Protein AF-0000000083261377 (afdb_homodimer)

Sequence (462 aa):
MLILFLFFQLLAITISCQNIASYNSSQLISEGNGEYDFFYLVQQWQVSLCNLRPCQKPAIPTFSINGFRPSSHGISSCKIGTSFDSSKMLDLKNELDREWPSLEVEENEEMWKKEWESHGICSQPLLTQHSFFETALKLKQNFDLFTILANRGIFPFGEVYDLEIISNAIRDATGHTPQVECQSYKNIPLLSNIFLCFQYNRNAIHIVDCPLIRRCNFQAILFPYSQFGSSMLILFLFFQLLAITISCQNIASYNSSQLISEGNGEYDFFYLVQQWQVSLCNLRPCQKPAIPTFSINGFRPSSHGISSCKIGTSFDSSKMLDLKNELDREWPSLEVEENEEMWKKEWESHGICSQPLLTQHSFFETALKLKQNFDLFTILANRGIFPFGEVYDLEIISNAIRDATGHTPQVECQSYKNIPLLSNIFLCFQYNRNAIHIVDCPLIRRCNFQAILFPYSQFGSS

pLDDT: mean 82.23, std 24.66, range [24.2, 98.81]

Solvent-accessible surface area (backbone atoms only — not comparable to full-atom values): 26512 Å² total; per-residue (Å²): 139,83,83,77,79,78,81,82,79,77,75,76,75,74,75,70,75,69,75,80,68,78,76,72,72,70,66,71,69,69,66,75,70,68,76,76,62,28,30,35,43,30,34,24,32,33,27,41,48,49,58,71,39,80,49,69,42,86,62,52,85,44,68,29,44,72,46,60,32,62,55,62,68,75,62,64,80,47,70,77,51,77,75,78,55,72,81,66,38,58,92,45,44,69,59,40,57,70,44,42,50,43,40,63,43,84,59,39,63,61,52,52,38,48,45,34,69,74,31,39,30,64,39,44,94,79,27,51,76,47,52,46,56,49,48,50,53,51,49,47,67,73,58,43,58,62,60,50,32,44,76,66,64,49,60,48,64,22,39,49,41,48,50,65,58,56,42,49,42,48,19,71,74,70,73,32,42,49,34,62,28,44,46,67,53,78,70,33,41,25,43,34,38,37,36,43,26,31,34,77,51,98,92,38,79,42,80,40,62,37,74,95,60,85,48,44,96,58,63,40,30,33,31,56,48,63,61,56,71,76,108,137,86,79,76,77,76,78,76,75,76,75,74,75,74,72,68,76,66,74,80,66,76,75,72,70,69,67,70,68,71,69,76,71,68,79,76,65,29,30,36,42,29,33,25,31,34,26,40,49,50,58,70,38,81,48,70,42,86,63,52,86,43,70,28,44,71,46,59,33,60,56,63,66,76,64,73,73,45,74,75,53,76,76,78,55,72,80,66,38,59,91,46,41,69,59,40,58,70,43,43,49,44,39,63,42,83,59,38,64,61,53,51,38,49,46,34,69,73,31,39,30,65,39,46,93,81,28,52,75,46,52,46,55,50,47,50,52,52,49,47,67,73,58,43,59,64,60,50,32,44,75,66,63,49,60,47,63,22,40,49,39,47,50,64,59,56,42,47,40,47,20,70,74,70,74,32,43,51,33,62,27,43,44,68,53,78,70,33,40,24,43,32,39,37,35,41,26,29,33,78,52,97,93,38,80,43,80,40,62,36,74,96,58,86,50,45,96,58,63,39,30,33,30,56,48,62,61,57,72,76,110

Radius of gyration: 33.19 Å; Cα contacts (8 Å, |Δi|>4): 735; chains: 2; bounding box: 154×84×60 Å

Structure (mmCIF, N/CA/C/O backbone):
data_AF-0000000083261377-model_v1
#
loop_
_entity.id
_entity.type
_entity.pdbx_description
1 polymer 'Ribonuclease 1-like isoform X1'
#
loop_
_atom_site.group_PDB
_atom_site.id
_atom_site.type_symbol
_atom_site.label_atom_id
_atom_site.label_alt_id
_atom_site.label_comp_id
_atom_site.label_asym_id
_atom_site.label_entity_id
_atom_site.label_seq_id
_atom_site.pdbx_PDB_ins_code
_atom_site.Cartn_x
_atom_site.Cartn_y
_atom_site.Cartn_z
_atom_site.occupancy
_atom_site.B_iso_or_equiv
_atom_site.auth_seq_id
_atom_site.auth_comp_id
_atom_site.auth_asym_id
_atom_site.auth_atom_id
_atom_site.pdbx_PDB_model_num
ATOM 1 N N . MET A 1 1 ? 81.25 5.102 1.066 1 28.62 1 MET A N 1
ATOM 2 C CA . MET A 1 1 ? 79.812 5.406 1.062 1 28.62 1 MET A CA 1
ATOM 3 C C . MET A 1 1 ? 79.25 5.492 -0.364 1 28.62 1 MET A C 1
ATOM 5 O O . MET A 1 1 ? 79.688 6.34 -1.145 1 28.62 1 MET A O 1
ATOM 9 N N . LEU A 1 2 ? 78.75 4.336 -1.026 1 27.61 2 LEU A N 1
ATOM 10 C CA . LEU A 1 2 ? 78.438 3.865 -2.367 1 27.61 2 LEU A CA 1
ATOM 11 C C . LEU A 1 2 ? 77.188 4.555 -2.896 1 27.61 2 LEU A C 1
ATOM 13 O O . LEU A 1 2 ? 76.125 4.492 -2.27 1 27.61 2 LEU A O 1
ATOM 17 N N . ILE A 1 3 ? 77.25 5.543 -3.666 1 29.8 3 ILE A N 1
ATOM 18 C CA . ILE A 1 3 ? 76.312 6.48 -4.277 1 29.8 3 ILE A CA 1
ATOM 19 C C . ILE A 1 3 ? 75.438 5.742 -5.273 1 29.8 3 ILE A C 1
ATOM 21 O O . ILE A 1 3 ? 75.875 5.336 -6.344 1 29.8 3 ILE A O 1
ATOM 25 N N . LEU A 1 4 ? 74.562 4.773 -4.926 1 26.22 4 LEU A N 1
ATOM 26 C CA . LEU A 1 4 ? 73.875 3.885 -5.832 1 26.22 4 LEU A CA 1
ATOM 27 C C . LEU A 1 4 ? 72.812 4.656 -6.629 1 26.22 4 LEU A C 1
ATOM 29 O O . LEU A 1 4 ? 72 5.363 -6.051 1 26.22 4 LEU A O 1
ATOM 33 N N . PHE A 1 5 ? 73 4.969 -7.883 1 28.78 5 PHE A N 1
ATOM 34 C CA . PHE A 1 5 ? 72.312 5.652 -8.961 1 28.78 5 PHE A CA 1
ATOM 35 C C . PHE A 1 5 ? 71 4.926 -9.305 1 28.78 5 PHE A C 1
ATOM 37 O O . PHE A 1 5 ? 71.062 3.855 -9.922 1 28.78 5 PHE A O 1
ATOM 44 N N . LEU A 1 6 ? 69.938 4.859 -8.547 1 27.42 6 LEU A N 1
ATOM 45 C CA . LEU A 1 6 ? 68.812 4.023 -8.82 1 27.42 6 LEU A CA 1
ATOM 46 C C . LEU A 1 6 ? 67.938 4.605 -9.953 1 27.42 6 LEU A C 1
ATOM 48 O O . LEU A 1 6 ? 67.375 5.688 -9.805 1 27.42 6 LEU A O 1
ATOM 52 N N . PHE A 1 7 ? 68.375 4.449 -11.211 1 30.62 7 PHE A N 1
ATOM 53 C CA . PHE A 1 7 ? 67.562 4.941 -12.352 1 30.62 7 PHE A CA 1
ATOM 54 C C . PHE A 1 7 ? 66.188 4.27 -12.422 1 30.62 7 PHE A C 1
ATOM 56 O O . PHE A 1 7 ? 66.125 3.039 -12.422 1 30.62 7 PHE A O 1
ATOM 63 N N . PHE A 1 8 ? 65.062 4.859 -11.984 1 29.95 8 PHE A N 1
ATOM 64 C CA . PHE A 1 8 ? 63.656 4.539 -12.023 1 29.95 8 PHE A CA 1
ATOM 65 C C . PHE A 1 8 ? 63.156 4.465 -13.469 1 29.95 8 PHE A C 1
ATOM 67 O O . PHE A 1 8 ? 63.406 5.375 -14.258 1 29.95 8 PHE A O 1
ATOM 74 N N . GLN A 1 9 ? 62.844 3.205 -14.008 1 26.56 9 GLN A N 1
ATOM 75 C CA . GLN A 1 9 ? 62.312 2.643 -15.25 1 26.56 9 GLN A CA 1
ATOM 76 C C . GLN A 1 9 ? 60.938 3.166 -15.555 1 26.56 9 GLN A C 1
ATOM 78 O O . GLN A 1 9 ? 59.969 2.887 -14.82 1 26.56 9 GLN A O 1
ATOM 83 N N . LEU A 1 10 ? 60.719 4.355 -15.875 1 30.09 10 LEU A N 1
ATOM 84 C CA . LEU A 1 10 ? 59.375 4.832 -16.172 1 30.09 10 LEU A CA 1
ATOM 85 C C . LEU A 1 10 ? 58.812 4.121 -17.391 1 30.09 10 LEU A C 1
ATOM 87 O O . LEU A 1 10 ? 59.219 4.391 -18.531 1 30.09 10 LEU A O 1
ATOM 91 N N . LEU A 1 11 ? 58.688 2.779 -17.391 1 29.03 11 LEU A N 1
ATOM 92 C CA . LEU A 1 1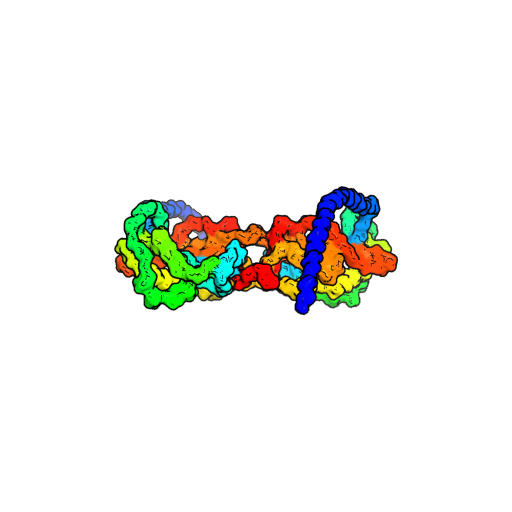1 ? 58.156 2.18 -18.625 1 29.03 11 LEU A CA 1
ATOM 93 C C . LEU A 1 11 ? 56.781 2.717 -18.953 1 29.03 11 LEU A C 1
ATOM 95 O O . LEU A 1 11 ? 55.875 2.729 -18.094 1 29.03 11 LEU A O 1
ATOM 99 N N . ALA A 1 12 ? 56.719 3.57 -19.984 1 29.53 12 ALA A N 1
ATOM 100 C CA . ALA A 1 12 ? 55.594 4.121 -20.75 1 29.53 12 ALA A CA 1
ATOM 101 C C . ALA A 1 12 ? 54.656 3.016 -21.25 1 29.53 12 ALA A C 1
ATOM 103 O O . ALA A 1 12 ? 55.031 2.258 -22.156 1 29.53 12 ALA A O 1
ATOM 104 N N . ILE A 1 13 ? 54.062 2.215 -20.391 1 31 13 ILE A N 1
ATOM 105 C CA . ILE A 1 13 ? 53.25 1.2 -21.031 1 31 13 ILE A CA 1
ATOM 106 C C . ILE A 1 13 ? 52.219 1.873 -21.938 1 31 13 ILE A C 1
ATOM 108 O O . ILE A 1 13 ? 51.438 2.707 -21.469 1 31 13 ILE A O 1
ATOM 112 N N . THR A 1 14 ? 52.656 2.127 -23.172 1 29.91 14 THR A N 1
ATOM 113 C CA . THR A 1 14 ? 51.75 2.533 -24.234 1 29.91 14 THR A CA 1
ATOM 114 C C . THR A 1 14 ? 50.469 1.724 -24.203 1 29.91 14 THR A C 1
ATOM 116 O O . THR A 1 14 ? 50.5 0.493 -24.141 1 29.91 14 THR A O 1
ATOM 119 N N . ILE A 1 15 ? 49.438 2.389 -23.703 1 32.34 15 ILE A N 1
ATOM 120 C CA . ILE A 1 15 ? 48.031 2.031 -23.625 1 32.34 15 ILE A CA 1
ATOM 121 C C . ILE A 1 15 ? 47.469 1.744 -25.031 1 32.34 15 ILE A C 1
ATOM 123 O O . ILE A 1 15 ? 47.344 2.658 -25.844 1 32.34 15 ILE A O 1
ATOM 127 N N . SER A 1 16 ? 48.312 0.87 -25.766 1 28.64 16 SER A N 1
ATOM 128 C CA . SER A 1 16 ? 47.656 0.694 -27.062 1 28.64 16 SER A CA 1
ATOM 129 C C . SER A 1 16 ? 46.156 0.42 -26.906 1 28.64 16 SER A C 1
ATOM 131 O O . SER A 1 16 ? 45.75 -0.268 -25.984 1 28.64 16 SER A O 1
ATOM 133 N N . CYS A 1 17 ? 45.375 1.306 -27.5 1 29.19 17 CYS A N 1
ATOM 134 C CA . CYS A 1 17 ? 43.938 1.356 -27.703 1 29.19 17 CYS A CA 1
ATOM 135 C C . CYS A 1 17 ? 43.438 0.072 -28.359 1 29.19 17 CYS A C 1
ATOM 137 O O . CYS A 1 17 ? 43.562 -0.107 -29.562 1 29.19 17 CYS A O 1
ATOM 139 N N . GLN A 1 18 ? 44.031 -1.129 -27.844 1 28.14 18 GLN A N 1
ATOM 140 C CA . GLN A 1 18 ? 43.5 -2.227 -28.641 1 28.14 18 GLN A CA 1
ATOM 141 C C . GLN A 1 18 ? 42 -2.045 -28.859 1 28.14 18 GLN A C 1
ATOM 143 O O . GLN A 1 18 ? 41.281 -1.602 -27.953 1 28.14 18 GLN A O 1
ATOM 148 N N . ASN A 1 19 ? 41.719 -1.914 -30.141 1 28.62 19 ASN A N 1
ATOM 149 C CA . ASN A 1 19 ? 40.406 -1.926 -30.781 1 28.62 19 ASN A CA 1
ATOM 150 C C . ASN A 1 19 ? 39.469 -2.99 -30.188 1 28.62 19 ASN A C 1
ATOM 152 O O . ASN A 1 19 ? 39.812 -4.18 -30.234 1 28.62 19 ASN A O 1
ATOM 156 N N . ILE A 1 20 ? 38.906 -2.732 -29 1 24.86 20 ILE A N 1
ATOM 157 C CA . ILE A 1 20 ? 37.844 -3.648 -28.531 1 24.86 20 ILE A CA 1
ATOM 158 C C . ILE A 1 20 ? 36.875 -3.914 -29.656 1 24.86 20 ILE A C 1
ATOM 160 O O . ILE A 1 20 ? 36.156 -3.01 -30.094 1 24.86 20 ILE A O 1
ATOM 164 N N . ALA A 1 21 ? 37.344 -4.547 -30.766 1 29.44 21 ALA A N 1
ATOM 165 C CA . ALA A 1 21 ? 36.469 -5.066 -31.812 1 29.44 21 ALA A CA 1
ATOM 166 C C . ALA A 1 21 ? 35.125 -5.473 -31.266 1 29.44 21 ALA A C 1
ATOM 168 O O . ALA A 1 21 ? 35 -5.805 -30.078 1 29.44 21 ALA A O 1
ATOM 169 N N . SER A 1 22 ? 34.062 -5.336 -32.125 1 26.84 22 SER A N 1
ATOM 170 C CA . SER A 1 22 ? 32.625 -5.523 -32.25 1 26.84 22 SER A CA 1
ATOM 171 C C . SER A 1 22 ? 32.219 -6.961 -31.922 1 26.84 22 SER A C 1
ATOM 173 O O . SER A 1 22 ? 32.531 -7.875 -32.688 1 26.84 22 SER A O 1
ATOM 175 N N . TYR A 1 23 ? 32.594 -7.539 -30.844 1 24.2 23 TYR A N 1
ATOM 176 C CA . TYR A 1 23 ? 32 -8.875 -30.672 1 24.2 23 TYR A CA 1
ATOM 177 C C . TYR A 1 23 ? 30.547 -8.891 -31.078 1 24.2 23 TYR A C 1
ATOM 179 O O . TYR A 1 23 ? 29.719 -8.188 -30.5 1 24.2 23 TYR A O 1
ATOM 187 N N . ASN A 1 24 ? 30.359 -8.984 -32.469 1 27.67 24 ASN A N 1
ATOM 188 C CA . ASN A 1 24 ? 29.094 -9.438 -33.031 1 27.67 24 ASN A CA 1
ATOM 189 C C . ASN A 1 24 ? 28.531 -10.617 -32.25 1 27.67 24 ASN A C 1
ATOM 191 O O . ASN A 1 24 ? 29.016 -11.742 -32.375 1 27.67 24 ASN A O 1
ATOM 195 N N . SER A 1 25 ? 28.422 -10.484 -31.016 1 27.78 25 SER A N 1
ATOM 196 C CA . SER A 1 25 ? 27.781 -11.602 -30.328 1 27.78 25 SER A CA 1
ATOM 197 C C . SER A 1 25 ? 26.531 -12.062 -31.078 1 27.78 25 SER A C 1
ATOM 199 O O . SER A 1 25 ? 25.516 -11.359 -31.094 1 27.78 25 SER A O 1
ATOM 201 N N . SER A 1 26 ? 26.75 -12.586 -32.312 1 30.97 26 SER A N 1
ATOM 202 C CA . SER A 1 26 ? 25.703 -13.414 -32.906 1 30.97 26 SER A CA 1
ATOM 203 C C . SER A 1 26 ? 25.031 -14.289 -31.859 1 30.97 26 SER A C 1
ATOM 205 O O . SER A 1 26 ? 25.594 -15.312 -31.453 1 30.97 26 SER A O 1
ATOM 207 N N . GLN A 1 27 ? 24.625 -13.672 -30.812 1 31.34 27 GLN A N 1
ATOM 208 C CA . GLN A 1 27 ? 23.812 -14.586 -30.016 1 31.34 27 GLN A CA 1
ATOM 209 C C . GLN A 1 27 ? 22.875 -15.398 -30.906 1 31.34 27 GLN A C 1
ATOM 211 O O . GLN A 1 27 ? 22.062 -14.828 -31.641 1 31.34 27 GLN A O 1
ATOM 216 N N . LEU A 1 28 ? 23.453 -16.453 -31.438 1 30.83 28 LEU A N 1
ATOM 217 C CA . LEU A 1 28 ? 22.594 -17.516 -31.969 1 30.83 28 LEU A CA 1
ATOM 218 C C . LEU A 1 28 ? 21.281 -17.578 -31.203 1 30.83 28 LEU A C 1
ATOM 220 O O . LEU A 1 28 ? 21.266 -17.891 -30 1 30.83 28 LEU A O 1
ATOM 224 N N . ILE A 1 29 ? 20.516 -16.562 -31.391 1 33.66 29 ILE A N 1
ATOM 225 C CA . ILE A 1 29 ? 19.125 -16.922 -31.156 1 33.66 29 ILE A CA 1
ATOM 226 C C . ILE A 1 29 ? 18.828 -18.281 -31.812 1 33.66 29 ILE A C 1
ATOM 228 O O . ILE A 1 29 ? 18.938 -18.422 -33.031 1 33.66 29 ILE A O 1
ATOM 232 N N . SER A 1 30 ? 19.406 -19.328 -31.297 1 30.98 30 SER A N 1
ATOM 233 C CA . SER A 1 30 ? 18.844 -20.609 -31.719 1 30.98 30 SER A CA 1
ATOM 234 C C . SER A 1 30 ? 17.406 -20.453 -32.188 1 30.98 30 SER A C 1
ATOM 236 O O . SER A 1 30 ? 16.609 -19.766 -31.531 1 30.98 30 SER A O 1
ATOM 238 N N . GLU A 1 31 ? 17.125 -20.547 -33.406 1 33.38 31 GLU A N 1
ATOM 239 C CA . GLU A 1 31 ? 15.93 -20.781 -34.219 1 33.38 31 GLU A CA 1
ATOM 240 C C . GLU A 1 31 ? 15 -21.781 -33.531 1 33.38 31 GLU A C 1
ATOM 242 O O . GLU A 1 31 ? 14.039 -22.266 -34.125 1 33.38 31 GLU A O 1
ATOM 247 N N . GLY A 1 32 ? 15.547 -22.609 -32.562 1 32.5 32 GLY A N 1
ATOM 248 C CA . GLY A 1 32 ? 14.406 -23.469 -32.281 1 32.5 32 GLY A CA 1
ATOM 249 C C . GLY A 1 32 ? 13.094 -22.719 -32.188 1 32.5 32 GLY A C 1
ATOM 250 O O . GLY A 1 32 ? 12.938 -21.844 -31.344 1 32.5 32 GLY A O 1
ATOM 251 N N . ASN A 1 33 ? 12.578 -22.328 -33.25 1 35.25 33 ASN A N 1
ATOM 252 C CA . ASN A 1 33 ? 11.156 -22.016 -33.344 1 35.25 33 ASN A CA 1
ATOM 253 C C . ASN A 1 33 ? 10.344 -22.828 -32.344 1 35.25 33 ASN A C 1
ATOM 255 O O . ASN A 1 33 ? 9.133 -22.969 -32.5 1 35.25 33 ASN A O 1
ATOM 259 N N . GLY A 1 34 ? 10.867 -24.125 -32 1 37.06 34 GLY A N 1
ATOM 260 C CA . GLY A 1 34 ? 10.023 -25.078 -31.297 1 37.06 34 GLY A CA 1
ATOM 261 C C . GLY A 1 34 ? 9.234 -24.453 -30.172 1 37.06 34 GLY A C 1
ATOM 262 O O . GLY A 1 34 ? 9.75 -23.594 -29.438 1 37.06 34 GLY A O 1
ATOM 263 N N . GLU A 1 35 ? 7.945 -24.141 -30.391 1 45.41 35 GLU A N 1
ATOM 264 C CA . GLU A 1 35 ? 6.887 -23.844 -29.438 1 45.41 35 GLU A CA 1
ATOM 265 C C . GLU A 1 35 ? 7.16 -24.5 -28.078 1 45.41 35 GLU A C 1
ATOM 267 O O . GLU A 1 35 ? 6.918 -25.688 -27.906 1 45.41 35 GLU A O 1
ATOM 272 N N . TYR A 1 36 ? 8.305 -24.516 -27.594 1 51.03 36 TYR A N 1
ATOM 273 C CA . TYR A 1 36 ? 8.57 -25.188 -26.328 1 51.03 36 TYR A CA 1
ATOM 274 C C . TYR A 1 36 ? 7.426 -24.969 -25.344 1 51.03 36 TYR A C 1
ATOM 276 O O . TYR A 1 36 ? 7.047 -23.828 -25.062 1 51.03 36 TYR A O 1
ATOM 284 N N . ASP A 1 37 ? 6.445 -26.062 -25.266 1 75.81 37 ASP A N 1
ATOM 285 C CA . ASP A 1 37 ? 5.324 -26.188 -24.344 1 75.81 37 ASP A CA 1
ATOM 286 C C . ASP A 1 37 ? 5.812 -26.234 -22.906 1 75.81 37 ASP A C 1
ATOM 288 O O . ASP A 1 37 ? 6.77 -26.938 -22.578 1 75.81 37 ASP A O 1
ATOM 292 N N . PHE A 1 38 ? 5.746 -25.234 -22.25 1 90.5 38 PHE A N 1
ATOM 293 C CA . PHE A 1 38 ? 6.004 -25.234 -20.812 1 90.5 38 PHE A CA 1
ATOM 294 C C . P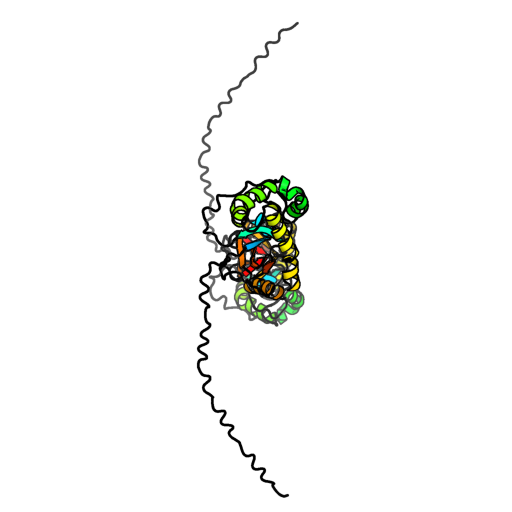HE A 1 38 ? 4.707 -25.062 -20.031 1 90.5 38 PHE A C 1
ATOM 296 O O . PHE A 1 38 ? 3.633 -24.938 -20.625 1 90.5 38 PHE A O 1
ATOM 303 N N . PHE A 1 39 ? 4.867 -25.391 -18.75 1 94 39 PHE A N 1
ATOM 304 C CA . PHE A 1 39 ? 3.744 -25.266 -17.828 1 94 39 PHE A CA 1
ATOM 305 C C . PHE A 1 39 ? 3.912 -24.031 -16.938 1 94 39 PHE A C 1
ATOM 307 O O . PHE A 1 39 ? 5.008 -23.766 -16.438 1 94 39 PHE A O 1
ATOM 314 N N . TYR A 1 40 ? 2.842 -23.328 -16.734 1 96.5 40 TYR A N 1
ATOM 315 C CA . TYR A 1 40 ? 2.777 -22.312 -15.695 1 96.5 40 TYR A CA 1
ATOM 316 C C . TYR A 1 40 ? 2.305 -22.922 -14.383 1 96.5 40 TYR A C 1
ATOM 318 O O . TYR A 1 40 ? 1.274 -23.594 -14.336 1 96.5 40 TYR A O 1
ATOM 326 N N . LEU A 1 41 ? 3.055 -22.75 -13.406 1 98.38 41 LEU A N 1
ATOM 327 C CA . LEU A 1 41 ? 2.488 -22.797 -12.062 1 98.38 41 LEU A CA 1
ATOM 328 C C . LEU A 1 41 ? 2.191 -21.391 -11.555 1 98.38 41 LEU A C 1
ATOM 330 O O . LEU A 1 41 ? 3.107 -20.594 -11.352 1 98.38 41 LEU A O 1
ATOM 334 N N . VAL A 1 42 ? 0.932 -21.125 -11.32 1 98.5 42 VAL A N 1
ATOM 335 C CA . VAL A 1 42 ? 0.505 -19.797 -10.898 1 98.5 42 VAL A CA 1
ATOM 336 C C . VAL A 1 42 ? 0.177 -19.812 -9.406 1 98.5 42 VAL A C 1
ATOM 338 O O . VAL A 1 42 ? -0.671 -20.578 -8.961 1 98.5 42 VAL A O 1
ATOM 341 N N . GLN A 1 43 ? 0.883 -18.984 -8.672 1 98.81 43 GLN A N 1
ATOM 342 C CA . GLN A 1 43 ? 0.612 -18.812 -7.246 1 98.81 43 GLN A CA 1
ATOM 343 C C . GLN A 1 43 ? 0.054 -17.422 -6.957 1 98.81 43 GLN A C 1
ATOM 345 O O . GLN A 1 43 ? 0.606 -16.422 -7.414 1 98.81 43 GLN A O 1
ATOM 350 N N . GLN A 1 44 ? -1.007 -17.422 -6.207 1 98.5 44 GLN A N 1
ATOM 351 C CA . GLN A 1 44 ? -1.71 -16.172 -5.953 1 98.5 44 GLN A CA 1
ATOM 352 C C . GLN A 1 44 ? -1.58 -15.75 -4.492 1 98.5 44 GLN A C 1
ATOM 354 O O . GLN A 1 44 ? -1.599 -16.594 -3.596 1 98.5 44 GLN A O 1
ATOM 359 N N . TRP A 1 45 ? -1.442 -14.461 -4.316 1 98.5 45 TRP A N 1
ATOM 360 C CA . TRP A 1 45 ? -1.534 -13.914 -2.969 1 98.5 45 TRP A CA 1
ATOM 361 C C . TRP A 1 45 ? -2.99 -13.742 -2.547 1 98.5 45 TRP A C 1
ATOM 363 O O . TRP A 1 45 ? -3.701 -12.891 -3.082 1 98.5 45 TRP A O 1
ATOM 373 N N . GLN A 1 46 ? -3.432 -14.5 -1.57 1 97.81 46 GLN A N 1
ATOM 374 C CA . GLN A 1 46 ? -4.848 -14.602 -1.247 1 97.81 46 GLN A CA 1
ATOM 375 C C . GLN A 1 46 ? -5.418 -13.25 -0.82 1 97.81 46 GLN A C 1
ATOM 377 O O . GLN A 1 46 ? -6.531 -12.891 -1.21 1 97.81 46 GLN A O 1
ATOM 382 N N . VAL A 1 47 ? -4.637 -12.531 -0.094 1 96.38 47 VAL A N 1
ATOM 383 C CA . VAL A 1 47 ? -5.098 -11.258 0.452 1 96.38 47 VAL A CA 1
ATOM 384 C C . VAL A 1 47 ? -5.402 -10.289 -0.686 1 96.38 47 VAL A C 1
ATOM 386 O O . VAL A 1 47 ? -6.418 -9.594 -0.661 1 96.38 47 VAL A O 1
ATOM 389 N N . SER A 1 48 ? -4.555 -10.25 -1.68 1 97.06 48 SER A N 1
ATOM 390 C CA . SER A 1 48 ? -4.812 -9.391 -2.832 1 97.06 48 SER A CA 1
ATOM 391 C C . SER A 1 48 ? -6.102 -9.789 -3.541 1 97.06 48 SER A C 1
ATOM 393 O O . SER A 1 48 ? -6.906 -8.93 -3.904 1 97.06 48 SER A O 1
ATOM 395 N N . LEU A 1 49 ? -6.301 -11.078 -3.693 1 97.44 49 LEU A N 1
ATOM 396 C CA . LEU A 1 49 ? -7.504 -11.555 -4.363 1 97.44 49 LEU A CA 1
ATOM 397 C C . LEU A 1 49 ? -8.758 -11.055 -3.65 1 97.44 49 LEU A C 1
ATOM 399 O O . LEU A 1 49 ? -9.672 -10.523 -4.289 1 97.44 49 LEU A O 1
ATOM 403 N N . CYS A 1 50 ? -8.773 -11.164 -2.381 1 96.62 50 CYS A N 1
ATOM 404 C CA . CYS A 1 50 ? -9.984 -10.844 -1.631 1 96.62 50 CYS A CA 1
ATOM 405 C C . CYS A 1 50 ? -10.141 -9.344 -1.461 1 96.62 50 CYS A C 1
ATOM 407 O O . CYS A 1 50 ? -11.219 -8.859 -1.116 1 96.62 50 CYS A O 1
ATOM 409 N N . ASN A 1 51 ? -9.078 -8.594 -1.672 1 94 51 ASN A N 1
ATOM 410 C CA . ASN A 1 51 ? -9.219 -7.141 -1.754 1 94 51 ASN A CA 1
ATOM 411 C C . ASN A 1 51 ? -9.82 -6.707 -3.088 1 94 51 ASN A C 1
ATOM 413 O O . ASN A 1 51 ? -10.453 -5.656 -3.174 1 94 51 ASN A O 1
ATOM 417 N N . LEU A 1 52 ? -9.656 -7.539 -4.082 1 94.88 52 LEU A N 1
ATOM 418 C CA . LEU A 1 52 ? -10.039 -7.188 -5.445 1 94.88 52 LEU A CA 1
ATOM 419 C C . LEU A 1 52 ? -11.43 -7.723 -5.773 1 94.88 52 LEU A C 1
ATOM 421 O O . LEU A 1 52 ? -12.156 -7.133 -6.578 1 94.88 52 LEU A O 1
ATOM 425 N N . ARG A 1 53 ? -11.734 -8.891 -5.156 1 94.19 53 ARG A N 1
ATOM 426 C CA . ARG A 1 53 ? -13 -9.586 -5.426 1 94.19 53 ARG A CA 1
ATOM 427 C C . ARG A 1 53 ? -13.641 -10.078 -4.133 1 94.19 53 ARG A C 1
ATOM 429 O O . ARG A 1 53 ? -12.938 -10.375 -3.162 1 94.19 53 ARG A O 1
ATOM 436 N N . PRO A 1 54 ? -15.008 -10.195 -4.172 1 94.44 54 PRO A N 1
ATOM 437 C CA . PRO A 1 54 ? -15.648 -10.797 -2.996 1 94.44 54 PRO A CA 1
ATOM 438 C C . PRO A 1 54 ? -15.258 -12.258 -2.795 1 94.44 54 PRO A C 1
ATOM 440 O O . PRO A 1 54 ? -15.344 -13.055 -3.729 1 94.44 54 PRO A O 1
ATOM 443 N N . CYS A 1 55 ? -14.836 -12.57 -1.585 1 96.25 55 CYS A N 1
ATOM 444 C CA . CYS A 1 55 ? -14.477 -13.938 -1.228 1 96.25 55 CYS A CA 1
ATOM 445 C C . CYS A 1 55 ? -15.477 -14.531 -0.241 1 96.25 55 CYS A C 1
ATOM 447 O O . CYS A 1 55 ? -15.984 -13.82 0.632 1 96.25 55 CYS A O 1
ATOM 449 N N . GLN A 1 56 ? -15.766 -15.789 -0.448 1 95.75 56 GLN A N 1
ATOM 450 C CA . GLN A 1 56 ? -16.672 -16.5 0.451 1 95.75 56 GLN A CA 1
ATOM 451 C C . GLN A 1 56 ? -15.914 -17.141 1.611 1 95.75 56 GLN A C 1
ATOM 453 O O . GLN A 1 56 ? -16.516 -17.5 2.629 1 95.75 56 GLN A O 1
ATOM 458 N N . LYS A 1 57 ? -14.641 -17.281 1.411 1 95.25 57 LYS A N 1
ATOM 459 C CA . LYS A 1 57 ? -13.742 -17.781 2.451 1 95.25 57 LYS A CA 1
ATOM 460 C C . LYS A 1 57 ? -12.703 -16.719 2.82 1 95.25 57 LYS A C 1
ATOM 462 O O . LYS A 1 57 ? -12.281 -15.93 1.972 1 95.25 57 LYS A O 1
ATOM 467 N N . PRO A 1 58 ? -12.32 -16.75 4.074 1 93.88 58 PRO A N 1
ATOM 468 C CA . PRO A 1 58 ? -11.328 -15.75 4.473 1 93.88 58 PRO A CA 1
ATOM 469 C C . PRO A 1 58 ? -9.961 -15.992 3.836 1 93.88 58 PRO A C 1
ATOM 471 O O . PRO A 1 58 ? -9.523 -17.141 3.719 1 93.88 58 PRO A O 1
ATOM 474 N N . ALA A 1 59 ? -9.43 -14.891 3.404 1 95.31 59 ALA A N 1
ATOM 475 C CA . ALA A 1 59 ? -8.055 -14.961 2.932 1 95.31 59 ALA A CA 1
ATOM 476 C C . ALA A 1 59 ? -7.082 -15.094 4.098 1 95.31 59 ALA A C 1
ATOM 478 O O . ALA A 1 59 ? -7.316 -14.547 5.18 1 95.31 59 ALA A O 1
ATOM 479 N N . ILE A 1 60 ? -6.059 -15.805 3.906 1 94.38 60 ILE A N 1
ATOM 480 C CA . ILE A 1 60 ? -4.922 -15.836 4.82 1 94.38 60 ILE A CA 1
ATOM 481 C C . ILE A 1 60 ? -3.672 -15.328 4.109 1 94.38 60 ILE A C 1
ATOM 483 O O . ILE A 1 60 ? -3.578 -15.398 2.881 1 94.38 60 ILE A O 1
ATOM 487 N N . PRO A 1 61 ? -2.732 -14.742 4.863 1 94.75 61 PRO A N 1
ATOM 488 C CA . PRO A 1 61 ? -1.537 -14.172 4.246 1 94.75 61 PRO A CA 1
ATOM 489 C C . PRO A 1 61 ? -0.56 -15.234 3.75 1 94.75 61 PRO A C 1
ATOM 491 O O . PRO A 1 61 ? 0.509 -15.414 4.336 1 94.75 61 PRO A O 1
ATOM 494 N N . THR A 1 62 ? -0.956 -15.836 2.619 1 96.88 62 THR A N 1
ATOM 495 C CA . THR A 1 62 ? -0.146 -16.875 1.999 1 96.88 62 THR A CA 1
ATOM 496 C C . THR A 1 62 ? -0.341 -16.891 0.485 1 96.88 62 THR A C 1
ATOM 498 O O . THR A 1 62 ? -1.293 -16.297 -0.026 1 96.88 62 THR A O 1
ATOM 501 N N . PHE A 1 63 ? 0.628 -17.562 -0.143 1 98.5 63 PHE A N 1
ATOM 502 C CA . PHE A 1 63 ? 0.43 -17.906 -1.546 1 98.5 63 PHE A CA 1
ATOM 503 C C . PHE A 1 63 ? -0.308 -19.234 -1.681 1 98.5 63 PHE A C 1
ATOM 505 O O . PHE A 1 63 ? 0.045 -20.219 -1.024 1 98.5 63 PHE A O 1
ATOM 512 N N . SER A 1 64 ? -1.307 -19.266 -2.467 1 98.56 64 SER A N 1
ATOM 513 C CA . SER A 1 64 ? -1.959 -20.5 -2.871 1 98.56 64 SER A CA 1
ATOM 514 C C . SER A 1 64 ? -1.884 -20.703 -4.383 1 98.56 64 SER A C 1
ATOM 516 O O . SER A 1 64 ? -1.552 -19.766 -5.117 1 98.56 64 SER A O 1
ATOM 518 N N . ILE A 1 65 ? -2.121 -21.922 -4.797 1 98.75 65 ILE A N 1
ATOM 519 C CA . ILE A 1 65 ? -2.125 -22.188 -6.23 1 98.75 65 ILE A CA 1
ATOM 520 C C . ILE A 1 65 ? -3.352 -21.547 -6.875 1 98.75 65 ILE A C 1
ATOM 522 O O . ILE A 1 65 ? -4.461 -21.656 -6.352 1 98.75 65 ILE A O 1
ATOM 526 N N . ASN A 1 66 ? -3.137 -20.859 -7.871 1 97.81 66 ASN A N 1
ATOM 527 C CA . ASN A 1 66 ? -4.207 -20.312 -8.695 1 97.81 66 ASN A CA 1
ATOM 528 C C . ASN A 1 66 ? -4.422 -21.156 -9.961 1 97.81 66 ASN A C 1
ATOM 530 O O . ASN A 1 66 ? -5.523 -21.188 -10.5 1 97.81 66 ASN A O 1
ATOM 534 N N . GLY A 1 67 ? -3.283 -21.797 -10.406 1 97.06 67 GLY A N 1
ATOM 535 C CA . GLY A 1 67 ? -3.416 -22.625 -11.594 1 97.06 67 GLY A CA 1
ATOM 536 C C . GLY A 1 67 ? -2.137 -23.359 -11.961 1 97.06 67 GLY A C 1
ATOM 537 O O . GLY A 1 67 ? -1.054 -22.984 -11.5 1 97.06 67 GLY A O 1
ATOM 538 N N . PHE A 1 68 ? -2.338 -24.359 -12.711 1 96.25 68 PHE A N 1
ATOM 539 C CA . PHE A 1 68 ? -1.307 -25.125 -13.398 1 96.25 68 PHE A CA 1
ATOM 540 C C . PHE A 1 68 ? -1.709 -25.391 -14.844 1 96.25 68 PHE A C 1
ATOM 542 O O . PHE A 1 68 ? -2.725 -26.047 -15.102 1 96.25 68 PHE A O 1
ATOM 549 N N . ARG A 1 69 ? -0.901 -24.75 -15.797 1 91.56 69 ARG A N 1
ATOM 550 C CA . ARG A 1 69 ? -1.42 -24.781 -17.156 1 91.56 69 ARG A CA 1
ATOM 551 C C . ARG A 1 69 ? -0.285 -24.828 -18.172 1 91.56 69 ARG A C 1
ATOM 553 O O . ARG A 1 69 ? 0.743 -24.172 -18 1 91.56 69 ARG A O 1
ATOM 560 N N . PRO A 1 70 ? -0.52 -25.656 -19.172 1 88.5 70 PRO A N 1
ATOM 561 C CA . PRO A 1 70 ? 0.436 -25.625 -20.281 1 88.5 70 PRO A CA 1
ATOM 562 C C . PRO A 1 70 ? 0.425 -24.297 -21.047 1 88.5 70 PRO A C 1
ATOM 564 O O . PRO A 1 70 ? -0.604 -23.609 -21.078 1 88.5 70 PRO A O 1
ATOM 567 N N . SER A 1 71 ? 1.708 -23.812 -21.453 1 82.12 71 SER A N 1
ATOM 568 C CA . SER A 1 71 ? 1.848 -22.547 -22.156 1 82.12 71 SER A CA 1
ATOM 569 C C . SER A 1 71 ? 1.064 -22.547 -23.469 1 82.12 71 SER A C 1
ATOM 571 O O . SER A 1 71 ? 0.702 -21.5 -23.984 1 82.12 71 SER A O 1
ATOM 573 N N . SER A 1 72 ? 1.23 -23.484 -24.281 1 61.22 72 SER A N 1
ATOM 574 C CA . SER A 1 72 ? 0.709 -23.578 -25.641 1 61.22 72 SER A CA 1
ATOM 575 C C . SER A 1 72 ? -0.769 -23.203 -25.688 1 61.22 72 SER A C 1
ATOM 577 O O . SER A 1 72 ? -1.61 -23.906 -25.125 1 61.22 72 SER A O 1
ATOM 579 N N . HIS A 1 73 ? -1.019 -21.906 -25.484 1 52.47 73 HIS A N 1
ATOM 580 C CA . HIS A 1 73 ? -2.375 -21.453 -25.797 1 52.47 73 HIS A CA 1
ATOM 581 C C . HIS A 1 73 ? -2.963 -22.234 -26.969 1 52.47 73 HIS A C 1
ATOM 583 O O . HIS A 1 73 ? -4.176 -22.438 -27.031 1 52.47 73 HIS A O 1
ATOM 589 N N . GLY A 1 74 ? -2.182 -21.844 -28.141 1 45.22 74 GLY A N 1
ATOM 590 C CA . GLY A 1 74 ? -2.828 -22.078 -29.422 1 45.22 74 GLY A CA 1
ATOM 591 C C . GLY A 1 74 ? -3.326 -23.5 -29.594 1 45.22 74 GLY A C 1
ATOM 592 O O . GLY A 1 74 ? -3.758 -23.891 -30.672 1 45.22 74 GLY A O 1
ATOM 593 N N . ILE A 1 75 ? -2.662 -24.344 -28.875 1 45.94 75 ILE A N 1
ATOM 594 C CA . ILE A 1 75 ? -3.139 -25.594 -29.469 1 45.94 75 ILE A CA 1
ATOM 595 C C . ILE A 1 75 ? -4.664 -25.656 -29.391 1 45.94 75 ILE A C 1
ATOM 597 O O . ILE A 1 75 ? -5.246 -25.297 -28.359 1 45.94 75 ILE A O 1
ATOM 601 N N . SER A 1 76 ? -5.301 -25.781 -30.438 1 46.59 76 SER A N 1
ATOM 602 C CA . SER A 1 76 ? -6.66 -26.25 -30.688 1 46.59 76 SER A CA 1
ATOM 603 C C . SER A 1 76 ? -7.258 -26.922 -29.469 1 46.59 76 SER A C 1
ATOM 605 O O . SER A 1 76 ? -6.527 -27.359 -28.562 1 46.59 76 SER A O 1
ATOM 607 N N . SER A 1 77 ? -8.625 -27.047 -29.438 1 52.69 77 SER A N 1
ATOM 608 C CA . SER A 1 77 ? -9.641 -27.766 -28.656 1 52.69 77 SER A CA 1
ATOM 609 C C . SER A 1 77 ? -9.062 -29.047 -28.062 1 52.69 77 SER A C 1
ATOM 611 O O . SER A 1 77 ? -9.062 -30.094 -28.703 1 52.69 77 SER A O 1
ATOM 613 N N . CYS A 1 78 ? -7.977 -28.766 -27.219 1 59.88 78 CYS A N 1
ATOM 614 C CA . CYS A 1 78 ? -7.684 -30.016 -26.516 1 59.88 78 CYS A CA 1
ATOM 615 C C . CYS A 1 78 ? -8.953 -30.641 -25.969 1 59.88 78 CYS A C 1
ATOM 617 O O . CYS A 1 78 ? -9.023 -30.953 -24.781 1 59.88 78 CYS A O 1
ATOM 619 N N . LYS A 1 79 ? -10.141 -30.297 -26.719 1 59.31 79 LYS A N 1
ATOM 620 C CA . LYS A 1 79 ? -11.453 -30.719 -26.234 1 59.31 79 LYS A CA 1
ATOM 621 C C . LYS A 1 79 ? -11.539 -32.219 -26.141 1 59.31 79 LYS A C 1
ATOM 623 O O . LYS A 1 79 ? -12.508 -32.781 -25.594 1 59.31 79 LYS A O 1
ATOM 628 N N . ILE A 1 80 ? -10.445 -32.906 -26.672 1 62.84 80 ILE A N 1
ATOM 629 C CA . ILE A 1 80 ? -10.672 -34.344 -26.578 1 62.84 80 ILE A CA 1
ATOM 630 C C . ILE A 1 80 ? -9.969 -34.906 -25.344 1 62.84 80 ILE A C 1
ATOM 632 O O . ILE A 1 80 ? -8.742 -34.844 -25.25 1 62.84 80 ILE A O 1
ATOM 636 N N . GLY A 1 81 ? -10.633 -34.656 -24.094 1 65.12 81 GLY A N 1
ATOM 637 C CA . GLY A 1 81 ? -10.094 -35.312 -22.906 1 65.12 81 GLY A CA 1
ATOM 638 C C . GLY A 1 81 ? -11.156 -35.812 -21.953 1 65.12 81 GLY A C 1
ATOM 639 O O . GLY A 1 81 ? -12.352 -35.719 -22.25 1 65.12 81 GLY A O 1
ATOM 640 N N . THR A 1 82 ? -10.578 -36.562 -20.969 1 76.12 82 THR A N 1
ATOM 641 C CA . THR A 1 82 ? -11.461 -37.156 -19.969 1 76.12 82 THR A CA 1
ATOM 642 C C . THR A 1 82 ? -12.062 -36.062 -19.078 1 76.12 82 THR A C 1
ATOM 644 O O . THR A 1 82 ? -11.422 -35.062 -18.797 1 76.12 82 THR A O 1
ATOM 647 N N . SER A 1 83 ? -13.312 -36.281 -18.75 1 86.62 83 SER A N 1
ATOM 648 C CA . SER A 1 83 ? -13.992 -35.406 -17.797 1 86.62 83 SER A CA 1
ATOM 649 C C . SER A 1 83 ? -13.359 -35.5 -16.406 1 86.62 83 SER A C 1
ATOM 651 O O . SER A 1 83 ? -12.766 -36.531 -16.062 1 86.62 83 SER A O 1
ATOM 653 N N . PHE A 1 84 ? -13.469 -34.469 -15.703 1 93.88 84 PHE A N 1
ATOM 654 C CA . PHE A 1 84 ? -13 -34.406 -14.328 1 93.88 84 PHE A CA 1
ATOM 655 C C . PHE A 1 84 ? -13.711 -35.438 -13.469 1 93.88 84 PHE A C 1
ATOM 657 O O . PHE A 1 84 ? -14.93 -35.594 -13.539 1 93.88 84 PHE A O 1
ATOM 664 N N . ASP A 1 85 ? -12.914 -36.219 -12.773 1 95.19 85 ASP A N 1
ATOM 665 C CA . ASP A 1 85 ? -13.406 -37.219 -11.844 1 95.19 85 ASP A CA 1
ATOM 666 C C . ASP A 1 85 ? -12.758 -37.062 -10.469 1 95.19 85 ASP A C 1
ATOM 668 O O . ASP A 1 85 ? -11.617 -37.469 -10.266 1 95.19 85 ASP A O 1
ATOM 672 N N . SER A 1 86 ? -13.523 -36.594 -9.484 1 94.69 86 SER A N 1
ATOM 673 C CA . SER A 1 86 ? -12.992 -36.281 -8.164 1 94.69 86 SER A CA 1
ATOM 674 C C . SER A 1 86 ? -12.508 -37.531 -7.453 1 94.69 86 SER A C 1
ATOM 676 O O . SER A 1 86 ? -11.609 -37.469 -6.609 1 94.69 86 SER A O 1
ATOM 678 N N . SER A 1 87 ? -13.031 -38.594 -7.762 1 95.44 87 SER A N 1
ATOM 679 C CA . SER A 1 87 ? -12.656 -39.844 -7.105 1 95.44 87 SER A CA 1
ATOM 680 C C . SER A 1 87 ? -11.227 -40.219 -7.43 1 95.44 87 SER A C 1
ATOM 682 O O . SER A 1 87 ? -10.609 -41 -6.707 1 95.44 87 SER A O 1
ATOM 684 N N . LYS A 1 88 ? -10.711 -39.688 -8.5 1 94.5 88 LYS A N 1
ATOM 685 C CA . LYS A 1 88 ? -9.359 -40.031 -8.938 1 94.5 88 LYS A CA 1
ATOM 686 C C . LYS A 1 88 ? -8.312 -39.281 -8.125 1 94.5 88 LYS A C 1
ATOM 688 O O . LYS A 1 88 ? -7.113 -39.562 -8.242 1 94.5 88 LYS A O 1
ATOM 693 N N . MET A 1 89 ? -8.742 -38.375 -7.32 1 94.88 89 MET A N 1
ATOM 694 C CA . MET A 1 89 ? -7.773 -37.562 -6.586 1 94.88 89 MET A CA 1
ATOM 695 C C . MET A 1 89 ? -8.141 -37.469 -5.109 1 94.88 89 MET A C 1
ATOM 697 O O . MET A 1 89 ? -7.914 -36.469 -4.465 1 94.88 89 MET A O 1
ATOM 701 N N . LEU A 1 90 ? -8.82 -38.469 -4.543 1 96.75 90 LEU A N 1
ATOM 702 C CA . LEU A 1 90 ? -9.258 -38.469 -3.15 1 96.75 90 LEU A CA 1
ATOM 703 C C . LEU A 1 90 ? -8.055 -38.406 -2.209 1 96.75 90 LEU A C 1
ATOM 705 O O . LEU A 1 90 ? -8.125 -37.781 -1.145 1 96.75 90 LEU A O 1
ATOM 709 N N . ASP A 1 91 ? -6.969 -39.031 -2.621 1 98.12 91 ASP A N 1
ATOM 710 C CA . ASP A 1 91 ? -5.777 -39.062 -1.778 1 98.12 91 ASP A CA 1
ATOM 711 C C . ASP A 1 91 ? -5.094 -37.719 -1.727 1 98.12 91 ASP A C 1
ATOM 713 O O . ASP A 1 91 ? -4.254 -37.469 -0.856 1 98.12 91 ASP A O 1
ATOM 717 N N . LEU A 1 92 ? -5.453 -36.812 -2.643 1 98.38 92 LEU A N 1
ATOM 718 C CA . LEU A 1 92 ? -4.852 -35.5 -2.723 1 98.38 92 LEU A CA 1
ATOM 719 C C . LEU A 1 92 ? -5.77 -34.438 -2.109 1 98.38 92 LEU A C 1
ATOM 721 O O . LEU A 1 92 ? -5.395 -33.25 -1.997 1 98.38 92 LEU A O 1
ATOM 725 N N . LYS A 1 93 ? -6.918 -34.812 -1.701 1 97.75 93 LYS A N 1
ATOM 726 C CA . LYS A 1 93 ? -7.988 -33.875 -1.377 1 97.75 93 LYS A CA 1
ATOM 727 C C . LYS A 1 93 ? -7.562 -32.906 -0.26 1 97.75 93 LYS A C 1
ATOM 729 O O . LYS A 1 93 ? -7.766 -31.703 -0.36 1 97.75 93 LYS A O 1
ATOM 734 N N . ASN A 1 94 ? -6.996 -33.406 0.801 1 97.69 94 ASN A N 1
ATOM 735 C CA . ASN A 1 94 ? -6.594 -32.562 1.925 1 97.69 94 ASN A CA 1
ATOM 736 C C . ASN A 1 94 ? -5.574 -31.531 1.503 1 97.69 94 ASN A C 1
ATOM 738 O O . ASN A 1 94 ? -5.695 -30.359 1.866 1 97.69 94 ASN A O 1
ATOM 742 N N . GLU A 1 95 ? -4.574 -31.953 0.779 1 98.25 95 GLU A N 1
ATOM 743 C CA . GLU A 1 95 ? -3.545 -31.016 0.318 1 98.25 95 GLU A CA 1
ATOM 744 C C . GLU A 1 95 ? -4.113 -30.016 -0.678 1 98.25 95 GLU A C 1
ATOM 746 O O . GLU A 1 95 ? -3.752 -28.844 -0.654 1 98.25 95 GLU A O 1
ATOM 751 N N . LEU A 1 96 ? -4.984 -30.469 -1.53 1 98.62 96 LEU A N 1
ATOM 752 C CA . LEU A 1 96 ? -5.633 -29.578 -2.484 1 98.62 96 LEU A CA 1
ATOM 753 C C . LEU A 1 96 ? -6.477 -28.531 -1.766 1 98.62 96 LEU A C 1
ATOM 755 O O . LEU A 1 96 ? -6.465 -27.359 -2.135 1 98.62 96 LEU A O 1
ATOM 759 N N . ASP A 1 97 ? -7.148 -28.969 -0.724 1 97.81 97 ASP A N 1
ATOM 760 C CA . ASP A 1 97 ? -7.953 -28.047 0.062 1 97.81 97 ASP A CA 1
ATOM 761 C C . ASP A 1 97 ? -7.074 -26.969 0.715 1 97.81 97 ASP A C 1
ATOM 763 O O . ASP A 1 97 ? -7.484 -25.812 0.838 1 97.81 97 ASP A O 1
ATOM 767 N N . ARG A 1 98 ? -5.918 -27.266 1.013 1 97.5 98 ARG A N 1
ATOM 768 C CA . ARG A 1 98 ? -5.023 -26.359 1.722 1 97.5 98 ARG A CA 1
ATOM 769 C C . ARG A 1 98 ? -4.266 -25.469 0.747 1 97.5 98 ARG A C 1
ATOM 771 O O . ARG A 1 98 ? -4.148 -24.266 0.965 1 97.5 98 ARG A O 1
ATOM 778 N N . GLU A 1 99 ? -3.777 -26.047 -0.355 1 98.44 99 GLU A N 1
ATOM 779 C CA . GLU A 1 99 ? -2.801 -25.359 -1.195 1 98.44 99 GLU A CA 1
ATOM 780 C C . GLU A 1 99 ? -3.457 -24.781 -2.443 1 98.44 99 GLU A C 1
ATOM 782 O O . GLU A 1 99 ? -2.877 -23.922 -3.117 1 98.44 99 GLU A O 1
ATOM 787 N N . TRP A 1 100 ? -4.609 -25.234 -2.756 1 98.5 100 TRP A N 1
ATOM 788 C CA . TRP A 1 100 ? -5.312 -24.812 -3.963 1 98.5 100 TRP A CA 1
ATOM 789 C C . TRP A 1 100 ? -6.785 -24.547 -3.67 1 98.5 100 TRP A C 1
ATOM 791 O O . TRP A 1 100 ? -7.664 -25.062 -4.367 1 98.5 100 TRP A O 1
ATOM 801 N N . PRO A 1 101 ? -7.039 -23.75 -2.652 1 98.25 101 PRO A N 1
ATOM 802 C CA . PRO A 1 101 ? -8.43 -23.469 -2.291 1 98.25 101 PRO A CA 1
ATOM 803 C C . PRO A 1 101 ? -9.102 -22.484 -3.252 1 98.25 101 PRO A C 1
ATOM 805 O O . PRO A 1 101 ? -8.422 -21.641 -3.844 1 98.25 101 PRO A O 1
ATOM 808 N N . SER A 1 102 ? -10.414 -22.703 -3.387 1 96.31 102 SER A N 1
ATOM 809 C CA . SER A 1 102 ? -11.227 -21.609 -3.91 1 96.31 102 SER A CA 1
ATOM 810 C C . SER A 1 102 ? -11.562 -20.594 -2.82 1 96.31 102 SER A C 1
ATOM 812 O O . SER A 1 102 ? -11.977 -20.984 -1.721 1 96.31 102 SER A O 1
ATOM 814 N N . LEU A 1 103 ? -11.367 -19.328 -3.139 1 96.19 103 LEU A N 1
ATOM 815 C CA . LEU A 1 103 ? -11.727 -18.328 -2.152 1 96.19 103 LEU A CA 1
ATOM 816 C C . LEU A 1 103 ? -13.008 -17.609 -2.561 1 96.19 103 LEU A C 1
ATOM 818 O O . LEU A 1 103 ? -13.773 -17.156 -1.703 1 96.19 103 LEU A O 1
ATOM 822 N N . GLU A 1 104 ? -13.281 -17.609 -3.793 1 95.25 104 GLU A N 1
ATOM 823 C CA . GLU A 1 104 ? -14.422 -16.875 -4.328 1 95.25 104 GLU A CA 1
ATOM 824 C C . GLU A 1 104 ? -15.711 -17.688 -4.215 1 95.25 104 GLU A C 1
ATOM 826 O O . GLU A 1 104 ? -16.812 -17.141 -4.23 1 95.25 104 GLU A O 1
ATOM 831 N N . VAL A 1 105 ? -15.617 -19.016 -4.176 1 93.81 105 VAL A N 1
ATOM 832 C CA . VAL A 1 105 ? -16.75 -19.906 -3.996 1 93.81 105 VAL A CA 1
ATOM 833 C C . VAL A 1 105 ? -16.453 -20.922 -2.906 1 93.81 105 VAL A C 1
ATOM 835 O O . VAL A 1 105 ? -15.281 -21.219 -2.643 1 93.81 105 VAL A O 1
ATOM 838 N N . GLU A 1 106 ? -17.422 -21.484 -2.33 1 93.06 106 GLU A N 1
ATOM 839 C CA . GLU A 1 106 ? -17.266 -22.375 -1.187 1 93.06 106 GLU A CA 1
ATOM 840 C C . GLU A 1 106 ? -16.641 -23.703 -1.609 1 93.06 106 GLU A C 1
ATOM 842 O O . GLU A 1 106 ? -15.742 -24.219 -0.942 1 93.06 106 GLU A O 1
ATOM 847 N N . GLU A 1 107 ? -17.047 -24.219 -2.705 1 94.5 107 GLU A N 1
ATOM 848 C CA . GLU A 1 107 ? -16.625 -25.562 -3.111 1 94.5 107 GLU A CA 1
ATOM 849 C C . GLU A 1 107 ? -15.297 -25.516 -3.877 1 94.5 107 GLU A C 1
ATOM 851 O O . GLU A 1 107 ? -15.234 -24.969 -4.984 1 94.5 107 GLU A O 1
ATOM 856 N N . ASN A 1 108 ? -14.32 -26.125 -3.334 1 97.06 108 ASN A N 1
ATOM 857 C CA . ASN A 1 108 ? -13.016 -26.188 -3.988 1 97.06 108 ASN A CA 1
ATOM 858 C C . ASN A 1 108 ? -13.062 -27.016 -5.262 1 97.06 108 ASN A C 1
ATOM 860 O O . ASN A 1 108 ? -12.438 -26.672 -6.266 1 97.06 108 ASN A O 1
ATOM 864 N N . GLU A 1 109 ? -13.797 -28.062 -5.289 1 96.12 109 GLU A N 1
ATOM 865 C CA . GLU A 1 109 ? -13.797 -29.047 -6.367 1 96.12 109 GLU A CA 1
ATOM 866 C C . GLU A 1 109 ? -14.273 -28.438 -7.68 1 96.12 109 GLU A C 1
ATOM 868 O O . GLU A 1 109 ? -13.82 -28.828 -8.758 1 96.12 109 GLU A O 1
ATOM 873 N N . GLU A 1 110 ? -15.164 -27.516 -7.555 1 94.5 110 GLU A N 1
ATOM 874 C CA . GLU A 1 110 ? -15.625 -26.828 -8.758 1 94.5 110 GLU A CA 1
ATOM 875 C C . GLU A 1 110 ? -14.477 -26.125 -9.469 1 94.5 110 GLU A C 1
ATOM 877 O O . GLU A 1 110 ? -14.391 -26.141 -10.695 1 94.5 110 GLU A O 1
ATOM 882 N N . MET A 1 111 ? -13.633 -25.578 -8.711 1 95.38 111 MET A N 1
ATOM 883 C CA . MET A 1 111 ? -12.484 -24.875 -9.273 1 95.38 111 MET A CA 1
ATOM 884 C C . MET A 1 111 ? -11.492 -25.859 -9.883 1 95.38 111 MET A C 1
ATOM 886 O O . MET A 1 111 ? -10.945 -25.609 -10.961 1 95.38 111 MET A O 1
ATOM 890 N N . TRP A 1 112 ? -11.281 -26.938 -9.273 1 97.19 112 TRP A N 1
ATOM 891 C CA . TRP A 1 112 ? -10.383 -27.953 -9.812 1 97.19 112 TRP A CA 1
ATOM 892 C C . TRP A 1 112 ? -10.938 -28.547 -11.102 1 97.19 112 TRP A C 1
ATOM 894 O O . TRP A 1 112 ? -10.188 -28.766 -12.062 1 97.19 112 TRP A O 1
ATOM 904 N N . LYS A 1 113 ? -12.242 -28.75 -11.086 1 95.12 113 LYS A N 1
ATOM 905 C CA . LYS A 1 113 ? -12.906 -29.219 -12.305 1 95.12 113 LYS A CA 1
ATOM 906 C C . LYS A 1 113 ? -12.672 -28.266 -13.461 1 95.12 113 LYS A C 1
ATOM 908 O O . LYS A 1 113 ? -12.273 -28.688 -14.555 1 95.12 113 LYS A O 1
ATOM 913 N N . LYS A 1 114 ? -12.859 -27.047 -13.188 1 92.56 114 LYS A N 1
ATOM 914 C CA . LYS A 1 114 ? -12.656 -26.047 -14.227 1 92.56 114 LYS A CA 1
ATOM 915 C C . LYS A 1 114 ? -11.203 -26.016 -14.695 1 92.56 114 LYS A C 1
ATOM 917 O O . LYS A 1 114 ? -10.93 -25.922 -15.891 1 92.56 114 LYS A O 1
ATOM 922 N N . GLU A 1 115 ? -10.312 -26.078 -13.773 1 93.81 115 GLU A N 1
ATOM 923 C CA . GLU A 1 115 ? -8.891 -26.078 -14.102 1 93.81 115 GLU A CA 1
ATOM 924 C C . GLU A 1 115 ? -8.539 -27.266 -14.992 1 93.81 115 GLU A C 1
ATOM 926 O O . GLU A 1 115 ? -7.859 -27.109 -16.016 1 93.81 115 GLU A O 1
ATOM 931 N N . TRP A 1 116 ? -8.977 -28.391 -14.664 1 92.69 116 TRP A N 1
ATOM 932 C CA . TRP A 1 116 ? -8.688 -29.594 -15.43 1 92.69 116 TRP A CA 1
ATOM 933 C C . TRP A 1 116 ? -9.312 -29.516 -16.828 1 92.69 116 TRP A C 1
ATOM 935 O O . TRP A 1 116 ? -8.633 -29.75 -17.828 1 92.69 116 TRP A O 1
ATOM 945 N N . GLU A 1 117 ? -10.539 -29.141 -16.859 1 89.88 117 GLU A N 1
ATOM 946 C CA . GLU A 1 117 ? -11.289 -29.172 -18.109 1 89.88 117 GLU A CA 1
ATOM 947 C C . GLU A 1 117 ? -10.852 -28.047 -19.047 1 89.88 117 GLU A C 1
ATOM 949 O O . GLU A 1 117 ? -10.93 -28.188 -20.266 1 89.88 117 GLU A O 1
ATOM 954 N N . SER A 1 118 ? -10.344 -27.031 -18.469 1 87.69 118 SER A N 1
ATOM 955 C CA . SER A 1 118 ? -9.914 -25.922 -19.297 1 87.69 118 SER A CA 1
ATOM 956 C C . SER A 1 118 ? -8.438 -26.016 -19.656 1 87.69 118 SER A C 1
ATOM 958 O O . SER A 1 118 ? -8 -25.5 -20.688 1 87.69 118 SER A O 1
ATOM 960 N N . HIS A 1 119 ? -7.641 -26.688 -18.797 1 88.5 119 HIS A N 1
ATOM 961 C CA . HIS A 1 119 ? -6.195 -26.656 -18.984 1 88.5 119 HIS A CA 1
ATOM 962 C C . HIS A 1 119 ? -5.59 -28.047 -18.844 1 88.5 119 HIS A C 1
ATOM 964 O O . HIS A 1 119 ? -4.805 -28.469 -19.703 1 88.5 119 HIS A O 1
ATOM 970 N N . GLY A 1 120 ? -5.969 -28.75 -17.859 1 89.88 120 GLY A N 1
ATOM 971 C CA . GLY A 1 120 ? -5.363 -30.031 -17.547 1 89.88 120 GLY A CA 1
ATOM 972 C C . GLY 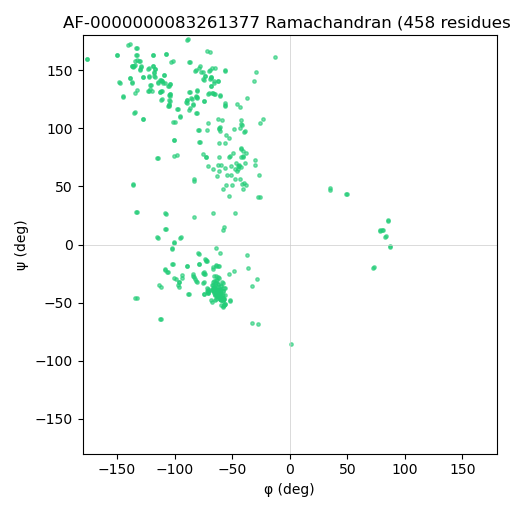A 1 120 ? -5.484 -31.047 -18.672 1 89.88 120 GLY A C 1
ATOM 973 O O . GLY A 1 120 ? -4.555 -31.797 -18.938 1 89.88 120 GLY A O 1
ATOM 974 N N . ILE A 1 121 ? -6.637 -30.984 -19.359 1 86.38 121 ILE A N 1
ATOM 975 C CA . ILE A 1 121 ? -6.922 -31.953 -20.406 1 86.38 121 ILE A CA 1
ATOM 976 C C . ILE A 1 121 ? -5.871 -31.828 -21.516 1 86.38 121 ILE A C 1
ATOM 978 O O . ILE A 1 121 ? -5.492 -32.844 -22.109 1 86.38 121 ILE A O 1
ATOM 982 N N . CYS A 1 122 ? -5.355 -30.703 -21.656 1 83.31 122 CYS A N 1
ATOM 983 C CA . CYS A 1 122 ? -4.363 -30.484 -22.703 1 83.31 122 CYS A CA 1
ATOM 984 C C . CYS A 1 122 ? -3.035 -31.141 -22.344 1 83.31 122 CYS A C 1
ATOM 986 O O . CYS A 1 122 ? -2.172 -31.312 -23.203 1 83.31 122 CYS A O 1
ATOM 988 N N . SER A 1 123 ? -2.885 -31.547 -21.172 1 82.94 123 SER A N 1
ATOM 989 C CA . SER A 1 123 ? -1.654 -32.188 -20.719 1 82.94 123 SER A CA 1
ATOM 990 C C . SER A 1 123 ? -1.809 -33.688 -20.672 1 82.94 123 SER A C 1
ATOM 992 O O . SER A 1 123 ? -0.869 -34.406 -20.312 1 82.94 123 SER A O 1
ATOM 994 N N . GLN A 1 124 ? -2.918 -34.219 -21.031 1 79.06 124 GLN A N 1
ATOM 995 C CA . GLN A 1 124 ? -3.287 -35.625 -20.828 1 79.06 124 GLN A CA 1
ATOM 996 C C . GLN A 1 124 ? -2.277 -36.562 -21.484 1 79.06 124 GLN A C 1
ATOM 998 O O . GLN A 1 124 ? -2.027 -37.656 -20.984 1 79.06 124 GLN A O 1
ATOM 1003 N N . PRO A 1 125 ? -1.682 -36.156 -22.625 1 77.75 125 PRO A N 1
ATOM 1004 C CA . PRO A 1 125 ? -0.664 -37.062 -23.172 1 77.75 125 PRO A CA 1
ATOM 1005 C C . PRO A 1 125 ? 0.516 -37.281 -22.234 1 77.75 125 PRO A C 1
ATOM 1007 O O . PRO A 1 125 ? 1.182 -38.312 -22.297 1 77.75 125 PRO A O 1
ATOM 1010 N N . LEU A 1 126 ? 0.641 -36.406 -21.328 1 82.62 126 LEU A N 1
ATOM 1011 C CA . LEU A 1 126 ? 1.787 -36.438 -20.422 1 82.62 126 LEU A CA 1
ATOM 1012 C C . LEU A 1 126 ? 1.349 -36.781 -19 1 82.62 126 LEU A C 1
ATOM 1014 O O . LEU A 1 126 ? 2.049 -37.5 -18.281 1 82.62 126 LEU A O 1
ATOM 1018 N N . LEU A 1 127 ? 0.174 -36.281 -18.609 1 89.19 127 LEU A N 1
ATOM 1019 C CA . LEU A 1 127 ? -0.271 -36.375 -17.234 1 89.19 127 LEU A CA 1
ATOM 1020 C C . LEU A 1 127 ? -1.716 -36.875 -17.156 1 89.19 127 LEU A C 1
ATOM 1022 O O . LEU A 1 127 ? -2.586 -36.344 -17.859 1 89.19 127 LEU A O 1
ATOM 1026 N N . THR A 1 128 ? -1.846 -37.812 -16.281 1 92.19 128 THR A N 1
ATOM 1027 C CA . THR A 1 128 ? -3.219 -38.094 -15.883 1 92.19 128 THR A CA 1
ATOM 1028 C C . THR A 1 128 ? -3.787 -36.969 -15.023 1 92.19 128 THR A C 1
ATOM 1030 O O . THR A 1 128 ? -3.047 -36.094 -14.57 1 92.19 128 THR A O 1
ATOM 1033 N N . GLN A 1 129 ? -5.113 -37 -14.852 1 94.62 129 GLN A N 1
ATOM 1034 C CA . GLN A 1 129 ? -5.719 -36 -13.953 1 94.62 129 GLN A CA 1
ATOM 1035 C C . GLN A 1 129 ? -5.023 -36 -12.594 1 94.62 129 GLN A C 1
ATOM 1037 O O . GLN A 1 129 ? -4.684 -34.938 -12.062 1 94.62 129 GLN A O 1
ATOM 1042 N N . HIS A 1 130 ? -4.844 -37.219 -12.031 1 96.69 130 HIS A N 1
ATOM 1043 C CA . HIS A 1 130 ? -4.199 -37.344 -10.727 1 96.69 130 HIS A CA 1
ATOM 1044 C C . HIS A 1 130 ? -2.801 -36.719 -10.742 1 96.69 130 HIS A C 1
ATOM 1046 O O . HIS A 1 130 ? -2.469 -35.906 -9.883 1 96.69 130 HIS A O 1
ATOM 1052 N N . SER A 1 131 ? -2.018 -37.125 -11.711 1 95.5 131 SER A N 1
ATOM 1053 C CA . SER A 1 131 ? -0.629 -36.688 -11.766 1 95.5 131 SER A CA 1
ATOM 1054 C C . SER A 1 131 ? -0.544 -35.188 -12.031 1 95.5 131 SER A C 1
ATOM 1056 O O . SER A 1 131 ? 0.392 -34.531 -11.578 1 95.5 131 SER A O 1
ATOM 1058 N N . PHE A 1 132 ? -1.512 -34.719 -12.773 1 95.06 132 PHE A N 1
ATOM 1059 C CA . PHE A 1 132 ? -1.588 -33.281 -13.031 1 95.06 132 PHE A CA 1
ATOM 1060 C C . PHE A 1 132 ? -1.675 -32.5 -11.727 1 95.06 132 PHE A C 1
ATOM 1062 O O . PHE A 1 132 ? -0.84 -31.625 -11.461 1 95.06 132 PHE A O 1
ATOM 1069 N N . PHE A 1 133 ? -2.582 -32.812 -10.891 1 97.94 133 PHE A N 1
ATOM 1070 C CA . PHE A 1 133 ? -2.797 -32.125 -9.625 1 97.94 133 PHE A CA 1
ATOM 1071 C C . PHE A 1 133 ? -1.675 -32.438 -8.641 1 97.94 133 PHE A C 1
ATOM 1073 O O . PHE A 1 133 ? -1.229 -31.562 -7.898 1 97.94 133 PHE A O 1
ATOM 1080 N N . GLU A 1 134 ? -1.209 -33.656 -8.641 1 98.19 134 GLU A N 1
ATOM 1081 C CA . GLU A 1 134 ? -0.1 -34.031 -7.77 1 98.19 134 GLU A CA 1
ATOM 1082 C C . GLU A 1 134 ? 1.16 -33.25 -8.109 1 98.19 134 GLU A C 1
ATOM 1084 O O . GLU A 1 134 ? 1.869 -32.781 -7.211 1 98.19 134 GLU A O 1
ATOM 1089 N N . THR A 1 135 ? 1.395 -33.125 -9.352 1 97.25 135 THR A N 1
ATOM 1090 C CA . THR A 1 135 ? 2.57 -32.375 -9.789 1 97.25 135 THR A CA 1
ATOM 1091 C C . THR A 1 135 ? 2.486 -30.906 -9.352 1 97.25 135 THR A C 1
ATOM 1093 O O . THR A 1 135 ? 3.455 -30.359 -8.828 1 97.25 135 THR A O 1
ATOM 1096 N N . ALA A 1 136 ? 1.37 -30.328 -9.516 1 98.31 136 ALA A N 1
ATOM 1097 C CA . ALA A 1 136 ? 1.177 -28.938 -9.094 1 98.31 136 ALA A CA 1
ATOM 1098 C C . ALA A 1 136 ? 1.447 -28.781 -7.602 1 98.31 136 ALA A C 1
ATOM 1100 O O . ALA A 1 136 ? 2.133 -27.844 -7.188 1 98.31 136 ALA A O 1
ATOM 1101 N N . LEU A 1 137 ? 0.908 -29.672 -6.82 1 98.75 137 LEU A N 1
ATOM 1102 C CA . LEU A 1 137 ? 1.091 -29.641 -5.375 1 98.75 137 LEU A CA 1
ATOM 1103 C C . LEU A 1 137 ? 2.564 -29.781 -5.008 1 98.75 137 LEU A C 1
ATOM 1105 O O . LEU A 1 137 ? 3.068 -29.047 -4.148 1 98.75 137 LEU A O 1
ATOM 1109 N N . LYS A 1 138 ? 3.236 -30.688 -5.664 1 98.5 138 LYS A N 1
ATOM 1110 C CA . LYS A 1 138 ? 4.652 -30.906 -5.391 1 98.5 138 LYS A CA 1
ATOM 1111 C C . LYS A 1 138 ? 5.484 -29.688 -5.758 1 98.5 138 LYS A C 1
ATOM 1113 O O . LYS A 1 138 ? 6.379 -29.297 -5.012 1 98.5 138 LYS A O 1
ATOM 1118 N N . LEU A 1 139 ? 5.184 -29.141 -6.875 1 98.69 139 LEU A N 1
ATOM 1119 C CA . LEU A 1 139 ? 5.902 -27.953 -7.293 1 98.69 139 LEU A CA 1
ATOM 1120 C C . LEU A 1 139 ? 5.664 -26.797 -6.324 1 98.69 139 LEU A C 1
ATOM 1122 O O . LEU A 1 139 ? 6.598 -26.078 -5.969 1 98.69 139 LEU A O 1
ATOM 1126 N N . LYS A 1 140 ? 4.465 -26.609 -5.898 1 98.75 140 LYS A N 1
ATOM 1127 C CA . LYS A 1 140 ? 4.148 -25.578 -4.91 1 98.75 140 LYS A CA 1
ATOM 1128 C C . LYS A 1 140 ? 4.953 -25.781 -3.631 1 98.75 140 LYS A C 1
ATOM 1130 O O . LYS A 1 140 ? 5.438 -24.812 -3.037 1 98.75 140 LYS A O 1
ATOM 1135 N N . GLN A 1 141 ? 5.051 -26.969 -3.195 1 98.19 141 GLN A N 1
ATOM 1136 C CA . GLN A 1 141 ? 5.805 -27.297 -1.987 1 98.19 141 GLN A CA 1
ATOM 1137 C C . GLN A 1 141 ? 7.289 -27 -2.166 1 98.19 141 GLN A C 1
ATOM 1139 O O . GLN A 1 141 ? 7.93 -26.453 -1.271 1 98.19 141 GLN A O 1
ATOM 1144 N N . ASN A 1 142 ? 7.758 -27.328 -3.293 1 98.25 142 ASN A N 1
ATOM 1145 C CA . ASN A 1 142 ? 9.18 -27.172 -3.566 1 98.25 142 ASN A CA 1
ATOM 1146 C C . ASN A 1 142 ? 9.539 -25.703 -3.801 1 98.25 142 ASN A C 1
ATOM 1148 O O . ASN A 1 142 ? 10.664 -25.281 -3.523 1 98.25 142 ASN A O 1
ATOM 1152 N N . PHE A 1 143 ? 8.609 -24.984 -4.375 1 98.62 143 PHE A N 1
ATOM 1153 C CA . PHE A 1 143 ? 8.82 -23.562 -4.672 1 98.62 143 PHE A CA 1
ATOM 1154 C C . PHE A 1 143 ? 7.883 -22.688 -3.848 1 98.62 143 PHE A C 1
ATOM 1156 O O . PHE A 1 143 ? 6.973 -22.062 -4.391 1 98.62 143 PHE A O 1
ATOM 1163 N N . ASP A 1 144 ? 8.242 -22.594 -2.566 1 98.25 144 ASP A N 1
ATOM 1164 C CA . ASP A 1 144 ? 7.496 -21.812 -1.594 1 98.25 144 ASP A CA 1
ATOM 1165 C C . ASP A 1 144 ? 7.828 -20.328 -1.721 1 98.25 144 ASP A C 1
ATOM 1167 O O . ASP A 1 144 ? 8.805 -19.844 -1.135 1 98.25 144 ASP A O 1
ATOM 1171 N N . LEU A 1 145 ? 7.008 -19.656 -2.371 1 98.75 145 LEU A N 1
ATOM 1172 C CA . LEU A 1 145 ? 7.289 -18.281 -2.715 1 98.75 145 LEU A CA 1
ATOM 1173 C C . LEU A 1 145 ? 7.344 -17.406 -1.463 1 98.75 145 LEU A C 1
ATOM 1175 O O . LEU A 1 145 ? 8.109 -16.438 -1.404 1 98.75 145 LEU A O 1
ATOM 1179 N N . PHE A 1 146 ? 6.5 -17.688 -0.497 1 97.94 146 PHE A N 1
ATOM 1180 C CA . PHE A 1 146 ? 6.539 -16.922 0.738 1 97.94 146 PHE A CA 1
ATOM 1181 C C . PHE A 1 146 ? 7.93 -16.969 1.361 1 97.94 146 PHE A C 1
ATOM 1183 O O . PHE A 1 146 ? 8.516 -15.922 1.655 1 97.94 146 PHE A O 1
ATOM 1190 N N . THR A 1 147 ? 8.445 -18.109 1.52 1 97.88 147 THR A N 1
ATOM 1191 C CA . THR A 1 147 ? 9.758 -18.312 2.121 1 97.88 147 THR A CA 1
ATOM 1192 C C . THR A 1 147 ? 10.844 -17.703 1.244 1 97.88 147 THR A C 1
ATOM 1194 O O . THR A 1 147 ? 11.766 -17.047 1.748 1 97.88 147 THR A O 1
ATOM 1197 N N . ILE A 1 148 ? 10.742 -17.906 -0.051 1 98.5 148 ILE A N 1
ATOM 1198 C CA . ILE A 1 148 ? 11.719 -17.375 -0.997 1 98.5 148 ILE A CA 1
ATOM 1199 C C . ILE A 1 148 ? 11.797 -15.852 -0.85 1 98.5 148 ILE A C 1
ATOM 1201 O O . ILE A 1 148 ? 12.891 -15.297 -0.74 1 98.5 148 ILE A O 1
ATOM 1205 N N . LEU A 1 149 ? 10.711 -15.188 -0.792 1 98.12 149 LEU A N 1
ATOM 1206 C CA . LEU A 1 149 ? 10.672 -13.734 -0.686 1 98.12 149 LEU A CA 1
ATOM 1207 C C . LEU A 1 149 ? 11.133 -13.273 0.696 1 98.12 149 LEU A C 1
ATOM 1209 O O . LEU A 1 149 ? 11.922 -12.336 0.815 1 98.12 149 LEU A O 1
ATOM 1213 N N . ALA A 1 150 ? 10.695 -13.969 1.711 1 96.75 150 ALA A N 1
ATOM 1214 C CA . ALA A 1 150 ? 11.062 -13.617 3.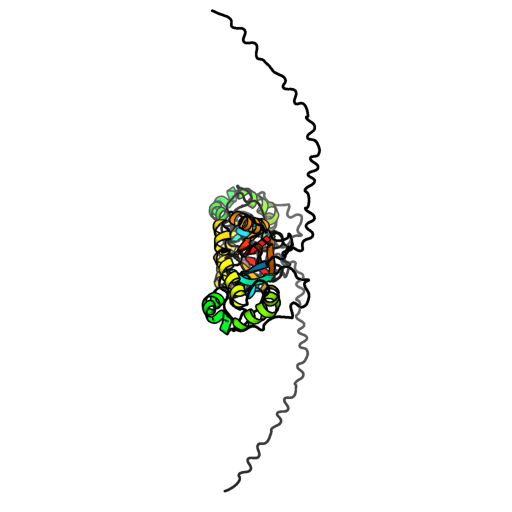08 1 96.75 150 ALA A CA 1
ATOM 1215 C C . ALA A 1 150 ? 12.578 -13.695 3.273 1 96.75 150 ALA A C 1
ATOM 1217 O O . ALA A 1 150 ? 13.164 -12.852 3.961 1 96.75 150 ALA A O 1
ATOM 1218 N N . ASN A 1 151 ? 13.164 -14.648 2.68 1 97.31 151 ASN A N 1
ATOM 1219 C CA . ASN A 1 151 ? 14.609 -14.836 2.795 1 97.31 151 ASN A CA 1
ATOM 1220 C C . ASN A 1 151 ? 15.375 -13.672 2.184 1 97.31 151 ASN A C 1
ATOM 1222 O O . ASN A 1 151 ? 16.562 -13.492 2.465 1 97.31 151 ASN A O 1
ATOM 1226 N N . ARG A 1 152 ? 14.727 -12.922 1.37 1 96.25 152 ARG A N 1
ATOM 1227 C CA . ARG A 1 152 ? 15.352 -11.758 0.75 1 96.25 152 ARG A CA 1
ATOM 1228 C C . ARG A 1 152 ? 14.805 -10.469 1.341 1 96.25 152 ARG A C 1
ATOM 1230 O O . ARG A 1 152 ? 14.969 -9.391 0.76 1 96.25 152 ARG A O 1
ATOM 1237 N N . GLY A 1 153 ? 14.094 -10.602 2.457 1 94.06 153 GLY A N 1
ATOM 1238 C CA . GLY A 1 153 ? 13.617 -9.43 3.172 1 94.06 153 GLY A CA 1
ATOM 1239 C C . GLY A 1 153 ? 12.352 -8.836 2.572 1 94.06 153 GLY A C 1
ATOM 1240 O O . GLY A 1 153 ? 12.031 -7.676 2.822 1 94.06 153 GLY A O 1
ATOM 1241 N N . ILE A 1 154 ? 11.719 -9.523 1.698 1 95.44 154 ILE A N 1
ATOM 1242 C CA . ILE A 1 154 ? 10.461 -9.078 1.108 1 95.44 154 ILE A CA 1
ATOM 1243 C C . ILE A 1 154 ? 9.289 -9.695 1.874 1 95.44 154 ILE A C 1
ATOM 1245 O O . ILE A 1 154 ? 9.062 -10.906 1.803 1 95.44 154 ILE A O 1
ATOM 1249 N N . PHE A 1 155 ? 8.523 -8.836 2.639 1 92.94 155 PHE A N 1
ATOM 1250 C CA . PHE A 1 155 ? 7.453 -9.281 3.525 1 92.94 155 PHE A CA 1
ATOM 1251 C C . PHE A 1 155 ? 6.133 -8.617 3.154 1 92.94 155 PHE A C 1
ATOM 1253 O O . PHE A 1 155 ? 6.117 -7.52 2.594 1 92.94 155 PHE A O 1
ATOM 1260 N N . PRO A 1 156 ? 5.043 -9.305 3.434 1 91.94 156 PRO A N 1
ATOM 1261 C CA . PRO A 1 156 ? 3.723 -8.742 3.152 1 91.94 156 PRO A CA 1
ATOM 1262 C C . PRO A 1 156 ? 3.229 -7.816 4.262 1 91.94 156 PRO A C 1
ATOM 1264 O O . PRO A 1 156 ? 2.084 -7.934 4.707 1 91.94 156 PRO A O 1
ATOM 1267 N N . PHE A 1 157 ? 3.885 -6.84 4.664 1 85.75 157 PHE A N 1
ATOM 1268 C CA . PHE A 1 157 ? 3.49 -5.973 5.77 1 85.75 157 PHE A CA 1
ATOM 1269 C C . PHE A 1 157 ? 3.029 -4.613 5.258 1 85.75 157 PHE A C 1
ATOM 1271 O O . PHE A 1 157 ? 3.236 -3.594 5.914 1 85.75 157 PHE A O 1
ATOM 1278 N N . GLY A 1 158 ? 2.58 -4.68 4.07 1 85.88 158 GLY A N 1
ATOM 1279 C CA . GLY A 1 158 ? 2.074 -3.426 3.531 1 85.88 158 GLY A CA 1
ATOM 1280 C C . GLY A 1 158 ? 3.154 -2.564 2.904 1 85.88 158 GLY A C 1
ATOM 1281 O O . GLY A 1 158 ? 2.957 -1.365 2.699 1 85.88 158 GLY A O 1
ATOM 1282 N N . GLU A 1 159 ? 4.254 -3.131 2.551 1 89.06 159 GLU A N 1
ATOM 1283 C CA . GLU A 1 159 ? 5.336 -2.41 1.888 1 89.06 159 GLU A CA 1
ATOM 1284 C C . GLU A 1 159 ? 5.137 -2.383 0.375 1 89.06 159 GLU A C 1
ATOM 1286 O O . GLU A 1 159 ? 4.387 -3.197 -0.172 1 89.06 159 GLU A O 1
ATOM 1291 N N . VAL A 1 160 ? 5.77 -1.396 -0.173 1 93.38 160 VAL A N 1
ATOM 1292 C CA . VAL A 1 160 ? 5.82 -1.271 -1.626 1 93.38 160 VAL A CA 1
ATOM 1293 C C . VAL A 1 160 ? 7.199 -1.691 -2.131 1 93.38 160 VAL A C 1
ATOM 1295 O O . VAL A 1 160 ? 8.227 -1.277 -1.581 1 93.38 160 VAL A O 1
ATOM 1298 N N . TYR A 1 161 ? 7.223 -2.557 -3.113 1 95.19 161 TYR A N 1
ATOM 1299 C CA . TYR A 1 161 ? 8.477 -3.037 -3.686 1 95.19 161 TYR A CA 1
ATOM 1300 C C . TYR A 1 161 ? 8.539 -2.752 -5.184 1 95.19 161 TYR A C 1
ATOM 1302 O O . TYR A 1 161 ? 7.531 -2.873 -5.887 1 95.19 161 TYR A O 1
ATOM 1310 N N . ASP A 1 162 ? 9.758 -2.443 -5.602 1 94.5 162 ASP A N 1
ATOM 1311 C CA . ASP A 1 162 ? 9.969 -2.465 -7.047 1 94.5 162 ASP A CA 1
ATOM 1312 C C . ASP A 1 162 ? 9.742 -3.863 -7.613 1 94.5 162 ASP A C 1
ATOM 1314 O O . ASP A 1 162 ? 10.148 -4.859 -7.012 1 94.5 162 ASP A O 1
ATOM 1318 N N . LEU A 1 163 ? 9.125 -3.918 -8.789 1 95.38 163 LEU A N 1
ATOM 1319 C CA . LEU A 1 163 ? 8.859 -5.199 -9.438 1 95.38 163 LEU A CA 1
ATOM 1320 C C . LEU A 1 163 ? 10.148 -5.988 -9.633 1 95.38 163 LEU A C 1
ATOM 1322 O O . LEU A 1 163 ? 10.172 -7.207 -9.445 1 95.38 163 LEU A O 1
ATOM 1326 N N . GLU A 1 164 ? 11.172 -5.293 -9.938 1 94.94 164 GLU A N 1
ATOM 1327 C CA . GLU A 1 164 ? 12.453 -5.934 -10.227 1 94.94 164 GLU A CA 1
ATOM 1328 C C . GLU A 1 164 ? 13.031 -6.594 -8.977 1 94.94 164 GLU A C 1
ATOM 1330 O O . GLU A 1 164 ? 13.695 -7.633 -9.07 1 94.94 164 GLU A O 1
ATOM 1335 N N . ILE A 1 165 ? 12.82 -6.012 -7.828 1 96.31 165 ILE A N 1
ATOM 1336 C CA . ILE A 1 165 ? 13.32 -6.57 -6.574 1 96.31 165 ILE A CA 1
ATOM 1337 C C . ILE A 1 165 ? 12.656 -7.926 -6.316 1 96.31 165 ILE A C 1
ATOM 1339 O O . ILE A 1 165 ? 13.328 -8.883 -5.91 1 96.31 165 ILE A O 1
ATOM 1343 N N . ILE A 1 166 ? 11.391 -8.023 -6.586 1 97.44 166 ILE A N 1
ATOM 1344 C CA . ILE A 1 166 ? 10.648 -9.273 -6.395 1 97.44 166 ILE A CA 1
ATOM 1345 C C . ILE A 1 166 ? 11.133 -10.312 -7.398 1 97.44 166 ILE A C 1
ATOM 1347 O O . ILE A 1 166 ? 11.445 -11.445 -7.02 1 97.44 166 ILE A O 1
ATOM 1351 N N . SER A 1 167 ? 11.203 -9.906 -8.656 1 97.69 167 SER A N 1
ATOM 1352 C CA . SER A 1 167 ? 11.648 -10.82 -9.703 1 97.69 167 SER A CA 1
ATOM 1353 C C . SER A 1 167 ? 13.062 -11.336 -9.422 1 97.69 167 SER A C 1
ATOM 1355 O O . SER A 1 167 ? 13.328 -12.531 -9.547 1 97.69 167 SER A O 1
ATOM 1357 N N . ASN A 1 168 ? 13.938 -10.461 -9.008 1 97.75 168 ASN A N 1
ATOM 1358 C CA . ASN A 1 168 ? 15.32 -10.836 -8.742 1 97.75 168 ASN A CA 1
ATOM 1359 C C . ASN A 1 168 ? 15.422 -11.781 -7.547 1 97.75 168 ASN A C 1
ATOM 1361 O O . ASN A 1 168 ? 16.25 -12.695 -7.543 1 97.75 168 ASN A O 1
ATOM 1365 N N . ALA A 1 169 ? 14.633 -11.516 -6.523 1 98.19 169 ALA A N 1
ATOM 1366 C CA . ALA A 1 169 ? 14.641 -12.391 -5.355 1 98.19 169 ALA A CA 1
ATOM 1367 C C . ALA A 1 169 ? 14.289 -13.828 -5.742 1 98.19 169 ALA A C 1
ATOM 1369 O O . ALA A 1 169 ? 14.938 -14.773 -5.285 1 98.19 169 ALA A O 1
ATOM 1370 N N . ILE A 1 170 ? 13.336 -13.984 -6.633 1 98.75 170 ILE A N 1
ATOM 1371 C CA . ILE A 1 170 ? 12.898 -15.305 -7.066 1 98.75 170 ILE A CA 1
ATOM 1372 C C . ILE A 1 170 ? 13.945 -15.914 -7.996 1 98.75 170 ILE A C 1
ATOM 1374 O O . ILE A 1 170 ? 14.289 -17.094 -7.859 1 98.75 170 ILE A O 1
ATOM 1378 N N . ARG A 1 171 ? 14.453 -15.117 -8.883 1 98.56 171 ARG A N 1
ATOM 1379 C CA . ARG A 1 171 ? 15.484 -15.609 -9.789 1 98.56 171 ARG A CA 1
ATOM 1380 C C . ARG A 1 171 ? 16.719 -16.094 -9.023 1 98.56 171 ARG A C 1
ATOM 1382 O O . ARG A 1 171 ? 17.297 -17.125 -9.359 1 98.56 171 ARG A O 1
ATOM 1389 N N . ASP A 1 172 ? 17.062 -15.352 -8.047 1 98.31 172 ASP A N 1
ATOM 1390 C CA . ASP A 1 172 ? 18.234 -15.719 -7.254 1 98.31 172 ASP A CA 1
ATOM 1391 C C . ASP A 1 172 ? 18.016 -17.047 -6.531 1 98.31 172 ASP A C 1
ATOM 1393 O O . ASP A 1 172 ? 18.953 -17.844 -6.395 1 98.31 172 ASP A O 1
ATOM 1397 N N . ALA A 1 173 ? 16.875 -17.281 -6.082 1 98.5 173 ALA A N 1
ATOM 1398 C CA . ALA A 1 173 ? 16.578 -18.469 -5.297 1 98.5 173 ALA A CA 1
ATOM 1399 C C . ALA A 1 173 ? 16.359 -19.688 -6.195 1 98.5 173 ALA A C 1
ATOM 1401 O O . ALA A 1 173 ? 16.672 -20.812 -5.812 1 98.5 173 ALA A O 1
ATOM 1402 N N . THR A 1 174 ? 15.82 -19.5 -7.41 1 98.56 174 THR A N 1
ATOM 1403 C CA . THR A 1 174 ? 15.383 -20.609 -8.234 1 98.56 174 THR A CA 1
ATOM 1404 C C . THR A 1 174 ? 16.328 -20.812 -9.414 1 98.56 174 THR A C 1
ATOM 1406 O O . THR A 1 174 ? 16.312 -21.859 -10.062 1 98.56 174 THR A O 1
ATOM 1409 N N . GLY A 1 175 ? 17.047 -19.734 -9.727 1 98.5 175 GLY A N 1
ATOM 1410 C CA . GLY A 1 175 ? 17.922 -19.766 -10.883 1 98.5 175 GLY A CA 1
ATOM 1411 C C . GLY A 1 175 ? 17.219 -19.375 -12.172 1 98.5 175 GLY A C 1
ATOM 1412 O O . GLY A 1 175 ? 17.844 -19.359 -13.242 1 98.5 175 GLY A O 1
ATOM 1413 N N . HIS A 1 176 ? 15.945 -19.094 -12.117 1 98.5 176 HIS A N 1
ATOM 1414 C CA . HIS A 1 176 ? 15.18 -18.828 -13.328 1 98.5 176 HIS A CA 1
ATOM 1415 C C . HIS A 1 176 ? 14.234 -17.641 -13.141 1 98.5 176 HIS A C 1
ATOM 1417 O O . HIS A 1 176 ? 13.766 -17.391 -12.031 1 98.5 176 HIS A O 1
ATOM 1423 N N . THR A 1 177 ? 13.883 -16.938 -14.234 1 98.12 177 THR A N 1
ATOM 1424 C CA . THR A 1 177 ? 13.086 -15.711 -14.211 1 98.12 177 THR A CA 1
ATOM 1425 C C . THR A 1 177 ? 11.602 -16.031 -14.109 1 98.12 177 THR A C 1
ATOM 1427 O O . THR A 1 177 ? 11.07 -16.828 -14.898 1 98.12 177 THR A O 1
ATOM 1430 N N . PRO A 1 178 ? 10.938 -15.414 -13.117 1 98.62 178 PRO A N 1
ATOM 1431 C CA . PRO A 1 178 ? 9.484 -15.547 -13 1 98.62 178 PRO A CA 1
ATOM 1432 C C . PRO A 1 178 ? 8.734 -14.484 -13.789 1 98.62 178 PRO A C 1
ATOM 1434 O O . PRO A 1 178 ? 9.344 -13.688 -14.508 1 98.62 178 PRO A O 1
ATOM 1437 N N . GLN A 1 179 ? 7.473 -14.562 -13.805 1 98.12 179 GLN A N 1
ATOM 1438 C CA . GLN A 1 179 ? 6.594 -13.453 -14.156 1 98.12 179 GLN A CA 1
ATOM 1439 C C . GLN A 1 179 ? 5.789 -12.984 -12.953 1 98.12 179 GLN A C 1
ATOM 1441 O O . GLN A 1 179 ? 5.215 -13.797 -12.227 1 98.12 179 GLN A O 1
ATOM 1446 N N . VAL A 1 180 ? 5.801 -11.648 -12.742 1 98.62 180 VAL A N 1
ATOM 1447 C CA . VAL A 1 180 ? 5.098 -11.062 -11.602 1 98.62 180 VAL A CA 1
ATOM 1448 C C . VAL A 1 180 ? 3.902 -10.25 -12.094 1 98.62 180 VAL A C 1
ATOM 1450 O O . VAL A 1 180 ? 4.055 -9.359 -12.93 1 98.62 180 VAL A O 1
ATOM 1453 N N . GLU A 1 181 ? 2.738 -10.594 -11.555 1 98.56 181 GLU A N 1
ATOM 1454 C CA . GLU A 1 181 ? 1.511 -9.914 -11.969 1 98.56 181 GLU A CA 1
ATOM 1455 C C . GLU A 1 181 ? 0.977 -9.023 -10.852 1 98.56 181 GLU A C 1
ATOM 1457 O O . GLU A 1 181 ? 1 -9.398 -9.68 1 98.56 181 GLU A O 1
ATOM 1462 N N . CYS A 1 182 ? 0.518 -7.875 -11.242 1 98.25 182 CYS A N 1
ATOM 1463 C CA . CYS A 1 182 ? -0.23 -7.02 -10.328 1 98.25 182 CYS A CA 1
ATOM 1464 C C . CYS A 1 182 ? -1.643 -6.773 -10.844 1 98.25 182 CYS A C 1
ATOM 1466 O O . CYS A 1 182 ? -1.919 -6.969 -12.031 1 98.25 182 CYS A O 1
ATOM 1468 N N . GLN A 1 183 ? -2.521 -6.508 -9.945 1 97.31 183 GLN A N 1
ATOM 1469 C CA . GLN A 1 183 ? -3.873 -6.043 -10.242 1 97.31 183 GLN A CA 1
ATOM 1470 C C . GLN A 1 183 ? -4.199 -4.773 -9.461 1 97.31 183 GLN A C 1
ATOM 1472 O O . GLN A 1 183 ? -3.797 -4.629 -8.305 1 97.31 183 GLN A O 1
ATOM 1477 N N . SER A 1 184 ? -4.938 -3.918 -10.086 1 95 184 SER A N 1
ATOM 1478 C CA . SER A 1 184 ? -5.16 -2.584 -9.539 1 95 184 SER A CA 1
ATOM 1479 C C . SER A 1 184 ? -6.387 -2.557 -8.633 1 95 184 SER A C 1
ATOM 1481 O O . SER A 1 184 ? -7.48 -2.941 -9.047 1 95 184 SER A O 1
ATOM 1483 N N . TYR A 1 185 ? -6.27 -2.15 -7.367 1 94.69 185 TYR A N 1
ATOM 1484 C CA . TYR A 1 185 ? -7.328 -1.752 -6.453 1 94.69 185 TYR A CA 1
ATOM 1485 C C . TYR A 1 185 ? -7.418 -0.234 -6.348 1 94.69 185 TYR A C 1
ATOM 1487 O O . TYR A 1 185 ? -6.566 0.402 -5.723 1 94.69 185 TYR A O 1
ATOM 1495 N N . LYS A 1 186 ? -8.422 0.383 -6.961 1 91.69 186 LYS A N 1
ATOM 1496 C CA . LYS A 1 186 ? -8.586 1.834 -6.961 1 91.69 186 LYS A CA 1
ATOM 1497 C C . LYS A 1 186 ? -7.285 2.533 -7.352 1 91.69 186 LYS A C 1
ATOM 1499 O O . LYS A 1 186 ? -6.836 3.449 -6.656 1 91.69 186 LYS A O 1
ATOM 1504 N N . ASN A 1 187 ? -6.578 1.999 -8.414 1 91.38 187 ASN A N 1
ATOM 1505 C CA . ASN A 1 187 ? -5.383 2.533 -9.062 1 91.38 187 ASN A CA 1
ATOM 1506 C C . ASN A 1 187 ? -4.129 2.256 -8.242 1 91.38 187 ASN A C 1
ATOM 1508 O O . ASN A 1 187 ? -3.092 2.887 -8.453 1 91.38 187 ASN A O 1
ATOM 1512 N N . ILE A 1 188 ? -4.227 1.416 -7.266 1 94.31 188 ILE A N 1
ATOM 1513 C CA . ILE A 1 188 ? -3.08 0.953 -6.492 1 94.31 188 ILE A CA 1
ATOM 1514 C C . ILE A 1 188 ? -2.738 -0.483 -6.883 1 94.31 188 ILE A C 1
ATOM 1516 O O . ILE A 1 188 ? -3.562 -1.388 -6.727 1 94.31 188 ILE A O 1
ATOM 1520 N N . PRO A 1 189 ? -1.57 -0.686 -7.375 1 96.62 189 PRO A N 1
ATOM 1521 C CA . PRO A 1 189 ? -1.204 -2.033 -7.816 1 96.62 189 PRO A CA 1
ATOM 1522 C C . PRO A 1 189 ? -0.922 -2.98 -6.652 1 96.62 189 PRO A C 1
ATOM 1524 O O . PRO A 1 189 ? -0.057 -2.699 -5.82 1 96.62 189 PRO A O 1
ATOM 1527 N N . LEU A 1 190 ? -1.63 -4.098 -6.586 1 97.25 190 LEU A N 1
ATOM 1528 C CA . LEU A 1 190 ? -1.415 -5.137 -5.59 1 97.25 190 LEU A CA 1
ATOM 1529 C C . LEU A 1 190 ? -0.714 -6.344 -6.203 1 97.25 190 LEU A C 1
ATOM 1531 O O . LEU A 1 190 ? -1.04 -6.754 -7.32 1 97.25 190 LEU A O 1
ATOM 1535 N N . LEU A 1 191 ? 0.259 -6.879 -5.5 1 98.06 191 LEU A N 1
ATOM 1536 C CA . LEU A 1 191 ? 0.807 -8.164 -5.918 1 98.06 191 LEU A CA 1
ATOM 1537 C C . LEU A 1 191 ? -0.29 -9.219 -6.008 1 98.06 191 LEU A C 1
ATOM 1539 O O . LEU A 1 191 ? -0.943 -9.531 -5.008 1 98.06 191 LEU A O 1
ATOM 1543 N N . SER A 1 192 ? -0.483 -9.773 -7.176 1 98.31 192 SER A N 1
ATOM 1544 C CA . SER A 1 192 ? -1.601 -10.695 -7.352 1 98.31 192 SER A CA 1
ATOM 1545 C C . SER A 1 192 ? -1.11 -12.117 -7.594 1 98.31 192 SER A C 1
ATOM 1547 O O . SER A 1 192 ? -1.212 -12.969 -6.711 1 98.31 192 SER A O 1
ATOM 1549 N N . ASN A 1 193 ? -0.404 -12.344 -8.695 1 98.69 193 ASN A N 1
ATOM 1550 C CA . ASN A 1 193 ? 0.078 -13.672 -9.039 1 98.69 193 ASN A CA 1
ATOM 1551 C C . ASN A 1 193 ? 1.562 -13.664 -9.391 1 98.69 193 ASN A C 1
ATOM 1553 O O . ASN A 1 193 ? 2.078 -12.656 -9.891 1 98.69 193 ASN A O 1
ATOM 1557 N N . ILE A 1 194 ? 2.143 -14.773 -9.117 1 98.81 194 ILE A N 1
ATOM 1558 C CA . ILE A 1 194 ? 3.488 -15.047 -9.609 1 98.81 194 ILE A CA 1
ATOM 1559 C C . ILE A 1 194 ? 3.486 -16.328 -10.422 1 98.81 194 ILE A C 1
ATOM 1561 O O . ILE A 1 194 ? 2.936 -17.344 -9.992 1 98.81 194 ILE A O 1
ATOM 1565 N N . PHE A 1 195 ? 4.098 -16.234 -11.594 1 98.44 195 PHE A N 1
ATOM 1566 C CA . PHE A 1 195 ? 4.195 -17.359 -12.508 1 98.44 195 PHE A CA 1
ATOM 1567 C C . PHE A 1 195 ? 5.602 -17.953 -12.492 1 98.44 195 PHE A C 1
ATOM 1569 O O . PHE A 1 195 ? 6.586 -17.234 -12.648 1 98.44 195 PHE A O 1
ATOM 1576 N N . LEU A 1 196 ? 5.621 -19.219 -12.211 1 98.69 196 LEU A N 1
ATOM 1577 C CA . LEU A 1 196 ? 6.836 -19.984 -12.461 1 98.69 196 LEU A CA 1
ATOM 1578 C C . LEU A 1 196 ? 6.641 -20.938 -13.633 1 98.69 196 LEU A C 1
ATOM 1580 O O . LEU A 1 196 ? 5.566 -21.516 -13.797 1 98.69 196 LEU A O 1
ATOM 1584 N N . CYS A 1 197 ? 7.691 -21.156 -14.391 1 97.25 197 CYS A N 1
ATOM 1585 C CA . CYS A 1 197 ? 7.582 -21.938 -15.609 1 97.25 197 CYS A CA 1
ATOM 1586 C C . CYS A 1 197 ? 8.391 -23.234 -15.492 1 97.25 197 CYS A C 1
ATOM 1588 O O . CYS A 1 197 ? 9.5 -23.234 -14.953 1 97.25 197 CYS A O 1
ATOM 1590 N N . PHE A 1 198 ? 7.77 -24.281 -16.016 1 96.94 198 PHE A N 1
ATOM 1591 C CA . PHE A 1 198 ? 8.391 -25.594 -15.93 1 96.94 198 PHE A CA 1
ATOM 1592 C C . PHE A 1 198 ? 8.297 -26.328 -17.266 1 96.94 198 PHE A C 1
ATOM 1594 O O . PHE A 1 198 ? 7.348 -26.125 -18.016 1 96.94 198 PHE A O 1
ATOM 1601 N N . GLN A 1 199 ? 9.242 -27.219 -17.453 1 93.25 199 GLN A N 1
ATOM 1602 C CA . GLN A 1 199 ? 9.281 -28.031 -18.672 1 93.25 199 GLN A CA 1
ATOM 1603 C C . GLN A 1 199 ? 9.594 -29.484 -18.359 1 93.25 199 GLN A C 1
ATOM 1605 O O . GLN A 1 199 ? 10.398 -29.766 -17.469 1 93.25 199 GLN A O 1
ATOM 1610 N N . TYR A 1 200 ? 8.875 -30.375 -19.078 1 89 200 TYR A N 1
ATOM 1611 C CA . TYR A 1 200 ? 9.188 -31.797 -18.953 1 89 200 TYR A CA 1
ATOM 1612 C C . TYR A 1 200 ? 10.297 -32.188 -19.906 1 89 200 TYR A C 1
ATOM 1614 O O . TYR A 1 200 ? 10.297 -31.797 -21.078 1 89 200 TYR A O 1
ATOM 1622 N N . ASN A 1 201 ? 11.336 -32.812 -19.297 1 84 201 ASN A N 1
ATOM 1623 C CA . ASN A 1 201 ? 12.359 -33.531 -20.062 1 84 201 ASN A CA 1
ATOM 1624 C C . ASN A 1 201 ? 12.438 -35 -19.656 1 84 201 ASN A C 1
ATOM 1626 O O . ASN A 1 201 ? 12.711 -35.312 -18.5 1 84 201 ASN A O 1
ATOM 1630 N N . ARG A 1 202 ? 12.484 -35.844 -20.484 1 80.69 202 ARG A N 1
ATOM 1631 C CA . ARG A 1 202 ? 12.617 -37.281 -20.25 1 80.69 202 ARG A CA 1
ATOM 1632 C C . ARG A 1 202 ? 11.875 -37.688 -18.969 1 80.69 202 ARG A C 1
ATOM 1634 O O . ARG A 1 202 ? 12.461 -38.281 -18.062 1 80.69 202 ARG A O 1
ATOM 1641 N N . ASN A 1 203 ? 10.68 -37.312 -18.688 1 78.5 203 ASN A N 1
ATOM 1642 C CA . ASN A 1 203 ? 9.773 -37.719 -17.625 1 78.5 203 ASN A CA 1
ATOM 1643 C C . ASN A 1 203 ? 10.039 -36.969 -16.328 1 78.5 203 ASN A C 1
ATOM 1645 O O . ASN A 1 203 ? 9.602 -37.375 -15.258 1 78.5 203 ASN A O 1
ATOM 1649 N N . ALA A 1 204 ? 10.875 -36.031 -16.375 1 90.44 204 ALA A N 1
ATOM 1650 C 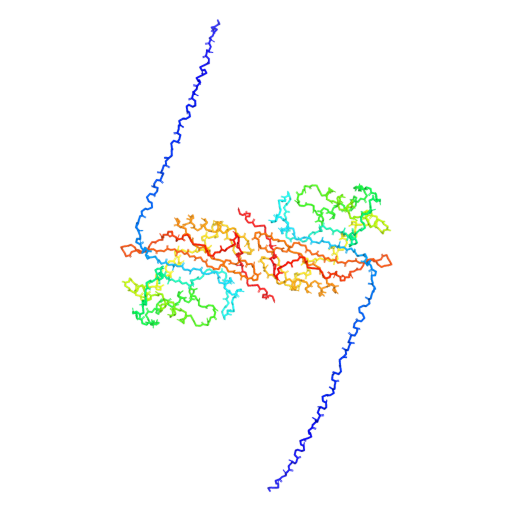CA . ALA A 1 204 ? 11.125 -35.156 -15.227 1 90.44 204 ALA A CA 1
ATOM 1651 C C . ALA A 1 204 ? 10.758 -33.719 -15.531 1 90.44 204 ALA A C 1
ATOM 1653 O O . ALA A 1 204 ? 10.945 -33.25 -16.656 1 90.44 204 ALA A O 1
ATOM 1654 N N . ILE A 1 205 ? 10.25 -33.125 -14.492 1 94.12 205 ILE A N 1
ATOM 1655 C CA . ILE A 1 205 ? 9.852 -31.734 -14.656 1 94.12 205 ILE A CA 1
ATOM 1656 C C . ILE A 1 205 ? 10.883 -30.812 -14 1 94.12 205 ILE A C 1
ATOM 1658 O O . ILE A 1 205 ? 11.344 -31.078 -12.891 1 94.12 205 ILE A O 1
ATOM 1662 N N . HIS A 1 206 ? 11.367 -29.812 -14.789 1 96.25 206 HIS A N 1
ATOM 1663 C CA . HIS A 1 206 ? 12.352 -28.875 -14.273 1 96.25 206 HIS A CA 1
ATOM 1664 C C . HIS A 1 206 ? 11.922 -27.438 -14.531 1 96.25 206 HIS A C 1
ATOM 1666 O O . HIS A 1 206 ? 11.195 -27.156 -15.484 1 96.25 206 HIS A O 1
ATOM 1672 N N . ILE A 1 207 ? 12.414 -26.562 -13.656 1 98 207 ILE A N 1
ATOM 1673 C CA . ILE A 1 207 ? 12.078 -25.156 -13.789 1 98 207 ILE A CA 1
ATOM 1674 C C . ILE A 1 207 ? 12.875 -24.547 -14.945 1 98 207 ILE A C 1
ATOM 1676 O O . ILE A 1 207 ? 14.023 -24.906 -15.18 1 98 207 ILE A O 1
ATOM 1680 N N . VAL A 1 208 ? 12.258 -23.609 -15.734 1 97.25 208 VAL A N 1
ATOM 1681 C CA . VAL A 1 208 ? 12.875 -22.844 -16.812 1 97.25 208 VAL A CA 1
ATOM 1682 C C . VAL A 1 208 ? 12.516 -21.375 -16.703 1 97.25 208 VAL A C 1
ATOM 1684 O O . VAL A 1 208 ? 11.703 -21 -15.852 1 97.25 208 VAL A O 1
ATOM 1687 N N . ASP A 1 209 ? 13.18 -20.516 -17.469 1 97.56 209 ASP A N 1
ATOM 1688 C CA . ASP A 1 209 ? 12.812 -19.094 -17.516 1 97.56 209 ASP A CA 1
ATOM 1689 C C . ASP A 1 209 ? 11.438 -18.906 -18.141 1 97.56 209 ASP A C 1
ATOM 1691 O O . ASP A 1 209 ? 11.156 -19.469 -19.203 1 97.56 209 ASP A O 1
ATOM 1695 N N . CYS A 1 210 ? 10.656 -18.141 -17.422 1 96.75 210 CYS A N 1
ATOM 1696 C CA . CYS A 1 210 ? 9.43 -17.734 -18.094 1 96.75 210 CYS A CA 1
ATOM 1697 C C . CYS A 1 210 ? 9.742 -16.734 -19.219 1 96.75 210 CYS A C 1
ATOM 1699 O O . CYS A 1 210 ? 10.703 -15.977 -19.141 1 96.75 210 CYS A O 1
ATOM 1701 N N . PRO A 1 211 ? 8.836 -16.828 -20.266 1 93.88 211 PRO A N 1
ATOM 1702 C CA . PRO A 1 211 ? 8.977 -15.766 -21.266 1 93.88 211 PRO A CA 1
ATOM 1703 C C . PRO A 1 211 ? 8.875 -14.367 -20.656 1 93.88 211 PRO A C 1
ATOM 1705 O O . PRO A 1 211 ? 8.148 -14.164 -19.688 1 93.88 211 PRO A O 1
ATOM 1708 N N . LEU A 1 212 ? 9.57 -13.461 -21.297 1 92.06 212 LEU A N 1
ATOM 1709 C CA . LEU A 1 212 ? 9.531 -12.086 -20.812 1 92.06 212 LEU A CA 1
ATOM 1710 C C . LEU A 1 212 ? 8.242 -11.391 -21.25 1 92.06 212 LEU A C 1
ATOM 1712 O O . LEU A 1 212 ? 8.172 -10.852 -22.359 1 92.06 212 LEU A O 1
ATOM 1716 N N . ILE A 1 213 ? 7.293 -11.508 -20.516 1 92.75 213 ILE A N 1
ATOM 1717 C CA . ILE A 1 213 ? 6.016 -10.844 -20.734 1 92.75 213 ILE A CA 1
ATOM 1718 C C . ILE A 1 213 ? 5.68 -9.953 -19.547 1 92.75 213 ILE A C 1
ATOM 1720 O O . ILE A 1 213 ? 5.902 -10.344 -18.391 1 92.75 213 ILE A O 1
ATOM 1724 N N . ARG A 1 214 ? 5.199 -8.773 -19.844 1 93.31 214 ARG A N 1
ATOM 1725 C CA . ARG A 1 214 ? 4.816 -7.84 -18.781 1 93.31 214 ARG A CA 1
ATOM 1726 C C . ARG A 1 214 ? 3.4 -8.125 -18.297 1 93.31 214 ARG A C 1
ATOM 1728 O O . ARG A 1 214 ? 2.447 -8.086 -19.078 1 93.31 214 ARG A O 1
ATOM 1735 N N . ARG A 1 215 ? 3.264 -8.414 -17.016 1 96.31 215 ARG A N 1
ATOM 1736 C CA . ARG A 1 215 ? 1.958 -8.68 -16.422 1 96.31 215 ARG A CA 1
ATOM 1737 C C . ARG A 1 215 ? 1.592 -7.613 -15.391 1 96.31 215 ARG A C 1
ATOM 1739 O O . ARG A 1 215 ? 0.625 -7.77 -14.648 1 96.31 215 ARG A O 1
ATOM 1746 N N . CYS A 1 216 ? 2.398 -6.633 -15.312 1 97.12 216 CYS A N 1
ATOM 1747 C CA . CYS A 1 216 ? 2.188 -5.469 -14.461 1 97.12 216 CYS A CA 1
ATOM 1748 C C . CYS A 1 216 ? 2.723 -4.203 -15.117 1 97.12 216 CYS A C 1
ATOM 1750 O O . CYS A 1 216 ? 3.895 -4.141 -15.492 1 97.12 216 CYS A O 1
ATOM 1752 N N . ASN A 1 217 ? 1.908 -3.172 -15.211 1 94.56 217 ASN A N 1
ATOM 1753 C CA . ASN A 1 217 ? 2.301 -1.944 -15.898 1 94.56 217 ASN A CA 1
ATOM 1754 C C . ASN A 1 217 ? 2.844 -0.906 -14.922 1 94.56 217 ASN A C 1
ATOM 1756 O O . ASN A 1 217 ? 3.139 0.225 -15.312 1 94.56 217 ASN A O 1
ATOM 1760 N N . PHE A 1 218 ? 3 -1.224 -13.695 1 93.88 218 PHE A N 1
ATOM 1761 C CA . PHE A 1 218 ? 3.566 -0.342 -12.68 1 93.88 218 PHE A CA 1
ATOM 1762 C C . PHE A 1 218 ? 5.016 -0.71 -12.391 1 93.88 218 PHE A C 1
ATOM 1764 O O . PHE A 1 218 ? 5.449 -1.826 -12.688 1 93.88 218 PHE A O 1
ATOM 1771 N N . GLN A 1 219 ? 5.734 0.254 -11.867 1 93.25 219 GLN A N 1
ATOM 1772 C CA . GLN A 1 219 ? 7.129 0.007 -11.523 1 93.25 219 GLN A CA 1
ATOM 1773 C C . GLN A 1 219 ? 7.246 -0.655 -10.148 1 93.25 219 GLN A C 1
ATOM 1775 O O . GLN A 1 219 ? 8.211 -1.368 -9.883 1 93.25 219 GLN A O 1
ATOM 1780 N N . ALA A 1 220 ? 6.25 -0.352 -9.32 1 94.88 220 ALA A N 1
ATOM 1781 C CA . ALA A 1 220 ? 6.23 -0.873 -7.957 1 94.88 220 ALA A CA 1
ATOM 1782 C C . ALA A 1 220 ? 4.852 -1.415 -7.594 1 94.88 220 ALA A C 1
ATOM 1784 O O . ALA A 1 220 ? 3.859 -1.094 -8.25 1 94.88 220 ALA A O 1
ATOM 1785 N N . ILE A 1 221 ? 4.867 -2.301 -6.586 1 96.12 221 ILE A N 1
ATOM 1786 C CA . ILE A 1 221 ? 3.633 -2.992 -6.227 1 96.12 221 ILE A CA 1
ATOM 1787 C C . ILE A 1 221 ? 3.51 -3.07 -4.707 1 96.12 221 ILE A C 1
ATOM 1789 O O . ILE A 1 221 ? 4.512 -3.205 -4 1 96.12 221 ILE A O 1
ATOM 1793 N N . LEU A 1 222 ? 2.258 -2.926 -4.273 1 95.56 222 LEU A N 1
ATOM 1794 C CA . LEU A 1 222 ? 1.962 -3.133 -2.859 1 95.56 222 LEU A CA 1
ATOM 1795 C C . LEU A 1 222 ? 1.843 -4.617 -2.539 1 95.56 222 LEU A C 1
ATOM 1797 O O . LEU A 1 222 ? 1.208 -5.367 -3.283 1 95.56 222 LEU A O 1
ATOM 1801 N N . PHE A 1 223 ? 2.582 -5.117 -1.55 1 95.69 223 PHE A N 1
ATOM 1802 C CA . PHE A 1 223 ? 2.471 -6.461 -0.997 1 95.69 223 PHE A CA 1
ATOM 1803 C C . PHE A 1 223 ? 1.683 -6.445 0.308 1 95.69 223 PHE A C 1
ATOM 1805 O O . PHE A 1 223 ? 2.266 -6.34 1.39 1 95.69 223 PHE A O 1
ATOM 1812 N N . PRO A 1 224 ? 0.302 -6.605 0.225 1 93.12 224 PRO A N 1
ATOM 1813 C CA . PRO A 1 224 ? -0.552 -6.316 1.381 1 93.12 224 PRO A CA 1
ATOM 1814 C C . PRO A 1 224 ? -0.602 -7.469 2.379 1 93.12 224 PRO A C 1
ATOM 1816 O O . PRO A 1 224 ? -0.526 -8.633 1.984 1 93.12 224 PRO A O 1
ATOM 1819 N N . TYR A 1 225 ? -0.791 -7.09 3.641 1 85.56 225 TYR A N 1
ATOM 1820 C CA . TYR A 1 225 ? -0.897 -8.086 4.703 1 85.56 225 TYR A CA 1
ATOM 1821 C C . TYR A 1 225 ? -2.355 -8.391 5.02 1 85.56 225 TYR A C 1
ATOM 1823 O O . TYR A 1 225 ? -2.691 -9.516 5.402 1 85.56 225 TYR A O 1
ATOM 1831 N N . SER A 1 226 ? -3.166 -7.34 4.918 1 82.31 226 SER A N 1
ATOM 1832 C CA . SER A 1 226 ? -4.555 -7.527 5.324 1 82.31 226 SER A CA 1
ATOM 1833 C C . SER A 1 226 ? -5.516 -6.949 4.289 1 82.31 226 SER A C 1
ATOM 1835 O O . SER A 1 226 ? -5.094 -6.246 3.367 1 82.31 226 SER A O 1
ATOM 1837 N N . GLN A 1 227 ? -6.77 -7.426 4.445 1 84 227 GLN A N 1
ATOM 1838 C CA . GLN A 1 227 ? -7.816 -6.836 3.613 1 84 227 GLN A CA 1
ATOM 1839 C C . GLN A 1 227 ? -8.086 -5.387 4.008 1 84 227 GLN A C 1
ATOM 1841 O O . GLN A 1 227 ? -8.008 -5.039 5.188 1 84 227 GLN A O 1
ATOM 1846 N N . PHE A 1 228 ? -8.352 -4.656 2.938 1 78.38 228 PHE A N 1
ATOM 1847 C CA . PHE A 1 228 ? -8.57 -3.229 3.146 1 78.38 228 PHE A CA 1
ATOM 1848 C C . PHE A 1 228 ? -9.961 -2.963 3.693 1 78.38 228 PHE A C 1
ATOM 1850 O O . PHE A 1 228 ? -10.922 -3.65 3.326 1 78.38 228 PHE A O 1
ATOM 1857 N N . GLY A 1 229 ? -10.203 -1.818 4.469 1 63.62 229 GLY A N 1
ATOM 1858 C CA . GLY A 1 229 ? -11.492 -1.363 4.945 1 63.62 229 GLY A CA 1
ATOM 1859 C C . GLY A 1 229 ? -12.055 -2.225 6.062 1 63.62 229 GLY A C 1
ATOM 1860 O O . GLY A 1 229 ? -13.18 -2.016 6.512 1 63.62 229 GLY A O 1
ATOM 1861 N N . SER A 1 230 ? -11.68 -3.551 6.371 1 48.72 230 SER A N 1
ATOM 1862 C CA . SER A 1 230 ? -12.391 -4.398 7.324 1 48.72 230 SER A CA 1
ATOM 1863 C C . SER A 1 230 ? -12.438 -3.76 8.703 1 48.72 230 SER A C 1
ATOM 1865 O O . SER A 1 230 ? -12.938 -4.359 9.656 1 48.72 230 SER A O 1
ATOM 1867 N N . SER A 1 231 ? -12.133 -2.52 8.953 1 37.84 231 SER A N 1
ATOM 1868 C CA . SER A 1 231 ? -12.531 -2.215 10.32 1 37.84 231 SER A CA 1
ATOM 1869 C C . SER A 1 231 ? -14.047 -2.061 10.438 1 37.84 231 SER A C 1
ATOM 1871 O O . SER A 1 231 ? -14.703 -1.647 9.484 1 37.84 231 SER A O 1
ATOM 1873 N N . MET B 1 1 ? -74.438 -21.25 14.945 1 27.69 1 MET B N 1
ATOM 1874 C CA . MET B 1 1 ? -73.375 -21.156 13.945 1 27.69 1 MET B CA 1
ATOM 1875 C C . MET B 1 1 ? -73.438 -19.844 13.18 1 27.69 1 MET B C 1
ATOM 1877 O O . MET B 1 1 ? -73.5 -19.828 11.953 1 27.69 1 MET B O 1
ATOM 1881 N N . LEU B 1 2 ? -73.812 -18.672 13.945 1 26.8 2 LEU B N 1
ATOM 1882 C CA . LEU B 1 2 ? -74 -17.281 13.516 1 26.8 2 LEU B CA 1
ATOM 1883 C C . LEU B 1 2 ? -72.75 -16.688 12.922 1 26.8 2 LEU B C 1
ATOM 1885 O O . LEU B 1 2 ? -71.688 -16.656 13.578 1 26.8 2 LEU B O 1
ATOM 1889 N N . ILE B 1 3 ? -72.625 -16.672 11.57 1 29.7 3 ILE B N 1
ATOM 1890 C CA . ILE B 1 3 ? -71.688 -16.234 10.555 1 29.7 3 ILE B CA 1
ATOM 1891 C C . ILE B 1 3 ? -71.5 -14.727 10.625 1 29.7 3 ILE B C 1
ATOM 1893 O O . ILE B 1 3 ? -72.438 -13.977 10.312 1 29.7 3 ILE B O 1
ATOM 1897 N N . LEU B 1 4 ? -70.938 -14.195 11.797 1 25.72 4 LEU B N 1
ATOM 1898 C CA . LEU B 1 4 ? -70.75 -12.758 11.984 1 25.72 4 LEU B CA 1
ATOM 1899 C C . LEU B 1 4 ? -69.938 -12.164 10.867 1 25.72 4 LEU B C 1
ATOM 1901 O O . LEU B 1 4 ? -68.812 -12.625 10.617 1 25.72 4 LEU B O 1
ATOM 1905 N N . PHE B 1 5 ? -70.562 -11.625 9.828 1 29.17 5 PHE B N 1
ATOM 1906 C CA . PHE B 1 5 ? -70.125 -10.914 8.633 1 29.17 5 PHE B CA 1
ATOM 1907 C C . PHE B 1 5 ? -69.312 -9.711 8.992 1 29.17 5 PHE B C 1
ATOM 1909 O O . PHE B 1 5 ? -69.812 -8.703 9.492 1 29.17 5 PHE B O 1
ATOM 1916 N N . LEU B 1 6 ? -68.062 -9.938 9.625 1 27.59 6 LEU B N 1
ATOM 1917 C CA . LEU B 1 6 ? -67.25 -8.797 10.055 1 27.59 6 LEU B CA 1
ATOM 1918 C C . LEU B 1 6 ? -66.875 -7.945 8.859 1 27.59 6 LEU B C 1
ATOM 1920 O O . LEU B 1 6 ? -66.188 -8.445 7.934 1 27.59 6 LEU B O 1
ATOM 1924 N N . PHE B 1 7 ? -67.75 -6.961 8.469 1 29.09 7 PHE B N 1
ATOM 1925 C CA . PHE B 1 7 ? -67.562 -5.945 7.438 1 29.09 7 PHE B CA 1
ATOM 1926 C C . PHE B 1 7 ? -66.25 -5.184 7.66 1 29.09 7 PHE B C 1
ATOM 1928 O O . PHE B 1 7 ? -66.125 -4.461 8.648 1 29.09 7 PHE B O 1
ATOM 1935 N N . PHE B 1 8 ? -65.062 -5.812 7.34 1 29.59 8 PHE B N 1
ATOM 1936 C CA . PHE B 1 8 ? -63.781 -5.145 7.41 1 29.59 8 PHE B CA 1
ATOM 1937 C C . PHE B 1 8 ? -63.719 -3.955 6.457 1 29.59 8 PHE B C 1
ATOM 1939 O O . PHE B 1 8 ? -63.781 -4.129 5.238 1 29.59 8 PHE B O 1
ATOM 1946 N N . GLN B 1 9 ? -64.438 -2.824 6.898 1 26.22 9 GLN B N 1
ATOM 1947 C CA . GLN B 1 9 ? -64.375 -1.579 6.141 1 26.22 9 GLN B CA 1
ATOM 1948 C C . GLN B 1 9 ? -62.938 -1.196 5.809 1 26.22 9 GLN B C 1
ATOM 1950 O O . GLN B 1 9 ? -62.062 -1.158 6.691 1 26.22 9 GLN B O 1
ATOM 1955 N N . LEU B 1 10 ? -62.5 -1.49 4.594 1 28.08 10 LEU B N 1
ATOM 1956 C CA . LEU B 1 10 ? -61.281 -1.124 3.883 1 28.08 10 LEU B CA 1
ATOM 1957 C C . LEU B 1 10 ? -61.094 0.391 3.84 1 28.08 10 LEU B C 1
ATOM 1959 O O . LEU B 1 10 ? -61.844 1.082 3.133 1 28.08 10 LEU B O 1
ATOM 1963 N N . LEU B 1 11 ? -61 1.084 5.07 1 26.97 11 LEU B N 1
ATOM 1964 C CA . LEU B 1 11 ? -60.781 2.523 4.961 1 26.97 11 LEU B CA 1
ATOM 1965 C C . LEU B 1 11 ? -59.594 2.834 4.09 1 26.97 11 LEU B C 1
ATOM 1967 O O . LEU B 1 11 ? -58.469 2.352 4.363 1 26.97 11 LEU B O 1
ATOM 1971 N N . ALA B 1 12 ? -59.844 3.025 2.775 1 29.95 12 ALA B N 1
ATOM 1972 C CA . ALA B 1 12 ? -58.906 3.533 1.77 1 29.95 12 ALA B CA 1
ATOM 1973 C C . ALA B 1 12 ? -58.188 4.781 2.27 1 29.95 12 ALA B C 1
ATOM 1975 O O . ALA B 1 12 ? -58.812 5.836 2.436 1 29.95 12 ALA B O 1
ATOM 1976 N N . ILE B 1 13 ? -57.344 4.648 3.34 1 28.66 13 ILE B N 1
ATOM 1977 C CA . ILE B 1 13 ? -56.625 5.852 3.742 1 28.66 13 ILE B CA 1
ATOM 1978 C C . ILE B 1 13 ? -55.969 6.492 2.521 1 28.66 13 ILE B C 1
ATOM 1980 O O . ILE B 1 13 ? -55.125 5.863 1.852 1 28.66 13 ILE B O 1
ATOM 1984 N N . THR B 1 14 ? -56.844 7.223 1.733 1 29.3 14 THR B N 1
ATOM 1985 C CA . THR B 1 14 ? -56.312 8.086 0.68 1 29.3 14 THR B CA 1
ATOM 1986 C C . THR B 1 14 ? -55.125 8.906 1.19 1 29.3 14 THR B C 1
ATOM 1988 O O . THR B 1 14 ? -55.281 9.781 2.039 1 29.3 14 THR B O 1
ATOM 1991 N N . ILE B 1 15 ? -54.031 8.211 1.473 1 30.86 15 ILE B N 1
ATOM 1992 C CA . ILE B 1 15 ? -52.844 8.992 1.788 1 30.86 15 ILE B CA 1
ATOM 1993 C C . ILE B 1 15 ? -52.594 10.023 0.686 1 30.86 15 ILE B C 1
ATOM 1995 O O . ILE B 1 15 ? -52.375 9.656 -0.475 1 30.86 15 ILE B O 1
ATOM 1999 N N . SER B 1 16 ? -53.469 11.07 0.792 1 28.12 16 SER B N 1
ATOM 2000 C CA . SER B 1 16 ? -53.188 12.211 -0.074 1 28.12 16 SER B CA 1
ATOM 2001 C C . SER B 1 16 ? -51.719 12.516 -0.122 1 28.12 16 SER B C 1
ATOM 2003 O O . SER B 1 16 ? -51.031 12.531 0.913 1 28.12 16 SER B O 1
ATOM 2005 N N . CYS B 1 17 ? -51.125 12.094 -1.248 1 27.8 17 CYS B N 1
ATOM 2006 C CA . CYS B 1 17 ? -49.75 12.453 -1.648 1 27.8 17 CYS B CA 1
ATOM 2007 C C . CYS B 1 17 ? -49.531 13.953 -1.49 1 27.8 17 CYS B C 1
ATOM 2009 O O . CYS B 1 17 ? -50.062 14.75 -2.26 1 27.8 17 CYS B O 1
ATOM 2011 N N . GLN B 1 18 ? -49.812 14.414 -0.117 1 27.64 18 GLN B N 1
ATOM 2012 C CA . GLN B 1 18 ? -49.438 15.812 -0.009 1 27.64 18 GLN B CA 1
ATOM 2013 C C . GLN B 1 18 ? -48.188 16.109 -0.816 1 27.64 18 GLN B C 1
ATOM 2015 O O . GLN B 1 18 ? -47.312 15.234 -0.957 1 27.64 18 GLN B O 1
ATOM 2020 N N . ASN B 1 19 ? -48.375 17.125 -1.684 1 27.25 19 ASN B N 1
ATOM 2021 C CA . ASN B 1 19 ? -47.406 17.812 -2.51 1 27.25 19 ASN B CA 1
ATOM 2022 C C . ASN B 1 19 ? -46.094 18.062 -1.748 1 27.25 19 ASN B C 1
ATOM 2024 O O . ASN B 1 19 ? -46.094 18.75 -0.724 1 27.25 19 ASN B O 1
ATOM 2028 N N . ILE B 1 20 ? -45.312 16.984 -1.597 1 26.33 20 ILE B N 1
ATOM 2029 C CA . ILE B 1 20 ? -43.969 17.281 -1.111 1 26.33 20 ILE B CA 1
ATOM 2030 C C . ILE B 1 20 ? -43.406 18.5 -1.844 1 26.33 20 ILE B C 1
ATOM 2032 O O . ILE B 1 20 ? -43.125 18.438 -3.043 1 26.33 20 ILE B O 1
ATOM 2036 N N . ALA B 1 21 ? -44.188 19.625 -1.742 1 28.05 21 ALA B N 1
ATOM 2037 C CA . ALA B 1 21 ? -43.625 20.891 -2.248 1 28.05 21 ALA B CA 1
ATOM 2038 C C . ALA B 1 21 ? -42.094 20.922 -2.102 1 28.05 21 ALA B C 1
ATOM 2040 O O . ALA B 1 21 ? -41.562 20.281 -1.204 1 28.05 21 ALA B O 1
ATOM 2041 N N . SER B 1 22 ? -41.438 21.484 -3.133 1 26.86 22 SER B N 1
ATOM 2042 C CA . SER B 1 22 ? -40.094 21.891 -3.547 1 26.86 22 SER B CA 1
ATOM 2043 C C . SER B 1 22 ? -39.406 22.734 -2.479 1 26.86 22 SER B C 1
ATOM 2045 O O . SER B 1 22 ? -39.812 23.875 -2.244 1 26.86 22 SER B O 1
ATOM 2047 N N . TYR B 1 23 ? -39.375 22.266 -1.221 1 25.39 23 TYR B N 1
ATOM 2048 C CA . TYR B 1 23 ? -38.562 23.141 -0.384 1 25.39 23 TYR B CA 1
ATOM 2049 C C . TYR B 1 23 ? -37.344 23.656 -1.154 1 25.39 23 TYR B C 1
ATOM 2051 O O . TYR B 1 23 ? -36.5 22.875 -1.604 1 25.39 23 TYR B O 1
ATOM 2059 N N . ASN B 1 24 ? -37.688 24.719 -2.014 1 28.09 24 ASN B N 1
ATOM 2060 C CA . ASN B 1 24 ? -36.625 25.625 -2.484 1 28.09 24 ASN B CA 1
ATOM 2061 C C . ASN B 1 24 ? -35.625 25.969 -1.375 1 28.09 24 ASN B C 1
ATOM 2063 O O . ASN B 1 24 ? -35.938 26.781 -0.504 1 28.09 24 ASN B O 1
ATOM 2067 N N . SER B 1 25 ? -35.188 24.984 -0.705 1 28.31 25 SER B N 1
ATOM 2068 C CA . SER B 1 25 ? -34.188 25.375 0.265 1 28.31 25 SER B CA 1
ATOM 2069 C C . SER B 1 25 ? -33.188 26.359 -0.347 1 28.31 25 SER B C 1
ATOM 2071 O O . SER B 1 25 ? -32.375 25.984 -1.201 1 28.31 25 SER B O 1
ATOM 2073 N N . SER B 1 26 ? -33.688 27.578 -0.667 1 30.69 26 SER B N 1
ATOM 2074 C CA . SER B 1 26 ? -32.75 28.688 -0.835 1 30.69 26 SER B CA 1
ATOM 2075 C C . SER B 1 26 ? -31.641 28.641 0.201 1 30.69 26 SER B C 1
ATOM 2077 O O . SER B 1 26 ? -31.844 29 1.363 1 30.69 26 SER B O 1
ATOM 2079 N N . GLN B 1 27 ? -31.016 27.516 0.275 1 31.92 27 GLN B N 1
ATOM 2080 C CA . GLN B 1 27 ? -29.844 27.688 1.126 1 31.92 27 GLN B CA 1
ATOM 2081 C C . GLN B 1 27 ? -29.125 29 0.826 1 31.92 27 GLN B C 1
ATOM 2083 O O . GLN B 1 27 ? -28.703 29.25 -0.307 1 31.92 27 GLN B O 1
ATOM 2088 N N . LEU B 1 28 ? -29.656 30.047 1.415 1 30.7 28 LEU B N 1
ATOM 2089 C CA . LEU B 1 28 ? -28.859 31.266 1.527 1 30.7 28 LEU B CA 1
ATOM 2090 C C . LEU B 1 28 ? -27.375 30.938 1.613 1 30.7 28 LEU B C 1
ATOM 2092 O O . LEU B 1 28 ? -26.938 30.297 2.574 1 30.7 28 LEU B O 1
ATOM 2096 N N . ILE B 1 29 ? -26.859 30.547 0.51 1 33.59 29 ILE B N 1
ATOM 2097 C CA . ILE B 1 29 ? -25.422 30.797 0.432 1 33.59 29 ILE B CA 1
ATOM 2098 C C . ILE B 1 29 ? -25.125 32.188 0.986 1 33.59 29 ILE B C 1
ATOM 2100 O O . ILE B 1 29 ? -25.562 33.188 0.433 1 33.59 29 ILE B O 1
ATOM 2104 N N . SER B 1 30 ? -25.328 32.406 2.26 1 31.05 30 SER B N 1
ATOM 2105 C CA . SER B 1 30 ? -24.719 33.625 2.785 1 31.05 30 SER B CA 1
ATOM 2106 C C . SER B 1 30 ? -23.5 34.031 1.961 1 31.05 30 SER B C 1
ATOM 2108 O O . SER B 1 30 ? -22.641 33.188 1.646 1 31.05 30 SER B O 1
ATOM 2110 N N . GLU B 1 31 ? -23.578 35 1.148 1 33.38 31 GLU B N 1
ATOM 2111 C CA . GLU B 1 31 ? -22.625 35.875 0.488 1 33.38 31 GLU B CA 1
ATOM 2112 C C . GLU B 1 31 ? -21.453 36.219 1.414 1 33.38 31 GLU B C 1
ATOM 2114 O O . GLU B 1 31 ? -20.938 37.344 1.368 1 33.38 31 GLU B O 1
ATOM 2119 N N . GLY B 1 32 ? -21.5 35.875 2.719 1 32.91 32 GLY B N 1
ATOM 2120 C CA . GLY B 1 32 ? -20.234 36.375 3.25 1 32.91 32 GLY B CA 1
ATOM 2121 C C . GLY B 1 32 ? -19.078 36.188 2.299 1 32.91 32 GLY B C 1
ATOM 2122 O O . GLY B 1 32 ? -18.656 35.062 2.021 1 32.91 32 GLY B O 1
ATOM 2123 N N . ASN B 1 33 ? -19.062 36.906 1.251 1 35.19 33 ASN B N 1
ATOM 2124 C CA . ASN B 1 33 ? -17.875 37.125 0.435 1 35.19 33 ASN B CA 1
ATOM 2125 C C . ASN B 1 33 ? -16.594 37.125 1.278 1 35.19 33 ASN B C 1
ATOM 2127 O O . ASN B 1 33 ? -15.547 37.594 0.835 1 35.19 33 ASN B O 1
ATOM 2131 N N . GLY B 1 34 ? -16.688 37.719 2.625 1 37.38 34 GLY B N 1
ATOM 2132 C CA . GLY B 1 34 ? -15.492 38.031 3.391 1 37.38 34 GLY B CA 1
ATOM 2133 C C . GLY B 1 34 ? -14.438 36.938 3.314 1 37.38 34 GLY B C 1
ATOM 2134 O O . GLY B 1 34 ? -14.766 35.75 3.297 1 37.38 34 GLY B O 1
ATOM 2135 N N . GLU B 1 35 ? -13.328 37.156 2.592 1 45.47 35 GLU B N 1
ATOM 2136 C CA . GLU B 1 35 ? -12.039 36.469 2.59 1 45.47 35 GLU B CA 1
ATOM 2137 C C . GLU B 1 35 ? -11.742 35.844 3.953 1 45.47 35 GLU B C 1
ATOM 2139 O O . GLU B 1 35 ? -11.312 36.531 4.875 1 45.47 35 GLU B O 1
ATOM 2144 N N . TYR B 1 36 ? -12.594 35.281 4.621 1 50.97 36 TYR B N 1
ATOM 2145 C CA . TYR B 1 36 ? -12.328 34.75 5.949 1 50.97 36 TYR B CA 1
ATOM 2146 C C . TYR B 1 36 ? -10.953 34.094 6.012 1 50.97 36 TYR B C 1
ATOM 2148 O O . TYR B 1 36 ? -10.633 33.219 5.207 1 50.97 36 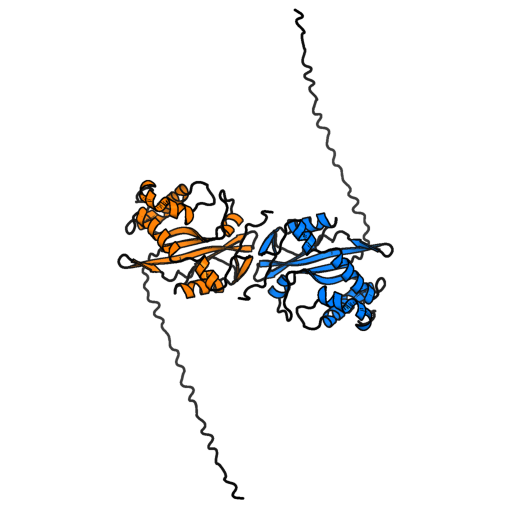TYR B O 1
ATOM 2156 N N . ASP B 1 37 ? -9.875 34.938 6.551 1 75.94 37 ASP B N 1
ATOM 2157 C CA . ASP B 1 37 ? -8.5 34.531 6.836 1 75.94 37 ASP B CA 1
ATOM 2158 C C . ASP B 1 37 ? -8.461 33.438 7.883 1 75.94 37 ASP B C 1
ATOM 2160 O O . ASP B 1 37 ? -9.133 33.5 8.906 1 75.94 37 ASP B O 1
ATOM 2164 N N . PHE B 1 38 ? -8.328 32.312 7.512 1 90.5 38 PHE B N 1
ATOM 2165 C CA . PHE B 1 38 ? -8.094 31.219 8.438 1 90.5 38 PHE B CA 1
ATOM 2166 C C . PHE B 1 38 ? -6.652 30.734 8.344 1 90.5 38 PHE B C 1
ATOM 2168 O O . PHE B 1 38 ? -5.867 31.25 7.543 1 90.5 38 PHE B O 1
ATOM 2175 N N . PHE B 1 39 ? -6.309 29.984 9.391 1 94 39 PHE B N 1
ATOM 2176 C CA . PHE B 1 39 ? -4.977 29.391 9.453 1 94 39 PHE B CA 1
ATOM 2177 C C . PHE B 1 39 ? -5.031 27.906 9.125 1 94 39 PHE B C 1
ATOM 2179 O O . PHE B 1 39 ? -5.926 27.188 9.586 1 94 39 PHE B O 1
ATOM 2186 N N . TYR B 1 40 ? -4.078 27.469 8.367 1 96.5 40 TYR B N 1
ATOM 2187 C CA . TYR B 1 40 ? -3.826 26.047 8.203 1 96.5 40 TYR B CA 1
ATOM 2188 C C . TYR B 1 40 ? -2.848 25.531 9.266 1 96.5 40 TYR B C 1
ATOM 2190 O O . TYR B 1 40 ? -1.771 26.109 9.438 1 96.5 40 TYR B O 1
ATOM 2198 N N . LEU B 1 41 ? -3.246 24.578 9.953 1 98.38 41 LEU B N 1
ATOM 2199 C CA . LEU B 1 41 ? -2.26 23.703 10.578 1 98.38 41 LEU B CA 1
ATOM 2200 C C . LEU B 1 41 ? -2.035 22.453 9.742 1 98.38 41 LEU B C 1
ATOM 2202 O O . LEU B 1 41 ? -2.947 21.641 9.57 1 98.38 41 LEU B O 1
ATOM 2206 N N . VAL B 1 42 ? -0.825 22.312 9.266 1 98.5 42 VAL B N 1
ATOM 2207 C CA . VAL B 1 42 ? -0.496 21.188 8.391 1 98.5 42 VAL B CA 1
ATOM 2208 C C . VAL B 1 42 ? 0.311 20.141 9.164 1 98.5 42 VAL B C 1
ATOM 2210 O O . VAL B 1 42 ? 1.372 20.453 9.711 1 98.5 42 VAL B O 1
ATOM 2213 N N . GLN B 1 43 ? -0.223 18.953 9.234 1 98.81 43 GLN B N 1
ATOM 2214 C CA . GLN B 1 43 ? 0.48 17.828 9.844 1 98.81 43 GLN B CA 1
ATOM 2215 C C . GLN B 1 43 ? 0.877 16.797 8.805 1 98.81 43 GLN B C 1
ATOM 2217 O O . GLN B 1 43 ? 0.054 16.391 7.977 1 98.81 43 GLN B O 1
ATOM 2222 N N . GLN B 1 44 ? 2.111 16.406 8.891 1 98.5 44 GLN B N 1
ATOM 2223 C CA . GLN B 1 44 ? 2.654 15.508 7.875 1 98.5 44 GLN B CA 1
ATOM 2224 C C . GLN B 1 44 ? 2.963 14.133 8.461 1 98.5 44 GLN B C 1
ATOM 2226 O O . GLN B 1 44 ? 3.416 14.031 9.602 1 98.5 44 GLN B O 1
ATOM 2231 N N . TRP B 1 45 ? 2.682 13.141 7.66 1 98.44 45 TRP B N 1
ATOM 2232 C CA . TRP B 1 45 ? 3.133 11.797 8.008 1 98.44 45 TRP B CA 1
ATOM 2233 C C . TRP B 1 45 ? 4.598 11.602 7.633 1 98.44 45 TRP B C 1
ATOM 2235 O O . TRP B 1 45 ? 4.941 11.547 6.453 1 98.44 45 TRP B O 1
ATOM 2245 N N . GLN B 1 46 ? 5.465 11.445 8.609 1 97.81 46 GLN B N 1
ATOM 2246 C CA . GLN B 1 46 ? 6.906 11.492 8.398 1 97.81 46 GLN B CA 1
ATOM 2247 C C . GLN B 1 46 ? 7.363 10.383 7.457 1 97.81 46 GLN B C 1
ATOM 2249 O O . GLN B 1 46 ? 8.203 10.602 6.582 1 97.81 46 GLN B O 1
ATOM 2254 N N . VAL B 1 47 ? 6.762 9.25 7.617 1 96.38 47 VAL B N 1
ATOM 2255 C CA . VAL B 1 47 ? 7.176 8.086 6.844 1 96.38 47 VAL B CA 1
ATOM 2256 C C . VAL B 1 47 ? 6.926 8.336 5.359 1 96.38 47 VAL B C 1
ATOM 2258 O O . VAL B 1 47 ? 7.77 8.016 4.516 1 96.38 47 VAL B O 1
ATOM 2261 N N . SER B 1 48 ? 5.801 8.898 5.027 1 97.06 48 SER B N 1
ATOM 2262 C CA . SER B 1 48 ? 5.516 9.227 3.635 1 97.06 48 SER B CA 1
ATOM 2263 C C . SER B 1 48 ? 6.539 10.219 3.082 1 97.06 48 SER B C 1
ATOM 2265 O O . SER B 1 48 ? 7.031 10.047 1.964 1 97.06 48 SER B O 1
ATOM 2267 N N . LEU B 1 49 ? 6.867 11.211 3.877 1 97.44 49 LEU B N 1
ATOM 2268 C CA . LEU B 1 49 ? 7.836 12.203 3.434 1 97.44 49 LEU B CA 1
ATOM 2269 C C . LEU B 1 49 ? 9.156 11.547 3.061 1 97.44 49 LEU B C 1
ATOM 2271 O O . LEU B 1 49 ? 9.711 11.812 1.99 1 97.44 49 LEU B O 1
ATOM 2275 N N . CYS B 1 50 ? 9.625 10.688 3.881 1 96.62 50 CYS B N 1
ATOM 2276 C CA . CYS B 1 50 ? 10.953 10.117 3.68 1 96.62 50 CYS B CA 1
ATOM 2277 C C . CYS B 1 50 ? 10.914 9.023 2.615 1 96.62 50 CYS B C 1
ATOM 2279 O O . CYS B 1 50 ? 11.961 8.617 2.104 1 96.62 50 CYS B O 1
ATOM 2281 N N . ASN B 1 51 ? 9.742 8.516 2.293 1 93.94 51 ASN B N 1
ATOM 2282 C CA . ASN B 1 51 ? 9.609 7.648 1.13 1 93.94 51 ASN B CA 1
ATOM 2283 C C . ASN B 1 51 ? 9.664 8.438 -0.173 1 93.94 51 ASN B C 1
ATOM 2285 O O . ASN B 1 51 ? 10.062 7.914 -1.212 1 93.94 51 ASN B O 1
ATOM 2289 N N . LEU B 1 52 ? 9.305 9.68 -0.09 1 94.88 52 LEU B N 1
ATOM 2290 C CA . LEU B 1 52 ? 9.156 10.516 -1.278 1 94.88 52 LEU B CA 1
ATOM 2291 C C . LEU B 1 52 ? 10.422 11.328 -1.54 1 94.88 52 LEU B C 1
ATOM 2293 O O . LEU B 1 52 ? 10.727 11.641 -2.689 1 94.88 52 LEU B O 1
ATOM 2297 N N . ARG B 1 53 ? 11.102 11.695 -0.422 1 94.12 53 ARG B N 1
ATOM 2298 C CA . ARG B 1 53 ? 12.289 12.539 -0.492 1 94.12 53 ARG B CA 1
ATOM 2299 C C . ARG B 1 53 ? 13.391 12.008 0.413 1 94.12 53 ARG B C 1
ATOM 2301 O O . ARG B 1 53 ? 13.117 11.367 1.433 1 94.12 53 ARG B O 1
ATOM 2308 N N . PRO B 1 54 ? 14.672 12.328 0.031 1 94.38 54 PRO B N 1
ATOM 2309 C CA . PRO B 1 54 ? 15.75 11.953 0.949 1 94.38 54 PRO B CA 1
ATOM 2310 C C . PRO B 1 54 ? 15.68 12.711 2.275 1 94.38 54 PRO B C 1
ATOM 2312 O O . PRO B 1 54 ? 15.578 13.938 2.287 1 94.38 54 PRO B O 1
ATOM 2315 N N . CYS B 1 55 ? 15.734 11.961 3.352 1 96.12 55 CYS B N 1
ATOM 2316 C CA . CYS B 1 55 ? 15.727 12.539 4.691 1 96.12 55 CYS B CA 1
ATOM 2317 C C . CYS B 1 55 ? 17.078 12.359 5.363 1 96.12 55 CYS B C 1
ATOM 2319 O O . CYS B 1 55 ? 17.734 11.328 5.184 1 96.12 55 CYS B O 1
ATOM 2321 N N . GLN B 1 56 ? 17.484 13.391 6.078 1 95.75 56 GLN B N 1
ATOM 2322 C CA . GLN B 1 56 ? 18.75 13.336 6.812 1 95.75 56 GLN B CA 1
ATOM 2323 C C . GLN B 1 56 ? 18.531 12.781 8.219 1 95.75 56 GLN B C 1
ATOM 2325 O O . GLN B 1 56 ? 19.484 12.367 8.883 1 95.75 56 GLN B O 1
ATOM 2330 N N . LYS B 1 57 ? 17.312 12.82 8.633 1 95.31 57 LYS B N 1
ATOM 2331 C CA . LYS B 1 57 ? 16.906 12.234 9.914 1 95.31 57 LYS B CA 1
ATOM 2332 C C . LYS B 1 57 ? 15.898 11.102 9.703 1 95.31 57 LYS B C 1
ATOM 2334 O O . LYS B 1 57 ? 15.094 11.141 8.766 1 95.31 57 LYS B O 1
ATOM 2339 N N . PRO B 1 58 ? 15.969 10.141 10.586 1 93.88 58 PRO B N 1
ATOM 2340 C CA . PRO B 1 58 ? 15.023 9.039 10.422 1 93.88 58 PRO B CA 1
ATOM 2341 C C . PRO B 1 58 ? 13.578 9.453 10.688 1 93.88 58 PRO B C 1
ATOM 2343 O O . PRO B 1 58 ? 13.32 10.227 11.609 1 93.88 58 PRO B O 1
ATOM 2346 N N . ALA B 1 59 ? 12.766 8.961 9.797 1 95.38 59 ALA B N 1
ATOM 2347 C CA . ALA B 1 59 ? 11.344 9.148 10.039 1 95.38 59 ALA B CA 1
ATOM 2348 C C . ALA B 1 59 ? 10.844 8.227 11.156 1 95.38 59 ALA B C 1
ATOM 2350 O O . ALA B 1 59 ? 11.344 7.105 11.305 1 95.38 59 ALA B O 1
ATOM 2351 N N . ILE B 1 60 ? 9.953 8.688 11.906 1 94.38 60 ILE B N 1
ATOM 2352 C CA . ILE B 1 60 ? 9.203 7.859 12.852 1 94.38 60 ILE B CA 1
ATOM 2353 C C . ILE B 1 60 ? 7.727 7.855 12.484 1 94.38 60 ILE B C 1
ATOM 2355 O O . ILE B 1 60 ? 7.234 8.797 11.852 1 94.38 60 ILE B O 1
ATOM 2359 N N . PRO B 1 61 ? 7.012 6.754 12.805 1 94.69 61 PRO B N 1
ATOM 2360 C CA . PRO B 1 61 ? 5.602 6.645 12.422 1 94.69 61 PRO B CA 1
ATOM 2361 C C . PRO B 1 61 ? 4.695 7.555 13.25 1 94.69 61 PRO B C 1
ATOM 2363 O O . PRO B 1 61 ? 3.926 7.07 14.086 1 94.69 61 PRO B O 1
ATOM 2366 N N . THR B 1 62 ? 4.785 8.844 12.891 1 96.81 62 THR B N 1
ATOM 2367 C CA . THR B 1 62 ? 3.988 9.859 13.562 1 96.81 62 THR B CA 1
ATOM 2368 C C . THR B 1 62 ? 3.662 11.016 12.617 1 96.81 62 THR B C 1
ATOM 2370 O O . THR B 1 62 ? 4.285 11.148 11.562 1 96.81 62 THR B O 1
ATOM 2373 N N . PHE B 1 63 ? 2.646 11.766 13.07 1 98.5 63 PHE B N 1
ATOM 2374 C CA . PHE B 1 63 ? 2.416 13.062 12.438 1 98.5 63 PHE B CA 1
ATOM 2375 C C . PHE B 1 63 ? 3.266 14.148 13.094 1 98.5 63 PHE B C 1
ATOM 2377 O O . PHE B 1 63 ? 3.312 14.25 14.32 1 98.5 63 PHE B O 1
ATOM 2384 N N . SER B 1 64 ? 3.934 14.906 12.32 1 98.56 64 SER B N 1
ATOM 2385 C CA . SER B 1 64 ? 4.602 16.125 12.773 1 98.56 64 SER B CA 1
ATOM 2386 C C . SER B 1 64 ? 4.051 17.359 12.07 1 98.56 64 SER B C 1
ATOM 2388 O O . SER B 1 64 ? 3.342 17.234 11.062 1 98.56 64 SER B O 1
ATOM 2390 N N . ILE B 1 65 ? 4.324 18.5 12.641 1 98.75 65 ILE B N 1
ATOM 2391 C CA . ILE B 1 65 ? 3.887 19.734 12 1 98.75 65 ILE B CA 1
ATOM 2392 C C . ILE B 1 65 ? 4.707 19.984 10.742 1 98.75 65 ILE B C 1
ATOM 2394 O O . ILE B 1 65 ? 5.934 19.844 10.75 1 98.75 65 ILE B O 1
ATOM 2398 N N . ASN B 1 66 ? 4.07 20.219 9.719 1 97.81 66 ASN B N 1
ATOM 2399 C CA . ASN B 1 66 ? 4.699 20.641 8.477 1 97.81 66 ASN B CA 1
ATOM 2400 C C . ASN B 1 66 ? 4.617 22.156 8.289 1 97.81 66 ASN B C 1
ATOM 2402 O O . ASN B 1 66 ? 5.477 22.75 7.641 1 97.81 66 ASN B O 1
ATOM 2406 N N . GLY B 1 67 ? 3.492 22.734 8.883 1 97 67 GLY B N 1
ATOM 2407 C CA . GLY B 1 67 ? 3.346 24.172 8.75 1 97 67 GLY B CA 1
ATOM 2408 C C . GLY B 1 67 ? 2.148 24.719 9.508 1 97 67 GLY B C 1
ATOM 2409 O O . GLY B 1 67 ? 1.239 23.969 9.867 1 97 67 GLY B O 1
ATOM 2410 N N . PHE B 1 68 ? 2.256 25.969 9.734 1 96.25 68 PHE B N 1
ATOM 2411 C CA . PHE B 1 68 ? 1.187 26.828 10.242 1 96.25 68 PHE B CA 1
ATOM 2412 C C . PHE B 1 68 ? 1.116 28.125 9.469 1 96.25 68 PHE B C 1
ATOM 2414 O O . PHE B 1 68 ? 2.076 28.906 9.453 1 96.25 68 PHE B O 1
ATOM 2421 N N . ARG B 1 69 ? -0.051 28.281 8.711 1 91.69 69 ARG B N 1
ATOM 2422 C CA . ARG B 1 69 ? -0.015 29.406 7.77 1 91.69 69 ARG B CA 1
ATOM 2423 C C . ARG B 1 69 ? -1.405 30 7.574 1 91.69 69 ARG B C 1
ATOM 2425 O O . ARG B 1 69 ? -2.398 29.266 7.531 1 91.69 69 ARG B O 1
ATOM 2432 N N . PRO B 1 70 ? -1.402 31.312 7.512 1 88.44 70 PRO B N 1
ATOM 2433 C CA . PRO B 1 70 ? -2.668 31.953 7.156 1 88.44 70 PRO B CA 1
ATOM 2434 C C . PRO B 1 70 ? -3.115 31.625 5.73 1 88.44 70 PRO B C 1
ATOM 2436 O O . PRO B 1 70 ? -2.277 31.375 4.859 1 88.44 70 PRO B O 1
ATOM 2439 N N . SER B 1 71 ? -4.512 31.375 5.559 1 82.06 71 SER B N 1
ATOM 2440 C CA . SER B 1 71 ? -5.074 31.031 4.258 1 82.06 71 SER B CA 1
ATOM 2441 C C . SER B 1 71 ? -4.785 32.125 3.229 1 82.06 71 SER B C 1
ATOM 2443 O O . SER B 1 71 ? -4.785 31.859 2.023 1 82.06 71 SER B O 1
ATOM 2445 N N . SER B 1 72 ? -5.004 33.281 3.486 1 61.31 72 SER B N 1
ATOM 2446 C CA . SER B 1 72 ? -4.941 34.406 2.58 1 61.31 72 SER B CA 1
ATOM 2447 C C . SER B 1 72 ? -3.623 34.438 1.813 1 61.31 72 SER B C 1
ATOM 2449 O O . SER B 1 72 ? -2.555 34.594 2.41 1 61.31 72 SER B O 1
ATOM 2451 N N . HIS B 1 73 ? -3.445 33.406 0.91 1 52.5 73 HIS B N 1
ATOM 2452 C CA . HIS B 1 73 ? -2.318 33.5 -0.014 1 52.5 73 HIS B CA 1
ATOM 2453 C C . HIS B 1 73 ? -1.942 34.938 -0.281 1 52.5 73 HIS B C 1
ATOM 2455 O O . HIS B 1 73 ? -0.78 35.25 -0.557 1 52.5 73 HIS B O 1
ATOM 2461 N N . GLY B 1 74 ? -3.031 35.5 -1.029 1 44.16 74 GLY B N 1
ATOM 2462 C CA . GLY B 1 74 ? -2.723 36.656 -1.859 1 44.16 74 GLY B CA 1
ATOM 2463 C C . GLY B 1 74 ? -1.932 37.719 -1.128 1 44.16 74 GLY B C 1
ATOM 2464 O O . GLY B 1 74 ? -1.681 38.781 -1.673 1 44.16 74 GLY B O 1
ATOM 2465 N N . ILE B 1 75 ? -2.041 37.688 0.164 1 45.09 75 ILE B N 1
ATOM 2466 C CA . ILE B 1 75 ? -1.489 39 0.473 1 45.09 75 ILE B CA 1
ATOM 2467 C C . ILE B 1 75 ? 0.018 39 0.226 1 45.09 75 ILE B C 1
ATOM 2469 O O . ILE B 1 75 ? 0.763 38.281 0.9 1 45.09 75 ILE B O 1
ATOM 2473 N N . SER B 1 76 ? 0.46 38.875 -1.042 1 47.09 76 SER B N 1
ATOM 2474 C CA . SER B 1 76 ? 1.795 39.25 -1.477 1 47.09 76 SER B CA 1
ATOM 2475 C C . SER B 1 76 ? 2.627 39.781 -0.306 1 47.09 76 SER B C 1
ATOM 2477 O O . SER B 1 76 ? 3.764 39.344 -0.107 1 47.09 76 SER B O 1
ATOM 2479 N N . SER B 1 77 ? 2.488 41.094 -0.035 1 51.5 77 SER B N 1
ATOM 2480 C CA . SER B 1 77 ? 3.424 42.062 0.495 1 51.5 77 SER B CA 1
ATOM 2481 C C . SER B 1 77 ? 3.486 42 2.018 1 51.5 77 SER B C 1
ATOM 2483 O O . SER B 1 77 ? 3.584 43.031 2.682 1 51.5 77 SER B O 1
ATOM 2485 N N . CYS B 1 78 ? 3.068 40.688 2.523 1 60.34 78 CYS B N 1
ATOM 2486 C CA . CYS B 1 78 ? 3.287 40.875 3.953 1 60.34 78 CYS B CA 1
ATOM 2487 C C . CYS B 1 78 ? 4.77 41.031 4.262 1 60.34 78 CYS B C 1
ATOM 2489 O O . CYS B 1 78 ? 5.285 40.438 5.207 1 60.34 78 CYS B O 1
ATOM 2491 N N . LYS B 1 79 ? 5.559 41.562 3.201 1 59.28 79 LYS B N 1
ATOM 2492 C CA . LYS B 1 79 ? 7.012 41.625 3.32 1 59.28 79 LYS B CA 1
ATOM 2493 C C . LYS B 1 79 ? 7.418 42.562 4.453 1 59.28 79 LYS B C 1
ATOM 2495 O O . LYS B 1 79 ? 8.594 42.656 4.805 1 59.28 79 LYS B O 1
ATOM 2500 N N . ILE B 1 80 ? 6.34 43.188 5.07 1 62.22 80 ILE B N 1
ATOM 2501 C CA . ILE B 1 80 ? 6.836 44.094 6.094 1 62.22 80 ILE B CA 1
ATOM 2502 C C . ILE B 1 80 ? 6.707 43.469 7.473 1 62.22 80 ILE B C 1
ATOM 2504 O O . ILE B 1 80 ? 5.602 43.156 7.918 1 62.22 80 ILE B O 1
ATOM 2508 N N . GLY B 1 81 ? 7.703 42.438 7.824 1 65.12 81 GLY B N 1
ATOM 2509 C CA . GLY B 1 81 ? 7.695 41.906 9.18 1 65.12 81 GLY B CA 1
ATOM 2510 C C . GLY B 1 81 ? 9.086 41.719 9.75 1 65.12 81 GLY B C 1
ATOM 2511 O O . GLY B 1 81 ? 10.078 42.062 9.109 1 65.12 81 GLY B O 1
ATOM 2512 N N . THR B 1 82 ? 8.992 41.375 11.07 1 76.19 82 THR B N 1
ATOM 2513 C CA . THR B 1 82 ? 10.234 41.156 11.797 1 76.19 82 THR B CA 1
ATOM 2514 C C . THR B 1 82 ? 10.938 39.906 11.312 1 76.19 82 THR B C 1
ATOM 2516 O O . THR B 1 82 ? 10.281 38.938 10.922 1 76.19 82 THR B O 1
ATOM 2519 N N . SER B 1 83 ? 12.25 40 11.297 1 86.5 83 SER B N 1
ATOM 2520 C CA . SER B 1 83 ? 13.07 38.812 10.984 1 86.5 83 SER B CA 1
ATOM 2521 C C . SER B 1 83 ? 12.953 37.781 12.078 1 86.5 83 SER B C 1
ATOM 2523 O O . SER B 1 83 ? 12.688 38.094 13.234 1 86.5 83 SER B O 1
ATOM 2525 N N . PHE B 1 84 ? 13.133 36.562 11.672 1 93.69 84 PHE B N 1
ATOM 2526 C CA . PHE B 1 84 ? 13.141 35.438 12.602 1 93.69 84 PHE B CA 1
ATOM 2527 C C . PHE B 1 84 ? 14.258 35.594 13.625 1 93.69 84 PHE B C 1
ATOM 2529 O O . PHE B 1 84 ? 15.383 35.938 13.281 1 93.69 84 PHE B O 1
ATOM 2536 N N . ASP B 1 85 ? 13.875 35.469 14.875 1 95.25 85 ASP B N 1
ATOM 2537 C CA . ASP B 1 85 ? 14.812 35.5 15.992 1 95.25 85 ASP B CA 1
ATOM 2538 C C . ASP B 1 85 ? 14.648 34.281 16.906 1 95.25 85 ASP B C 1
ATOM 2540 O O . ASP B 1 85 ? 13.719 34.219 17.703 1 95.25 85 ASP B O 1
ATOM 2544 N N . SER B 1 86 ? 15.617 33.375 16.859 1 94.62 86 SER B N 1
ATOM 2545 C CA . SER B 1 86 ? 15.531 32.125 17.594 1 94.62 86 SER B CA 1
ATOM 2546 C C . SER B 1 86 ? 15.516 32.344 19.094 1 94.62 86 SER B C 1
ATOM 2548 O O . SER B 1 86 ? 14.961 31.531 19.859 1 94.62 86 SER B O 1
ATOM 2550 N N . SER B 1 87 ? 16.062 33.344 19.516 1 95.31 87 SER B N 1
ATOM 2551 C CA . SER B 1 87 ? 16.125 33.625 20.938 1 95.31 87 SER B CA 1
ATOM 2552 C C . SER B 1 87 ? 14.75 33.906 21.531 1 95.31 87 SER B C 1
ATOM 2554 O O . SER B 1 87 ? 14.547 33.781 22.734 1 95.31 87 SER B O 1
ATOM 2556 N N . LYS B 1 88 ? 13.82 34.25 20.656 1 94.5 88 LYS B N 1
ATOM 2557 C CA . LYS B 1 88 ? 12.477 34.594 21.109 1 94.5 88 LYS B CA 1
ATOM 2558 C C . LYS B 1 88 ? 11.656 33.312 21.391 1 94.5 88 LYS B C 1
ATOM 2560 O O . LYS B 1 88 ? 10.547 33.406 21.922 1 94.5 88 LYS B O 1
ATOM 2565 N N . MET B 1 89 ? 12.203 32.188 21.062 1 94.88 89 MET B N 1
ATOM 2566 C CA . MET B 1 89 ? 11.422 30.984 21.203 1 94.88 89 MET B CA 1
ATOM 2567 C C . MET B 1 89 ? 12.25 29.891 21.891 1 94.88 89 MET B C 1
ATOM 2569 O O . MET B 1 89 ? 12.094 28.703 21.594 1 94.88 89 MET B O 1
ATOM 2573 N N . LEU B 1 90 ? 13.219 30.234 22.719 1 96.75 90 LEU B N 1
ATOM 2574 C CA . LEU B 1 90 ? 14.094 29.281 23.391 1 96.75 90 LEU B CA 1
ATOM 2575 C C . LEU B 1 90 ? 13.289 28.359 24.312 1 96.75 90 LEU B C 1
ATOM 2577 O O . LEU B 1 90 ? 13.617 27.172 24.453 1 96.75 90 LEU B O 1
ATOM 2581 N N . ASP B 1 91 ? 12.234 28.906 24.891 1 98.12 91 ASP B N 1
ATOM 2582 C CA . ASP B 1 91 ? 11.422 28.125 25.812 1 98.12 91 ASP B CA 1
ATOM 2583 C C . ASP B 1 91 ? 10.586 27.078 25.078 1 98.12 91 ASP B C 1
ATOM 2585 O O . ASP B 1 91 ? 10.062 26.141 25.688 1 98.12 91 ASP B O 1
ATOM 2589 N N . LEU B 1 92 ? 10.477 27.219 23.75 1 98.38 92 LEU B N 1
ATOM 2590 C CA . LEU B 1 92 ? 9.68 26.312 22.938 1 98.38 92 LEU B CA 1
ATOM 2591 C C . LEU B 1 92 ? 10.578 25.312 22.203 1 98.38 92 LEU B C 1
ATOM 2593 O O . LEU B 1 92 ? 10.086 24.406 21.547 1 98.38 92 LEU B O 1
ATOM 2597 N N . LYS B 1 93 ? 11.836 25.422 22.328 1 97.75 93 LYS B N 1
ATOM 2598 C CA . LYS B 1 93 ? 12.789 24.734 21.469 1 97.75 93 LYS B CA 1
ATOM 2599 C C . LYS B 1 93 ? 12.625 23.234 21.562 1 97.75 93 LYS B C 1
ATOM 2601 O O . LYS B 1 93 ? 12.586 22.531 20.547 1 97.75 93 LYS B O 1
ATOM 2606 N N . ASN B 1 94 ? 12.523 22.672 22.75 1 97.69 94 ASN B N 1
ATOM 2607 C CA . ASN B 1 94 ? 12.398 21.234 22.922 1 97.69 94 ASN B CA 1
ATOM 2608 C C . ASN B 1 94 ? 11.148 20.703 22.25 1 97.69 94 ASN B C 1
ATOM 2610 O O . ASN B 1 94 ? 11.195 19.672 21.547 1 97.69 94 ASN B O 1
ATOM 2614 N N . GLU B 1 95 ? 10.047 21.359 22.469 1 98.19 95 GLU B N 1
ATOM 2615 C CA . GLU B 1 95 ? 8.789 20.922 21.859 1 98.19 95 GLU B CA 1
ATOM 2616 C C . GLU B 1 95 ? 8.828 21.094 20.344 1 98.19 95 GLU B C 1
ATOM 2618 O O . GLU B 1 95 ? 8.312 20.234 19.609 1 98.19 95 GLU B O 1
ATOM 2623 N N . LEU B 1 96 ? 9.422 22.156 19.891 1 98.62 96 LEU B N 1
ATOM 2624 C CA . LEU B 1 96 ? 9.562 22.375 18.453 1 98.62 96 LEU B CA 1
ATOM 2625 C C . LEU B 1 96 ? 10.422 21.297 17.828 1 98.62 96 LEU B C 1
ATOM 2627 O O . LEU B 1 96 ? 10.094 20.781 16.75 1 98.62 96 LEU B O 1
ATOM 2631 N N . ASP B 1 97 ? 11.461 20.906 18.531 1 97.75 97 ASP B N 1
ATOM 2632 C CA . ASP B 1 97 ? 12.328 19.844 18.031 1 97.75 97 ASP B CA 1
ATOM 2633 C C . ASP B 1 97 ? 11.562 18.531 17.922 1 97.75 97 ASP B C 1
ATOM 2635 O O . ASP B 1 97 ? 11.805 17.734 17 1 97.75 97 ASP B O 1
ATOM 2639 N N . ARG B 1 98 ? 10.648 18.312 18.703 1 97.44 98 ARG B N 1
ATOM 2640 C CA . ARG B 1 98 ? 9.914 17.062 18.75 1 97.44 98 ARG B CA 1
ATOM 2641 C C . ARG B 1 98 ? 8.742 17.078 17.781 1 97.44 98 ARG B C 1
ATOM 2643 O O . ARG B 1 98 ? 8.516 16.094 17.047 1 97.44 98 ARG B O 1
ATOM 2650 N N . GLU B 1 99 ? 8.008 18.203 17.734 1 98.44 99 GLU B N 1
ATOM 2651 C CA . GLU B 1 99 ? 6.707 18.219 17.062 1 98.44 99 GLU B CA 1
ATOM 2652 C C . GLU B 1 99 ? 6.805 18.859 15.68 1 98.44 99 GLU B C 1
ATOM 2654 O O . GLU B 1 99 ? 5.902 18.703 14.859 1 98.44 99 GLU B O 1
ATOM 2659 N N . TRP B 1 100 ? 7.84 19.562 15.453 1 98.5 100 TRP B N 1
ATOM 2660 C CA . TRP B 1 100 ? 8.023 20.281 14.195 1 98.5 100 TRP B CA 1
ATOM 2661 C C . TRP B 1 100 ? 9.445 20.125 13.68 1 98.5 100 TRP B C 1
ATOM 2663 O O . TRP B 1 100 ? 10.109 21.109 13.359 1 98.5 100 TRP B O 1
ATOM 2673 N N . PRO B 1 101 ? 9.898 18.891 13.586 1 98.25 101 PRO B N 1
ATOM 2674 C CA . PRO B 1 101 ? 11.266 18.656 13.125 1 98.25 101 PRO B CA 1
ATOM 2675 C C . PRO B 1 101 ? 11.406 18.812 11.609 1 98.25 101 PRO B C 1
ATOM 2677 O O . PRO B 1 101 ? 10.453 18.594 10.867 1 98.25 101 PRO B O 1
ATOM 2680 N N . SER B 1 102 ? 12.617 19.266 11.258 1 96.25 102 SER B N 1
ATOM 2681 C CA . SER B 1 102 ? 13.023 19.062 9.875 1 96.25 102 SER B CA 1
ATOM 2682 C C . SER B 1 102 ? 13.547 17.641 9.656 1 96.25 102 SER B C 1
ATOM 2684 O O . SER B 1 102 ? 14.352 17.141 10.445 1 96.25 102 SER B O 1
ATOM 2686 N N . LEU B 1 103 ? 13.055 17.031 8.586 1 96.12 103 LEU B N 1
ATOM 2687 C CA . LEU B 1 103 ? 13.562 15.703 8.297 1 96.12 103 LEU B CA 1
ATOM 2688 C C . LEU B 1 103 ? 14.5 15.727 7.094 1 96.12 103 LEU B C 1
ATOM 2690 O O . LEU B 1 103 ? 15.43 14.922 7.004 1 96.12 103 LEU B O 1
ATOM 2694 N N . GLU B 1 104 ? 14.352 16.672 6.281 1 95.19 104 GLU B N 1
ATOM 2695 C CA . GLU B 1 104 ? 15.117 16.766 5.047 1 95.19 104 GLU B CA 1
ATOM 2696 C C . GLU B 1 104 ? 16.469 17.406 5.285 1 95.19 104 GLU B C 1
ATOM 2698 O O . GLU B 1 104 ? 17.406 17.234 4.5 1 95.19 104 GLU B O 1
ATOM 2703 N N . VAL B 1 105 ? 16.594 18.25 6.305 1 93.81 105 VAL B N 1
ATOM 2704 C CA . VAL B 1 105 ? 17.859 18.875 6.688 1 93.81 105 VAL B CA 1
ATOM 2705 C C . VAL B 1 105 ? 18.094 18.688 8.188 1 93.81 105 VAL B C 1
ATOM 2707 O O . VAL B 1 105 ? 17.141 18.516 8.953 1 93.81 105 VAL B O 1
ATOM 2710 N N . GLU B 1 106 ? 19.281 18.781 8.602 1 93 106 GLU B N 1
ATOM 2711 C CA . GLU B 1 106 ? 19.656 18.5 9.984 1 93 106 GLU B CA 1
ATOM 2712 C C . GLU B 1 106 ? 19.156 19.594 10.922 1 93 106 GLU B C 1
ATOM 2714 O O . GLU B 1 106 ? 18.625 19.297 12 1 93 106 GLU B O 1
ATOM 2719 N N . GLU B 1 107 ? 19.234 20.797 10.523 1 94.5 107 GLU B N 1
ATOM 2720 C CA . GLU B 1 107 ? 18.922 21.922 11.414 1 94.5 107 GLU B CA 1
ATOM 2721 C C . GLU B 1 107 ? 17.438 22.25 11.383 1 94.5 107 GLU B C 1
ATOM 2723 O O . GLU B 1 107 ? 16.906 22.703 10.359 1 94.5 107 GLU B O 1
ATOM 2728 N N . ASN B 1 108 ? 16.797 22.078 12.484 1 97.06 108 ASN B N 1
ATOM 2729 C CA . ASN B 1 108 ? 15.383 22.406 12.586 1 97.06 108 ASN B CA 1
ATOM 2730 C C . ASN B 1 108 ? 15.125 23.891 12.445 1 97.06 108 ASN B C 1
ATOM 2732 O O . ASN B 1 108 ? 14.148 24.312 11.805 1 97.06 108 ASN B O 1
ATOM 2736 N N . GLU B 1 109 ? 15.961 24.719 12.945 1 96.12 109 GLU B N 1
ATOM 2737 C CA . GLU B 1 109 ? 15.75 26.172 13.047 1 96.12 109 GLU B CA 1
ATOM 2738 C C . GLU B 1 109 ? 15.656 26.812 11.664 1 96.12 109 GLU B C 1
ATOM 2740 O O . GLU B 1 109 ? 14.922 27.781 11.477 1 96.12 109 GLU B O 1
ATOM 2745 N N . GLU B 1 110 ? 16.375 26.266 10.766 1 94.44 110 GLU B N 1
ATOM 2746 C CA . GLU B 1 110 ? 16.297 26.781 9.398 1 94.44 110 GLU B CA 1
ATOM 2747 C C . GLU B 1 110 ? 14.875 26.656 8.852 1 94.44 110 GLU B C 1
ATOM 2749 O O . GLU B 1 110 ? 14.391 27.547 8.156 1 94.44 110 GLU B O 1
ATOM 2754 N N . MET B 1 111 ? 14.273 25.578 9.172 1 95.31 111 MET B N 1
ATOM 2755 C CA . MET B 1 111 ? 12.906 25.359 8.703 1 95.31 111 MET B CA 1
ATOM 2756 C C . MET B 1 111 ? 11.93 26.297 9.414 1 95.31 111 MET B C 1
ATOM 2758 O O . MET B 1 111 ? 11.016 26.828 8.789 1 95.31 111 MET B O 1
ATOM 2762 N N . TRP B 1 112 ? 12.094 26.531 10.641 1 97.19 112 TRP B N 1
ATOM 2763 C CA . TRP B 1 112 ? 11.242 27.453 11.383 1 97.19 112 TRP B CA 1
ATOM 2764 C C . TRP B 1 112 ? 11.414 28.891 10.875 1 97.19 112 TRP B C 1
ATOM 2766 O O . TRP B 1 112 ? 10.43 29.625 10.734 1 97.19 112 TRP B O 1
ATOM 2776 N N . LYS B 1 113 ? 12.664 29.219 10.594 1 95 113 LYS B N 1
ATOM 2777 C CA . LYS B 1 113 ? 12.945 30.531 10.008 1 95 113 LYS B CA 1
ATOM 2778 C C . LYS B 1 113 ? 12.188 30.719 8.695 1 95 113 LYS B C 1
ATOM 2780 O O . LYS B 1 113 ? 11.523 31.734 8.5 1 95 113 LYS B O 1
ATOM 2785 N N . LYS B 1 114 ? 12.266 29.75 7.891 1 92.56 114 LYS B N 1
ATOM 2786 C CA . LYS B 1 114 ? 11.57 29.812 6.609 1 92.56 114 LYS B CA 1
ATOM 2787 C C . LYS B 1 114 ? 10.062 29.906 6.809 1 92.56 114 LYS B C 1
ATOM 2789 O O . LYS B 1 114 ? 9.391 30.688 6.129 1 92.56 114 LYS B O 1
ATOM 2794 N N . GLU B 1 115 ? 9.562 29.141 7.691 1 93.81 115 GLU B N 1
ATOM 2795 C CA . GLU B 1 115 ? 8.133 29.156 7.984 1 93.81 115 GLU B CA 1
ATOM 2796 C C . GLU B 1 115 ? 7.684 30.547 8.453 1 93.81 115 GLU B C 1
ATOM 2798 O O . GLU B 1 115 ? 6.691 31.078 7.965 1 93.81 115 GLU B O 1
ATOM 2803 N N . TRP B 1 116 ? 8.375 31.094 9.328 1 92.69 116 TRP B N 1
ATOM 2804 C CA . TRP B 1 116 ? 8.047 32.406 9.859 1 92.69 116 TRP B CA 1
ATOM 2805 C C . TRP B 1 116 ? 8.141 33.5 8.781 1 92.69 116 TRP B C 1
ATOM 2807 O O . TRP B 1 116 ? 7.207 34.281 8.586 1 92.69 116 TRP B O 1
ATOM 2817 N N . GLU B 1 117 ? 9.211 33.469 8.055 1 89.88 117 GLU B N 1
ATOM 2818 C CA . GLU B 1 117 ? 9.492 34.531 7.098 1 89.88 117 GLU B CA 1
ATOM 2819 C C . GLU B 1 117 ? 8.602 34.406 5.863 1 89.88 117 GLU B C 1
ATOM 2821 O O . GLU B 1 117 ? 8.289 35.406 5.219 1 89.88 117 GLU B O 1
ATOM 2826 N N . SER B 1 118 ? 8.156 33.219 5.637 1 87.75 118 SER B N 1
ATOM 2827 C CA . SER B 1 118 ? 7.312 33.031 4.461 1 87.75 118 SER B CA 1
ATOM 2828 C C . SER B 1 118 ? 5.836 33.156 4.82 1 87.75 118 SER B C 1
ATOM 2830 O O . SER B 1 118 ? 5.004 33.5 3.977 1 87.75 118 SER B O 1
ATOM 2832 N N . HIS B 1 119 ? 5.488 32.812 6.09 1 88.56 119 HIS B N 1
ATOM 2833 C CA . HIS B 1 119 ? 4.078 32.719 6.441 1 88.56 119 HIS B CA 1
ATOM 2834 C C . HIS B 1 119 ? 3.777 33.438 7.75 1 88.56 119 HIS B C 1
ATOM 2836 O O . HIS B 1 119 ? 2.834 34.219 7.82 1 88.56 119 HIS B O 1
ATOM 2842 N N . GLY B 1 120 ? 4.562 33.219 8.703 1 89.88 120 GLY B N 1
ATOM 2843 C CA . GLY B 1 120 ? 4.297 33.719 10.039 1 89.88 120 GLY B CA 1
ATOM 2844 C C . GLY B 1 120 ? 4.195 35.25 10.086 1 89.88 120 GLY B C 1
ATOM 2845 O O . GLY B 1 120 ? 3.359 35.781 10.812 1 89.88 120 GLY B O 1
ATOM 2846 N N . ILE B 1 121 ? 5.023 35.875 9.266 1 86.38 121 ILE B N 1
ATOM 2847 C CA . ILE B 1 121 ? 5.094 37.344 9.273 1 86.38 121 ILE B CA 1
ATOM 2848 C C . ILE B 1 121 ? 3.73 37.938 8.898 1 86.38 121 ILE B C 1
ATOM 2850 O O . ILE B 1 121 ? 3.332 38.969 9.414 1 86.38 121 ILE B O 1
ATOM 2854 N N . CYS B 1 122 ? 3.014 37.219 8.148 1 83.44 122 CYS B N 1
ATOM 2855 C CA . CYS B 1 122 ? 1.708 37.688 7.707 1 83.44 122 CYS B CA 1
ATOM 2856 C C . CYS B 1 122 ? 0.699 37.656 8.852 1 83.44 122 CYS B C 1
ATOM 2858 O O . CYS B 1 122 ? -0.362 38.281 8.766 1 83.44 122 CYS B O 1
ATOM 2860 N N . SER B 1 123 ? 1.014 37.031 9.883 1 83 123 SER B N 1
ATOM 2861 C CA . SER B 1 123 ? 0.124 36.938 11.039 1 83 123 SER B CA 1
ATOM 2862 C C . SER B 1 123 ? 0.528 37.906 12.133 1 83 123 SER B C 1
ATOM 2864 O O . SER B 1 123 ? -0.114 37.969 13.188 1 83 123 SER B O 1
ATOM 2866 N N . GLN B 1 124 ? 1.513 38.688 11.945 1 79.62 124 GLN B N 1
ATOM 2867 C CA . GLN B 1 124 ? 2.15 39.5 12.969 1 79.62 124 GLN B CA 1
ATOM 2868 C C . GLN B 1 124 ? 1.143 40.469 13.625 1 79.62 124 GLN B C 1
ATOM 2870 O O . GLN B 1 124 ? 1.249 40.75 14.812 1 79.62 124 GLN B O 1
ATOM 2875 N N . PRO B 1 125 ? 0.153 40.938 12.867 1 77.94 125 PRO B N 1
ATOM 2876 C CA . PRO B 1 125 ? -0.836 41.781 13.547 1 77.94 125 PRO B CA 1
ATOM 2877 C C . PRO B 1 125 ? -1.583 41.031 14.648 1 77.94 125 PRO B C 1
ATOM 2879 O O . PRO B 1 125 ? -2.059 41.656 15.609 1 77.94 125 PRO B O 1
ATOM 2882 N N . LEU B 1 126 ? -1.531 39.781 14.586 1 82.75 126 LEU B N 1
ATOM 2883 C CA . LEU B 1 126 ? -2.287 38.969 15.523 1 82.75 126 LEU B CA 1
ATOM 2884 C C . LEU B 1 126 ? -1.35 38.188 16.453 1 82.75 126 LEU B C 1
ATOM 2886 O O . LEU B 1 126 ? -1.645 38 17.625 1 82.75 126 LEU B O 1
ATOM 2890 N N . LEU B 1 127 ? -0.223 37.781 15.914 1 89.19 127 LEU B N 1
ATOM 2891 C CA . LEU B 1 127 ? 0.672 36.875 16.641 1 89.19 127 LEU B CA 1
ATOM 2892 C C . LEU B 1 127 ? 2.115 37.344 16.547 1 89.19 127 LEU B C 1
ATOM 2894 O O . LEU B 1 127 ? 2.605 37.656 15.461 1 89.19 127 LEU B O 1
ATOM 2898 N N . THR B 1 128 ? 2.688 37.375 17.719 1 92.19 128 THR B N 1
ATOM 2899 C CA . THR B 1 128 ? 4.141 37.469 17.703 1 92.19 128 THR B CA 1
ATOM 2900 C C . THR B 1 128 ? 4.781 36.188 17.188 1 92.19 128 THR B C 1
ATOM 2902 O O . THR B 1 128 ? 4.109 35.156 17.062 1 92.19 128 THR B O 1
ATOM 2905 N N . GLN B 1 129 ? 6.074 36.281 16.859 1 94.62 129 GLN B N 1
ATOM 2906 C CA . GLN B 1 129 ? 6.785 35.062 16.453 1 94.62 129 GLN B CA 1
ATOM 2907 C C . GLN B 1 129 ? 6.598 33.969 17.484 1 94.62 129 GLN B C 1
ATOM 2909 O O . GLN B 1 129 ? 6.289 32.812 17.125 1 94.62 129 GLN B O 1
ATOM 2914 N N . HIS B 1 130 ? 6.812 34.312 18.75 1 96.75 130 HIS B N 1
ATOM 2915 C CA . HIS B 1 130 ? 6.676 33.344 19.828 1 96.75 130 HIS B CA 1
ATOM 2916 C C . HIS B 1 130 ? 5.281 32.719 19.844 1 96.75 130 HIS B C 1
ATOM 2918 O O . HIS B 1 130 ? 5.129 31.5 19.859 1 96.75 130 HIS B O 1
AT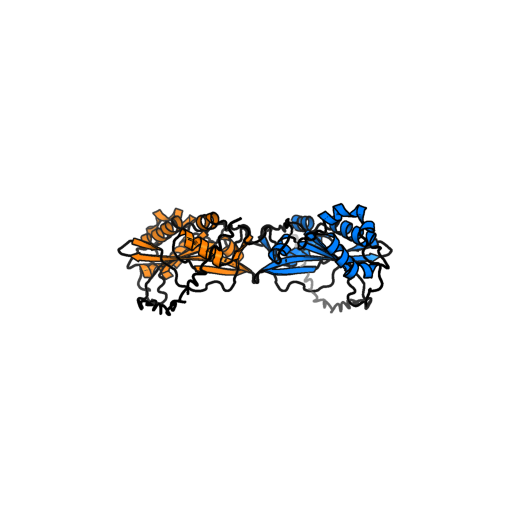OM 2924 N N . SER B 1 131 ? 4.273 33.594 19.844 1 95.5 131 SER B N 1
ATOM 2925 C CA . SER B 1 131 ? 2.898 33.125 19.953 1 95.5 131 SER B CA 1
ATOM 2926 C C . SER B 1 131 ? 2.496 32.312 18.719 1 95.5 131 SER B C 1
ATOM 2928 O O . SER B 1 131 ? 1.677 31.391 18.812 1 95.5 131 SER B O 1
ATOM 2930 N N . PHE B 1 132 ? 3.08 32.688 17.594 1 95.06 132 PHE B N 1
ATOM 2931 C CA . PHE B 1 132 ? 2.838 31.953 16.375 1 95.06 132 PHE B CA 1
ATOM 2932 C C . PHE B 1 132 ? 3.236 30.484 16.531 1 95.06 132 PHE B C 1
ATOM 2934 O O . PHE B 1 132 ? 2.416 29.594 16.328 1 95.06 132 PHE B O 1
ATOM 2941 N N . PHE B 1 133 ? 4.402 30.219 16.953 1 97.94 133 PHE B N 1
ATOM 2942 C CA . PHE B 1 133 ? 4.922 28.859 17.109 1 97.94 133 PHE B CA 1
ATOM 2943 C C . PHE B 1 133 ? 4.262 28.172 18.297 1 97.94 133 PHE B C 1
ATOM 2945 O O . PHE B 1 133 ? 3.959 26.984 18.234 1 97.94 133 PHE B O 1
ATOM 2952 N N . GLU B 1 134 ? 4.023 28.906 19.344 1 98.25 134 GLU B N 1
ATOM 2953 C CA . GLU B 1 134 ? 3.348 28.328 20.516 1 98.25 134 GLU B CA 1
ATOM 2954 C C . GLU B 1 134 ? 1.939 27.859 20.156 1 98.25 134 GLU B C 1
ATOM 2956 O O . GLU B 1 134 ? 1.513 26.781 20.578 1 98.25 134 GLU B O 1
ATOM 2961 N N . THR B 1 135 ? 1.275 28.656 19.406 1 97.31 135 THR B N 1
ATOM 2962 C CA . THR B 1 135 ? -0.081 28.312 19 1 97.31 135 THR B CA 1
ATOM 2963 C C . THR B 1 135 ? -0.083 27.047 18.156 1 97.31 135 THR B C 1
ATOM 2965 O O . THR B 1 135 ? -0.892 26.141 18.375 1 97.31 135 THR B O 1
ATOM 2968 N N . ALA B 1 136 ? 0.811 26.953 17.25 1 98.31 136 ALA B N 1
ATOM 2969 C CA . ALA B 1 136 ? 0.916 25.766 16.406 1 98.31 136 ALA B CA 1
ATOM 2970 C C . ALA B 1 136 ? 1.144 24.516 17.25 1 98.31 136 ALA B C 1
ATOM 2972 O O . ALA B 1 136 ? 0.501 23.484 17.047 1 98.31 136 ALA B O 1
ATOM 2973 N N . LEU B 1 137 ? 2.049 24.609 18.188 1 98.75 137 LEU B N 1
ATOM 2974 C CA . LEU B 1 137 ? 2.361 23.484 19.062 1 98.75 137 LEU B CA 1
ATOM 2975 C C . LEU B 1 137 ? 1.139 23.078 19.875 1 98.75 137 LEU B C 1
ATOM 2977 O O . LEU B 1 137 ? 0.849 21.891 20.016 1 98.75 137 LEU B O 1
ATOM 2981 N N . LYS B 1 138 ? 0.442 24.047 20.406 1 98.56 138 LYS B N 1
ATOM 2982 C CA . LYS B 1 138 ? -0.747 23.781 21.203 1 98.56 138 LYS B CA 1
ATOM 2983 C C . LYS B 1 138 ? -1.834 23.109 20.359 1 98.56 138 LYS B C 1
ATOM 2985 O O . LYS B 1 138 ? -2.477 22.156 20.812 1 98.56 138 LYS B O 1
ATOM 2990 N N . LEU B 1 139 ? -2.02 23.625 19.219 1 98.69 139 LEU B N 1
ATOM 2991 C CA . LEU B 1 139 ? -3.02 23.031 18.328 1 98.69 139 LEU B CA 1
ATOM 2992 C C . LEU B 1 139 ? -2.65 21.594 17.969 1 98.69 139 LEU B C 1
ATOM 2994 O O . LEU B 1 139 ? -3.51 20.719 17.953 1 98.69 139 LEU B O 1
ATOM 2998 N N . LYS B 1 140 ? -1.424 21.344 17.672 1 98.75 140 LYS B N 1
ATOM 2999 C CA . LYS B 1 140 ? -0.956 20 17.391 1 98.75 140 LYS B CA 1
ATOM 3000 C C . LYS B 1 140 ? -1.247 19.047 18.547 1 98.75 140 LYS B C 1
ATOM 3002 O O . LYS B 1 140 ? -1.648 17.906 18.344 1 98.75 140 LYS B O 1
ATOM 3007 N N . GLN B 1 141 ? -1 19.5 19.719 1 98.19 141 GLN B N 1
ATOM 3008 C CA . GLN B 1 141 ? -1.241 18.703 20.922 1 98.19 141 GLN B CA 1
ATOM 3009 C C . GLN B 1 141 ? -2.729 18.422 21.094 1 98.19 141 GLN B C 1
ATOM 3011 O O . GLN B 1 141 ? -3.111 17.297 21.422 1 98.19 141 GLN B O 1
ATOM 3016 N N . ASN B 1 142 ? -3.502 19.391 20.844 1 98.25 142 ASN B N 1
ATOM 3017 C CA . ASN B 1 142 ? -4.941 19.266 21.031 1 98.25 142 ASN B CA 1
ATOM 3018 C C . ASN B 1 142 ? -5.582 18.422 19.938 1 98.25 142 ASN B C 1
ATOM 3020 O O . ASN B 1 142 ? -6.602 17.766 20.172 1 98.25 142 ASN B O 1
ATOM 3024 N N . PHE B 1 143 ? -5.016 18.5 18.766 1 98.62 143 PHE B N 1
ATOM 3025 C CA . PHE B 1 143 ? -5.539 17.766 17.609 1 98.62 143 PHE B CA 1
ATOM 3026 C C . PHE B 1 143 ? -4.527 16.734 17.141 1 98.62 143 PHE B C 1
ATOM 3028 O O . PHE B 1 143 ? -3.963 16.859 16.047 1 98.62 143 PHE B O 1
ATOM 3035 N N . ASP B 1 144 ? -4.438 15.672 17.938 1 98.31 144 ASP B N 1
ATOM 3036 C CA . ASP B 1 144 ? -3.541 14.555 17.672 1 98.31 144 ASP B CA 1
ATOM 3037 C C . ASP B 1 144 ? -4.129 13.617 16.609 1 98.31 144 ASP B C 1
ATOM 3039 O O . ASP B 1 144 ? -4.914 12.727 16.922 1 98.31 144 ASP B O 1
ATOM 3043 N N . LEU B 1 145 ? -3.691 13.789 15.469 1 98.75 145 LEU B N 1
ATOM 3044 C CA . LEU B 1 145 ? -4.289 13.086 14.336 1 98.75 145 LEU B CA 1
ATOM 3045 C C . LEU B 1 145 ? -4.055 11.578 14.445 1 98.75 145 LEU B C 1
ATOM 3047 O O . LEU B 1 145 ? -4.895 10.781 14.023 1 98.75 145 LEU B O 1
ATOM 3051 N N . PHE B 1 146 ? -2.904 11.188 14.945 1 97.94 146 PHE B N 1
ATOM 3052 C CA . PHE B 1 146 ? -2.645 9.766 15.109 1 97.94 146 PHE B CA 1
ATOM 3053 C C . PHE B 1 146 ? -3.719 9.109 15.969 1 97.94 146 PHE B C 1
ATOM 3055 O O . PHE B 1 146 ? -4.328 8.117 15.57 1 97.94 146 PHE B O 1
ATOM 3062 N N . THR B 1 147 ? -3.955 9.68 17.094 1 97.88 147 THR B N 1
ATOM 3063 C CA . THR B 1 147 ? -4.941 9.148 18.031 1 97.88 147 THR B CA 1
ATOM 3064 C C . THR B 1 147 ? -6.348 9.234 17.438 1 97.88 147 THR B C 1
ATOM 3066 O O . THR B 1 147 ? -7.137 8.289 17.562 1 97.88 147 THR B O 1
ATOM 3069 N N . ILE B 1 148 ? -6.66 10.336 16.797 1 98.5 148 ILE B N 1
ATOM 3070 C CA . ILE B 1 148 ? -7.969 10.523 16.172 1 98.5 148 ILE B CA 1
ATOM 3071 C C . ILE B 1 148 ? -8.234 9.406 15.164 1 98.5 148 ILE B C 1
ATOM 3073 O O . ILE B 1 148 ? -9.297 8.789 15.18 1 98.5 148 ILE B O 1
ATOM 3077 N N . LEU B 1 149 ? -7.297 9.102 14.336 1 98.06 149 LEU B N 1
ATOM 3078 C CA . LEU B 1 149 ? -7.453 8.07 13.312 1 98.06 149 LEU B CA 1
ATOM 3079 C C . LEU B 1 149 ? -7.488 6.68 13.938 1 98.06 149 LEU B C 1
ATOM 3081 O O . LEU B 1 149 ? -8.328 5.855 13.578 1 98.06 149 LEU B O 1
ATOM 3085 N N . ALA B 1 150 ? -6.637 6.461 14.898 1 96.75 150 ALA B N 1
ATOM 3086 C CA . ALA B 1 150 ? -6.578 5.16 15.562 1 96.75 150 ALA B CA 1
ATOM 3087 C C . ALA B 1 150 ? -7.906 4.832 16.234 1 96.75 150 ALA B C 1
ATOM 3089 O O . ALA B 1 150 ? -8.352 3.682 16.219 1 96.75 150 ALA B O 1
ATOM 3090 N N . ASN B 1 151 ? -8.5 5.812 16.797 1 97.38 151 ASN B N 1
ATOM 3091 C CA . ASN B 1 151 ? -9.773 5.629 17.5 1 97.38 151 ASN B CA 1
ATOM 3092 C C . ASN B 1 151 ? -10.875 5.195 16.531 1 97.38 151 ASN B C 1
ATOM 3094 O O . ASN B 1 151 ? -11.922 4.695 16.969 1 97.38 151 ASN B O 1
ATOM 3098 N N . ARG B 1 152 ? -10.648 5.402 15.289 1 96.31 152 ARG B N 1
ATOM 3099 C CA . ARG B 1 152 ? -11.617 5 14.281 1 96.31 152 ARG B CA 1
ATOM 3100 C C . ARG B 1 152 ? -11.117 3.801 13.484 1 96.31 152 ARG B C 1
ATOM 3102 O O . ARG B 1 152 ? -11.641 3.504 12.406 1 96.31 152 ARG B O 1
ATOM 3109 N N . GLY B 1 153 ? -10.062 3.172 14 1 94.12 153 GLY B N 1
ATOM 3110 C CA . GLY B 1 153 ? -9.562 1.948 13.391 1 94.12 153 GLY B CA 1
ATOM 3111 C C . GLY B 1 153 ? -8.688 2.199 12.172 1 94.12 153 GLY B C 1
ATOM 3112 O O . GLY B 1 153 ? -8.484 1.303 11.352 1 94.12 153 GLY B O 1
ATOM 3113 N N . ILE B 1 154 ? -8.289 3.391 11.961 1 95.5 154 ILE B N 1
ATOM 3114 C CA . ILE B 1 154 ? -7.391 3.736 10.867 1 95.5 154 ILE B CA 1
ATOM 3115 C C . ILE B 1 154 ? -5.949 3.758 11.375 1 95.5 154 ILE B C 1
ATOM 3117 O O . ILE B 1 154 ? -5.57 4.641 12.148 1 95.5 154 ILE B O 1
ATOM 3121 N N . PHE B 1 155 ? -5.117 2.748 10.93 1 92.94 155 PHE B N 1
ATOM 3122 C CA . PHE B 1 155 ? -3.756 2.557 11.414 1 92.94 155 PHE B CA 1
ATOM 3123 C C . PHE B 1 155 ? -2.762 2.598 10.258 1 92.94 155 PHE B C 1
ATOM 3125 O O . PHE B 1 155 ? -3.111 2.291 9.117 1 92.94 155 PHE B O 1
ATOM 3132 N N . PRO B 1 156 ? -1.553 3.023 10.555 1 91.94 156 PRO B N 1
ATOM 3133 C CA . PRO B 1 156 ? -0.512 3.061 9.523 1 91.94 156 PRO B CA 1
ATOM 3134 C C . PRO B 1 156 ? 0.173 1.709 9.336 1 91.94 156 PRO B C 1
ATOM 3136 O O . PRO B 1 156 ? 1.404 1.635 9.312 1 91.94 156 PRO B O 1
ATOM 3139 N N . PHE B 1 157 ? -0.453 0.675 9.062 1 85.81 157 PHE B N 1
ATOM 3140 C CA . PHE B 1 157 ? 0.145 -0.65 8.945 1 85.81 157 PHE B CA 1
ATOM 3141 C C . PHE B 1 157 ? 0.19 -1.094 7.484 1 85.81 157 PHE B C 1
ATOM 3143 O O . PHE B 1 157 ? 0.057 -2.283 7.191 1 85.81 157 PHE B O 1
ATOM 3150 N N . GLY B 1 158 ? 0.233 -0.109 6.688 1 85.94 158 GLY B N 1
ATOM 3151 C CA . GLY B 1 158 ? 0.327 -0.457 5.281 1 85.94 158 GLY B CA 1
ATOM 3152 C C . GLY B 1 158 ? -1.021 -0.732 4.641 1 85.94 158 GLY B C 1
ATOM 3153 O O . GLY B 1 158 ? -1.097 -1.354 3.58 1 85.94 158 GLY B O 1
ATOM 3154 N N . GLU B 1 159 ? -2.064 -0.258 5.219 1 89.12 159 GLU B N 1
ATOM 3155 C CA . GLU B 1 159 ? -3.406 -0.415 4.664 1 89.12 159 GLU B CA 1
ATOM 3156 C C . GLU B 1 159 ? -3.738 0.713 3.691 1 89.12 159 GLU B C 1
ATOM 3158 O O . GLU B 1 159 ? -3.096 1.766 3.711 1 89.12 159 GLU B O 1
ATOM 3163 N N . VAL B 1 160 ? -4.672 0.367 2.85 1 93.38 160 VAL B N 1
ATOM 3164 C CA . VAL B 1 160 ? -5.23 1.347 1.925 1 93.38 160 VAL B CA 1
ATOM 3165 C C . VAL B 1 160 ? -6.613 1.782 2.406 1 93.38 160 VAL B C 1
ATOM 3167 O O . VAL B 1 160 ? -7.445 0.944 2.764 1 93.38 160 VAL B O 1
ATOM 3170 N N . TYR B 1 161 ? -6.828 3.074 2.482 1 95.12 161 TYR B N 1
ATOM 3171 C CA . TYR B 1 161 ? -8.109 3.617 2.926 1 95.12 161 TYR B CA 1
ATOM 3172 C C . TYR B 1 161 ? -8.711 4.523 1.862 1 95.12 161 TYR B C 1
ATOM 3174 O O . TYR B 1 161 ? -7.996 5.277 1.2 1 95.12 161 TYR B O 1
ATOM 3182 N N . ASP B 1 162 ? -10.039 4.453 1.812 1 94.56 162 ASP B N 1
ATOM 3183 C CA . ASP B 1 162 ? -10.719 5.504 1.058 1 94.56 162 ASP B CA 1
ATOM 3184 C C . ASP B 1 162 ? -10.469 6.875 1.682 1 94.56 162 ASP B C 1
ATOM 3186 O O . ASP B 1 162 ? -10.492 7.02 2.906 1 94.56 162 ASP B O 1
ATOM 3190 N N . LEU B 1 163 ? -10.289 7.871 0.825 1 95.38 163 LEU B N 1
ATOM 3191 C CA . LEU B 1 163 ? -10.055 9.227 1.306 1 95.38 163 LEU B CA 1
ATOM 3192 C C . LEU B 1 163 ? -11.203 9.688 2.205 1 95.38 163 LEU B C 1
ATOM 3194 O O . LEU B 1 163 ? -10.969 10.344 3.225 1 95.38 163 LEU B O 1
ATOM 3198 N N . GLU B 1 164 ? -12.352 9.312 1.854 1 94.94 164 GLU B N 1
ATOM 3199 C CA . GLU B 1 164 ? -13.547 9.742 2.586 1 94.94 164 GLU B CA 1
ATOM 3200 C C . GLU B 1 164 ? -13.562 9.164 3.998 1 94.94 164 GLU B C 1
ATOM 3202 O O . GLU B 1 164 ? -14.039 9.812 4.934 1 94.94 164 GLU B O 1
ATOM 3207 N N . ILE B 1 165 ? -13.07 7.961 4.172 1 96.31 165 ILE B N 1
ATOM 3208 C CA . ILE B 1 165 ? -13.023 7.324 5.484 1 96.31 165 ILE B CA 1
ATOM 3209 C C . ILE B 1 165 ? -12.109 8.125 6.41 1 96.31 165 ILE B C 1
ATOM 3211 O O . ILE B 1 165 ? -12.438 8.344 7.578 1 96.31 165 ILE B O 1
ATOM 3215 N N . ILE B 1 166 ? -11 8.594 5.898 1 97.44 166 ILE B N 1
ATOM 3216 C CA . ILE B 1 166 ? -10.047 9.383 6.676 1 97.44 166 ILE B CA 1
ATOM 3217 C C . ILE B 1 166 ? -10.664 10.734 7.023 1 97.44 166 ILE B C 1
ATOM 3219 O O . ILE B 1 166 ? -10.648 11.148 8.188 1 97.44 166 ILE B O 1
ATOM 3223 N N . SER B 1 167 ? -11.242 11.375 6.016 1 97.69 167 SER B N 1
ATOM 3224 C CA . SER B 1 167 ? -11.867 12.672 6.23 1 97.69 167 SER B CA 1
ATOM 3225 C C . SER B 1 167 ? -13 12.586 7.246 1 97.69 167 SER B C 1
ATOM 3227 O O . SER B 1 167 ? -13.102 13.414 8.148 1 97.69 167 SER B O 1
ATOM 3229 N N . ASN B 1 168 ? -13.805 11.57 7.141 1 97.75 168 ASN B N 1
ATOM 3230 C CA . ASN B 1 168 ? -14.938 11.406 8.039 1 97.75 168 ASN B CA 1
ATOM 3231 C C . ASN B 1 168 ? -14.484 11.117 9.469 1 97.75 168 ASN B C 1
ATOM 3233 O O . ASN B 1 168 ? -15.094 11.594 10.43 1 97.75 168 ASN B O 1
ATOM 3237 N N . ALA B 1 169 ? -13.445 10.312 9.602 1 98.19 169 ALA B N 1
ATOM 3238 C CA . ALA B 1 169 ? -12.922 10.023 10.93 1 98.19 169 ALA B CA 1
ATOM 3239 C C . ALA B 1 169 ? -12.5 11.305 11.648 1 98.19 169 ALA B C 1
ATOM 3241 O O . ALA B 1 169 ? -12.797 11.484 12.828 1 98.19 169 ALA B O 1
ATOM 3242 N N . ILE B 1 170 ? -11.891 12.211 10.922 1 98.75 170 ILE B N 1
ATOM 3243 C CA . ILE B 1 170 ? -11.422 13.469 11.492 1 98.75 170 ILE B CA 1
ATOM 3244 C C . ILE B 1 170 ? -12.609 14.398 11.758 1 98.75 170 ILE B C 1
ATOM 3246 O O . ILE B 1 170 ? -12.695 15.016 12.82 1 98.75 170 ILE B O 1
ATOM 3250 N N . ARG B 1 171 ? -13.508 14.445 10.836 1 98.56 171 ARG B N 1
ATOM 3251 C CA . ARG B 1 171 ? -14.695 15.281 11.016 1 98.56 171 ARG B CA 1
ATOM 3252 C C . ARG B 1 171 ? -15.5 14.836 12.234 1 98.56 171 ARG B C 1
ATOM 3254 O O . ARG B 1 171 ? -15.984 15.672 13 1 98.56 171 ARG B O 1
ATOM 3261 N N . ASP B 1 172 ? -15.617 13.578 12.367 1 98.31 172 ASP B N 1
ATOM 3262 C CA . ASP B 1 172 ? -16.375 13.047 13.492 1 98.31 172 ASP B CA 1
ATOM 3263 C C . ASP B 1 172 ? -15.727 13.414 14.828 1 98.31 172 ASP B C 1
ATOM 3265 O O . ASP B 1 172 ? -16.422 13.688 15.805 1 98.31 172 ASP B O 1
ATOM 3269 N N . ALA B 1 173 ? -14.477 13.422 14.867 1 98.5 173 ALA B N 1
ATOM 3270 C CA . ALA B 1 173 ? -13.742 13.664 16.109 1 98.5 173 ALA B CA 1
ATOM 3271 C C . ALA B 1 173 ? -13.648 15.164 16.406 1 98.5 173 ALA B C 1
ATOM 3273 O O . ALA B 1 173 ? -13.633 15.57 17.562 1 98.5 173 ALA B O 1
ATOM 3274 N N . THR B 1 174 ? -13.594 16.016 15.367 1 98.56 174 THR B N 1
ATOM 3275 C CA . THR B 1 174 ? -13.289 17.422 15.57 1 98.56 174 THR B CA 1
ATOM 3276 C C . THR B 1 174 ? -14.531 18.281 15.344 1 98.56 174 THR B C 1
ATOM 3278 O O . THR B 1 174 ? -14.562 19.453 15.727 1 98.56 174 THR B O 1
ATOM 3281 N N . GLY B 1 175 ? -15.469 17.688 14.617 1 98.5 175 GLY B N 1
ATOM 3282 C CA . GLY B 1 175 ? -16.672 18.438 14.258 1 98.5 175 GLY B CA 1
ATOM 3283 C C . GLY B 1 175 ? -16.516 19.234 12.977 1 98.5 175 GLY B C 1
ATOM 3284 O O . GLY B 1 175 ? -17.453 19.922 12.555 1 98.5 175 GLY B O 1
ATOM 3285 N N . HIS B 1 176 ? -15.352 19.203 12.375 1 98.5 176 HIS B N 1
ATOM 3286 C CA . HIS B 1 176 ? -15.086 20.047 11.219 1 98.5 176 HIS B CA 1
ATOM 3287 C C . HIS B 1 176 ? -14.344 19.281 10.133 1 98.5 176 HIS B C 1
ATOM 3289 O O . HIS B 1 176 ? -13.57 18.375 10.43 1 98.5 176 HIS B O 1
ATOM 3295 N N . THR B 1 177 ? -14.5 19.688 8.852 1 98.12 177 THR B N 1
ATOM 3296 C CA . THR B 1 177 ? -13.953 19 7.691 1 98.12 177 THR B CA 1
ATOM 3297 C C . THR B 1 177 ? -12.484 19.359 7.488 1 98.12 177 THR B C 1
ATOM 3299 O O . THR B 1 177 ? -12.133 20.547 7.434 1 98.12 177 THR B O 1
ATOM 3302 N N . PRO B 1 178 ? -11.625 18.328 7.395 1 98.62 178 PRO B N 1
ATOM 3303 C CA . PRO B 1 178 ? -10.211 18.562 7.07 1 98.62 178 PRO B CA 1
ATOM 3304 C C . PRO B 1 178 ? -9.945 18.562 5.566 1 98.62 178 PRO B C 1
ATOM 3306 O O . PRO B 1 178 ? -10.883 18.5 4.77 1 98.62 178 PRO B O 1
ATOM 3309 N N . GLN B 1 179 ? -8.766 18.812 5.191 1 98.19 179 GLN B N 1
ATOM 3310 C CA . GLN B 1 179 ? -8.242 18.484 3.869 1 98.19 179 GLN B CA 1
ATOM 3311 C C . GLN B 1 179 ? -7.168 17.406 3.955 1 98.19 179 GLN B C 1
ATOM 3313 O O . GLN B 1 179 ? -6.262 17.484 4.789 1 98.19 179 GLN B O 1
ATOM 3318 N N . VAL B 1 180 ? -7.316 16.375 3.088 1 98.62 180 VAL B N 1
ATOM 3319 C CA . VAL B 1 180 ? -6.375 15.258 3.088 1 98.62 180 VAL B CA 1
ATOM 3320 C C . VAL B 1 180 ? -5.555 15.266 1.799 1 98.62 180 VAL B C 1
ATOM 3322 O O . VAL B 1 180 ? -6.117 15.273 0.701 1 98.62 180 VAL B O 1
ATOM 3325 N N . GLU B 1 181 ? -4.242 15.289 1.974 1 98.56 181 GLU B N 1
ATOM 3326 C CA . GLU B 1 181 ? -3.346 15.336 0.822 1 98.56 181 GLU B CA 1
ATOM 3327 C C . GLU B 1 181 ? -2.617 14.008 0.631 1 98.56 181 GLU B C 1
ATOM 3329 O O . GLU B 1 181 ? -2.188 13.391 1.604 1 98.56 181 GLU B O 1
ATOM 3334 N N . CYS B 1 182 ? -2.502 13.609 -0.604 1 98.25 182 CYS B N 1
ATOM 3335 C CA . CYS B 1 182 ? -1.635 12.492 -0.953 1 98.25 182 CYS B CA 1
ATOM 3336 C C . CYS B 1 182 ? -0.534 12.93 -1.91 1 98.25 182 CYS B C 1
ATOM 3338 O O . CYS B 1 182 ? -0.642 13.977 -2.549 1 98.25 182 CYS B O 1
ATOM 3340 N N . GLN B 1 183 ? 0.544 12.242 -1.878 1 97.31 183 GLN B N 1
ATOM 3341 C CA . GLN B 1 183 ? 1.624 12.367 -2.852 1 97.31 183 GLN B CA 1
ATOM 3342 C C . GLN B 1 183 ? 1.99 11.008 -3.443 1 97.31 183 GLN B C 1
ATOM 3344 O O . GLN B 1 183 ? 1.977 10 -2.74 1 97.31 183 GLN B O 1
ATOM 3349 N N . SER B 1 184 ? 2.326 11.008 -4.684 1 94.94 184 SER B N 1
ATOM 3350 C CA . SER B 1 184 ? 2.508 9.766 -5.426 1 94.94 184 SER B CA 1
ATOM 3351 C C . SER B 1 184 ? 3.947 9.266 -5.332 1 94.94 184 SER B C 1
ATOM 3353 O O . SER B 1 184 ? 4.883 10 -5.66 1 94.94 184 SER B O 1
ATOM 3355 N N . TYR B 1 185 ? 4.203 8.062 -4.844 1 94.69 185 TYR B N 1
ATOM 3356 C CA . TYR B 1 185 ? 5.434 7.289 -4.961 1 94.69 185 TYR B CA 1
ATOM 3357 C C . TYR B 1 185 ? 5.312 6.234 -6.059 1 94.69 185 TYR B C 1
ATOM 3359 O O . TYR B 1 185 ? 4.633 5.223 -5.879 1 94.69 185 TYR B O 1
ATOM 3367 N N . LYS B 1 186 ? 5.945 6.445 -7.211 1 91.62 186 LYS B N 1
ATOM 3368 C CA . LYS B 1 186 ? 5.871 5.523 -8.344 1 91.62 186 LYS B CA 1
ATOM 3369 C C . LYS B 1 186 ? 4.426 5.152 -8.648 1 91.62 186 LYS B C 1
ATOM 3371 O O . LYS B 1 186 ? 4.098 3.971 -8.773 1 91.62 186 LYS B O 1
ATOM 3376 N N . ASN B 1 187 ? 3.49 6.176 -8.633 1 91.44 187 ASN B N 1
ATOM 3377 C CA . ASN B 1 187 ? 2.08 6.121 -9.008 1 91.44 187 ASN B CA 1
ATOM 3378 C C . ASN B 1 187 ? 1.232 5.496 -7.902 1 91.44 187 ASN B C 1
ATOM 3380 O O . ASN B 1 187 ? 0.096 5.086 -8.141 1 91.44 187 ASN B O 1
ATOM 3384 N N . ILE B 1 188 ? 1.786 5.332 -6.746 1 94.31 188 ILE B N 1
ATOM 3385 C CA . ILE B 1 188 ? 1.054 4.883 -5.566 1 94.31 188 ILE B CA 1
ATOM 3386 C C . ILE B 1 188 ? 0.829 6.062 -4.621 1 94.31 188 ILE B C 1
ATOM 3388 O O . ILE B 1 188 ? 1.787 6.664 -4.133 1 94.31 188 ILE B O 1
ATOM 3392 N N . PRO B 1 189 ? -0.388 6.383 -4.352 1 96.62 189 PRO B N 1
ATOM 3393 C CA . PRO B 1 189 ? -0.664 7.535 -3.492 1 96.62 189 PRO B CA 1
ATOM 3394 C C . PRO B 1 189 ? -0.385 7.25 -2.018 1 96.62 189 PRO B C 1
ATOM 3396 O O . PRO B 1 189 ? -0.95 6.312 -1.449 1 96.62 189 PRO B O 1
ATOM 3399 N N . LEU B 1 190 ? 0.458 8.039 -1.389 1 97.19 190 LEU B N 1
ATOM 3400 C CA . LEU B 1 190 ? 0.758 7.953 0.036 1 97.19 190 LEU B CA 1
ATOM 3401 C C . LEU B 1 190 ? 0.091 9.086 0.805 1 97.19 190 LEU B C 1
ATOM 3403 O O . LEU B 1 190 ? 0.082 10.234 0.346 1 97.19 190 LEU B O 1
ATOM 3407 N N . LEU B 1 191 ? -0.488 8.773 1.941 1 98.06 191 LEU B N 1
ATOM 3408 C CA . LEU B 1 191 ? -0.936 9.836 2.834 1 98.06 191 LEU B CA 1
ATOM 3409 C C . LEU B 1 191 ? 0.218 10.766 3.193 1 98.06 191 LEU B C 1
ATOM 3411 O O . LEU B 1 191 ? 1.207 10.336 3.789 1 98.06 191 LEU B O 1
ATOM 3415 N N . SER B 1 192 ? 0.093 12.023 2.842 1 98.25 192 SER B N 1
ATOM 3416 C CA . SER B 1 192 ? 1.215 12.938 3.047 1 98.25 192 SER B CA 1
ATOM 3417 C C . SER B 1 192 ? 0.899 13.969 4.121 1 98.25 192 SER B C 1
ATOM 3419 O O . SER B 1 192 ? 1.401 13.875 5.246 1 98.25 192 SER B O 1
ATOM 3421 N N . ASN B 1 193 ? -0.09 14.82 3.871 1 98.69 193 ASN B N 1
ATOM 3422 C CA . ASN B 1 193 ? -0.444 15.875 4.82 1 98.69 193 ASN B CA 1
ATOM 3423 C C . ASN B 1 193 ? -1.943 15.891 5.102 1 98.69 193 ASN B C 1
ATOM 3425 O O . ASN B 1 193 ? -2.746 15.531 4.242 1 98.69 193 ASN B O 1
ATOM 3429 N N . ILE B 1 194 ? -2.211 16.312 6.285 1 98.81 194 ILE B N 1
ATOM 3430 C CA . ILE B 1 194 ? -3.584 16.656 6.652 1 98.81 194 ILE B CA 1
ATOM 3431 C C . ILE B 1 194 ? -3.656 18.094 7.125 1 98.81 194 ILE B C 1
ATOM 3433 O O . ILE B 1 194 ? -2.84 18.531 7.938 1 98.81 194 ILE B O 1
ATOM 3437 N N . PHE B 1 195 ? -4.629 18.797 6.574 1 98.5 195 PHE B N 1
ATOM 3438 C CA . PHE B 1 195 ? -4.855 20.203 6.906 1 98.5 195 PHE B CA 1
ATOM 3439 C C . PHE B 1 195 ? -6.059 20.359 7.824 1 98.5 195 PHE B C 1
ATOM 3441 O O . PHE B 1 195 ? -7.141 19.844 7.527 1 98.5 195 PHE B O 1
ATOM 3448 N N . LEU B 1 196 ? -5.793 20.969 8.922 1 98.69 196 LEU B N 1
ATOM 3449 C CA . LEU B 1 196 ? -6.879 21.469 9.75 1 98.69 196 LEU B CA 1
ATOM 3450 C C . LEU B 1 196 ? -6.945 23 9.703 1 98.69 196 LEU B C 1
ATOM 3452 O O . LEU B 1 196 ? -5.914 23.672 9.672 1 98.69 196 LEU B O 1
ATOM 3456 N N . CYS B 1 197 ? -8.133 23.531 9.766 1 97.31 197 CYS B N 1
ATOM 3457 C CA . CYS B 1 197 ? -8.32 24.969 9.602 1 97.31 197 CYS B CA 1
ATOM 3458 C C . CYS B 1 197 ? -8.828 25.609 10.891 1 97.31 197 CYS B C 1
ATOM 3460 O O . CYS B 1 197 ? -9.672 25.031 11.578 1 97.31 197 CYS B O 1
ATOM 3462 N N . PHE B 1 198 ? -8.258 26.766 11.148 1 96.94 198 PHE B N 1
ATOM 3463 C CA . PHE B 1 198 ? -8.602 27.469 12.375 1 96.94 198 PHE B CA 1
ATOM 3464 C C . PHE B 1 198 ? -8.852 28.953 12.102 1 96.94 198 PHE B C 1
ATOM 3466 O O . PHE B 1 198 ? -8.258 29.531 11.188 1 96.94 198 PHE B O 1
ATOM 3473 N N . GLN B 1 199 ? -9.656 29.531 12.977 1 93.25 199 GLN B N 1
ATOM 3474 C CA . GLN B 1 199 ? -9.969 30.953 12.867 1 93.25 199 GLN B CA 1
ATOM 3475 C C . GLN B 1 199 ? -9.93 31.625 14.234 1 93.25 199 GLN B C 1
ATOM 3477 O O . GLN B 1 199 ? -10.336 31.031 15.242 1 93.25 199 GLN B O 1
ATOM 3482 N N . TYR B 1 200 ? -9.367 32.844 14.227 1 89.12 200 TYR B N 1
ATOM 3483 C CA . TYR B 1 200 ? -9.383 33.656 15.445 1 89.12 200 TYR B CA 1
ATOM 3484 C C . TYR B 1 200 ? -10.672 34.438 15.562 1 89.12 200 TYR B C 1
ATOM 3486 O O . TYR B 1 200 ? -11.125 35.062 14.586 1 89.12 200 TYR B O 1
ATOM 3494 N N . ASN B 1 201 ? -11.336 34.25 16.719 1 84.12 201 ASN B N 1
ATOM 3495 C CA . ASN B 1 201 ? -12.43 35.094 17.141 1 84.12 201 ASN B CA 1
ATOM 3496 C C . ASN B 1 201 ? -12.125 35.781 18.484 1 84.12 201 ASN B C 1
ATOM 3498 O O . ASN B 1 201 ? -11.945 35.094 19.5 1 84.12 201 ASN B O 1
ATOM 3502 N N . ARG B 1 202 ? -12.297 36.938 18.625 1 80.69 202 ARG B N 1
ATOM 3503 C CA . ARG B 1 202 ? -12.109 37.688 19.859 1 80.69 202 ARG B CA 1
ATOM 3504 C C . ARG B 1 202 ? -10.93 37.125 20.672 1 80.69 202 ARG B C 1
ATOM 3506 O O . ARG B 1 202 ? -11.086 36.75 21.828 1 80.69 202 ARG B O 1
ATOM 3513 N N . ASN B 1 203 ? -9.797 36.875 20.172 1 78.75 203 ASN B N 1
ATOM 3514 C CA . ASN B 1 203 ? -8.531 36.5 20.797 1 78.75 203 ASN B CA 1
ATOM 3515 C C . ASN B 1 203 ? -8.477 35 21.078 1 78.75 203 ASN B C 1
ATOM 3517 O O . ASN B 1 203 ? -7.641 34.531 21.859 1 78.75 203 ASN B O 1
ATOM 3521 N N . ALA B 1 204 ? -9.414 34.281 20.641 1 90.5 204 ALA B N 1
ATOM 3522 C CA . ALA B 1 204 ? -9.391 32.812 20.766 1 90.5 204 ALA B CA 1
ATOM 3523 C C . ALA B 1 204 ? -9.383 32.156 19.406 1 90.5 204 ALA B C 1
ATOM 3525 O O . ALA B 1 204 ? -10.008 32.625 18.453 1 90.5 204 ALA B O 1
ATOM 3526 N N . ILE B 1 205 ? -8.664 31.062 19.406 1 94.12 205 ILE B N 1
ATOM 3527 C CA . ILE B 1 205 ? -8.57 30.328 18.141 1 94.12 205 ILE B CA 1
ATOM 3528 C C . ILE B 1 205 ? -9.453 29.078 18.203 1 94.12 205 ILE B C 1
ATOM 3530 O O . ILE B 1 205 ? -9.461 28.359 19.203 1 94.12 205 ILE B O 1
ATOM 3534 N N . HIS B 1 206 ? -10.32 28.938 17.156 1 96.25 206 HIS B N 1
ATOM 3535 C CA . HIS B 1 206 ? -11.219 27.797 17.094 1 96.25 206 HIS B CA 1
ATOM 3536 C C . HIS B 1 206 ? -11.125 27.094 15.742 1 96.25 206 HIS B C 1
ATOM 3538 O O . HIS B 1 206 ? -10.812 27.734 14.734 1 96.25 206 HIS B O 1
ATOM 3544 N N . ILE B 1 207 ? -11.422 25.797 15.781 1 98 207 ILE B N 1
ATOM 3545 C CA . ILE B 1 207 ? -11.383 25.016 14.547 1 98 207 ILE B CA 1
ATOM 3546 C C . ILE B 1 207 ? -12.602 25.344 13.688 1 98 207 ILE B C 1
ATOM 3548 O O . ILE B 1 207 ? -13.695 25.578 14.211 1 98 207 ILE B O 1
ATOM 3552 N N . VAL B 1 208 ? -12.438 25.422 12.328 1 97.25 208 VAL B N 1
ATOM 3553 C CA . VAL B 1 208 ? -13.5 25.625 11.352 1 97.25 208 VAL B CA 1
ATOM 3554 C C . VAL B 1 208 ? -13.359 24.625 10.211 1 97.25 208 VAL B C 1
ATOM 3556 O O . VAL B 1 208 ? -12.375 23.875 10.156 1 97.25 208 VAL B O 1
ATOM 3559 N N . ASP B 1 209 ? -14.375 24.531 9.352 1 97.62 209 ASP B N 1
ATOM 3560 C CA . ASP B 1 209 ? -14.273 23.688 8.156 1 97.62 209 ASP B CA 1
ATOM 3561 C C . ASP B 1 209 ? -13.242 24.25 7.18 1 97.62 209 ASP B C 1
ATOM 3563 O O . ASP B 1 209 ? -13.25 25.438 6.871 1 97.62 209 ASP B O 1
ATOM 3567 N N . CYS B 1 210 ? -12.391 23.328 6.777 1 96.75 210 CYS B N 1
ATOM 3568 C CA . CYS B 1 210 ? -11.547 23.75 5.66 1 96.75 210 CYS B CA 1
ATOM 3569 C C . CYS B 1 210 ? -12.367 23.891 4.383 1 96.75 210 CYS B C 1
ATOM 3571 O O . CYS B 1 210 ? -13.352 23.172 4.195 1 96.75 210 CYS B O 1
ATOM 3573 N N . PRO B 1 211 ? -11.859 24.859 3.535 1 93.94 211 PRO B N 1
ATOM 3574 C CA . PRO B 1 211 ? -12.492 24.875 2.215 1 93.94 211 PRO B CA 1
ATOM 3575 C C . PRO B 1 211 ? -12.414 23.531 1.504 1 93.94 211 PRO B C 1
ATOM 3577 O O . PRO B 1 211 ? -11.445 22.781 1.684 1 93.94 211 PRO B O 1
ATOM 3580 N N . LEU B 1 212 ? -13.422 23.281 0.692 1 92.12 212 LEU B N 1
ATOM 3581 C CA . LEU B 1 212 ? -13.438 22.031 -0.048 1 92.12 212 LEU B CA 1
ATOM 3582 C C . LEU B 1 212 ? -12.5 22.094 -1.251 1 92.12 212 LEU B C 1
ATOM 3584 O O . LEU B 1 212 ? -12.891 22.578 -2.32 1 92.12 212 LEU B O 1
ATOM 3588 N N . ILE B 1 213 ? -11.344 21.781 -1.055 1 92.81 213 ILE B N 1
ATOM 3589 C CA . ILE B 1 213 ? -10.344 21.719 -2.107 1 92.81 213 ILE B CA 1
ATOM 3590 C C . ILE B 1 213 ? -9.766 20.297 -2.172 1 92.81 213 ILE B C 1
ATOM 3592 O O . ILE B 1 213 ? -9.523 19.672 -1.138 1 92.81 213 ILE B O 1
ATOM 3596 N N . ARG B 1 214 ? -9.602 19.812 -3.373 1 93.31 214 ARG B N 1
ATOM 3597 C CA . ARG B 1 214 ? -9.039 18.484 -3.574 1 93.31 214 ARG B CA 1
ATOM 3598 C C . ARG B 1 214 ? -7.512 18.531 -3.559 1 93.31 214 ARG B C 1
ATOM 3600 O O . ARG B 1 214 ? -6.898 19.219 -4.367 1 93.31 214 ARG B O 1
ATOM 3607 N N . ARG B 1 215 ? -6.902 17.812 -2.639 1 96.44 215 ARG B N 1
ATOM 3608 C CA . ARG B 1 215 ? -5.449 17.75 -2.535 1 96.44 215 ARG B CA 1
ATOM 3609 C C . ARG B 1 215 ? -4.934 16.344 -2.85 1 96.44 215 ARG B C 1
ATOM 3611 O O . ARG B 1 215 ? -3.758 16.047 -2.629 1 96.44 215 ARG B O 1
ATOM 3618 N N . CYS B 1 216 ? -5.809 15.516 -3.254 1 97.12 216 CYS B N 1
ATOM 3619 C CA . CYS B 1 216 ? -5.508 14.148 -3.682 1 97.12 216 CYS B CA 1
ATOM 3620 C C . CYS B 1 216 ? -6.426 13.719 -4.82 1 97.12 216 CYS B C 1
ATOM 3622 O O . CYS B 1 216 ? -7.648 13.773 -4.688 1 97.12 216 CYS B O 1
ATOM 3624 N N . ASN B 1 217 ? -5.867 13.258 -5.914 1 94.56 217 ASN B N 1
ATOM 3625 C CA . ASN B 1 217 ? -6.656 12.898 -7.086 1 94.56 217 ASN B CA 1
ATOM 3626 C C . ASN B 1 217 ? -6.992 11.406 -7.102 1 94.56 217 ASN B C 1
ATOM 3628 O O . ASN B 1 217 ? -7.566 10.906 -8.07 1 94.56 217 ASN B O 1
ATOM 3632 N N . PHE B 1 218 ? -6.691 10.688 -6.105 1 93.81 218 PHE B N 1
ATOM 3633 C CA . PHE B 1 218 ? -7.012 9.266 -5.973 1 93.81 218 PHE B CA 1
ATOM 3634 C C . PHE B 1 218 ? -8.195 9.062 -5.043 1 93.81 218 PHE B C 1
ATOM 3636 O O . PHE B 1 218 ? -8.523 9.945 -4.242 1 93.81 218 PHE B O 1
ATOM 3643 N N . GLN B 1 219 ? -8.836 7.945 -5.207 1 93.31 219 GLN B N 1
ATOM 3644 C CA . GLN B 1 219 ? -9.977 7.625 -4.352 1 93.31 219 GLN B CA 1
ATOM 3645 C C . GLN B 1 219 ? -9.516 7.031 -3.023 1 93.31 219 GLN B C 1
ATOM 3647 O O . GLN B 1 219 ? -10.211 7.148 -2.01 1 93.31 219 GLN B O 1
ATOM 3652 N N . ALA B 1 220 ? -8.367 6.355 -3.102 1 94.88 220 ALA B N 1
ATOM 3653 C CA . ALA B 1 220 ? -7.805 5.695 -1.926 1 94.88 220 ALA B CA 1
ATOM 3654 C C . ALA B 1 220 ? -6.316 6.004 -1.78 1 94.88 220 ALA B C 1
ATOM 3656 O O . ALA B 1 220 ? -5.672 6.438 -2.736 1 94.88 220 ALA B O 1
ATOM 3657 N N . ILE B 1 221 ? -5.855 5.832 -0.535 1 96.19 221 ILE B N 1
ATOM 3658 C CA . ILE B 1 221 ? -4.48 6.219 -0.229 1 96.19 221 ILE B CA 1
ATOM 3659 C C . ILE B 1 221 ? -3.84 5.164 0.673 1 96.19 221 ILE B C 1
ATOM 3661 O O . ILE B 1 221 ? -4.512 4.574 1.522 1 96.19 221 ILE B O 1
ATOM 3665 N N . LEU B 1 222 ? -2.557 4.953 0.405 1 95.56 222 LEU B N 1
ATOM 3666 C CA . LEU B 1 222 ? -1.773 4.09 1.282 1 95.56 222 LEU B CA 1
ATOM 3667 C C . LEU B 1 222 ? -1.323 4.848 2.527 1 95.56 222 LEU B C 1
ATOM 3669 O O . LEU B 1 222 ? -0.863 5.988 2.434 1 95.56 222 LEU B O 1
ATOM 3673 N N . PHE B 1 223 ? -1.605 4.328 3.719 1 95.75 223 PHE B N 1
ATOM 3674 C CA . PHE B 1 223 ? -1.104 4.82 4.996 1 95.75 223 PHE B CA 1
ATOM 3675 C C . PHE B 1 223 ? 0.062 3.965 5.48 1 95.75 223 PHE B C 1
ATOM 3677 O O . PHE B 1 223 ? -0.134 3.004 6.227 1 95.75 223 PHE B O 1
ATOM 3684 N N . PRO B 1 224 ? 1.348 4.348 5.094 1 93.19 224 PRO B N 1
ATOM 3685 C CA . PRO B 1 224 ? 2.482 3.436 5.273 1 93.19 224 PRO B CA 1
ATOM 3686 C C . PRO B 1 224 ? 3.047 3.465 6.691 1 93.19 224 PRO B C 1
ATOM 3688 O O . PRO B 1 224 ? 3.029 4.512 7.344 1 93.19 224 PRO B O 1
ATOM 3691 N N . TYR B 1 225 ? 3.572 2.32 7.086 1 85.44 225 TYR B N 1
ATOM 3692 C CA . TYR B 1 225 ? 4.188 2.209 8.406 1 85.44 225 TYR B CA 1
ATOM 3693 C C . TYR B 1 225 ? 5.695 2.412 8.32 1 85.44 225 TYR B C 1
ATOM 3695 O O . TYR B 1 225 ? 6.312 2.924 9.258 1 85.44 225 TYR B O 1
ATOM 3703 N N . SER B 1 226 ? 6.246 1.906 7.215 1 82.25 226 SER B N 1
ATOM 3704 C CA . SER B 1 226 ? 7.703 1.952 7.117 1 82.25 226 SER B CA 1
ATOM 3705 C C . SER B 1 226 ? 8.148 2.488 5.762 1 82.25 226 SER B C 1
ATOM 3707 O O . SER B 1 226 ? 7.34 2.643 4.852 1 82.25 226 SER B O 1
ATOM 3709 N N . GLN B 1 227 ? 9.453 2.891 5.789 1 83.81 227 GLN B N 1
ATOM 3710 C CA . GLN B 1 227 ? 10.047 3.285 4.516 1 83.81 227 GLN B CA 1
ATOM 3711 C C . GLN B 1 227 ? 10.203 2.084 3.588 1 83.81 227 GLN B C 1
ATOM 3713 O O . GLN B 1 227 ? 10.477 0.971 4.043 1 83.81 227 GLN B O 1
ATOM 3718 N N . PHE B 1 228 ? 9.992 2.426 2.326 1 78.44 228 PHE B N 1
ATOM 3719 C CA . PHE B 1 228 ? 10.039 1.37 1.321 1 78.44 228 PHE B CA 1
ATOM 3720 C C . PHE B 1 228 ? 11.484 1.019 0.98 1 78.44 228 PHE B C 1
ATOM 3722 O O . PHE B 1 228 ? 12.352 1.894 0.952 1 78.44 228 PHE B O 1
ATOM 3729 N N . GLY B 1 229 ? 11.797 -0.274 0.542 1 63.44 229 GLY B N 1
ATOM 3730 C CA . GLY B 1 229 ? 13.094 -0.719 0.058 1 63.44 229 GLY B CA 1
ATOM 3731 C C . GLY B 1 229 ? 14.117 -0.874 1.164 1 63.44 229 GLY B C 1
ATOM 3732 O O . GLY B 1 229 ? 15.289 -1.146 0.896 1 63.44 229 GLY B O 1
ATOM 3733 N N . SER B 1 230 ? 14.07 -0.298 2.445 1 48.88 230 SER B N 1
ATOM 3734 C CA . SER B 1 230 ? 15.18 -0.32 3.389 1 48.88 230 SER B CA 1
ATOM 3735 C C . SER B 1 230 ? 15.625 -1.748 3.686 1 48.88 230 SER B C 1
ATOM 3737 O O . SER B 1 230 ? 16.516 -1.969 4.52 1 48.88 230 SER B O 1
ATOM 3739 N N . SER B 1 231 ? 15.297 -2.773 2.975 1 38.06 231 SER B N 1
ATOM 3740 C CA . SER B 1 231 ? 16.109 -3.908 3.396 1 38.06 231 SER B CA 1
ATOM 3741 C C . SER B 1 231 ? 17.547 -3.783 2.871 1 38.06 231 SER B C 1
ATOM 3743 O O . SER B 1 231 ? 17.766 -3.203 1.808 1 38.06 231 SER B O 1
#

Organism: Cucumis melo var. makuwa (NCBI:txid1194695)

Secondary structure (DSSP, 8-state):
--------------------------------------EEEEEEEHHHHHHHS--SS---SSEEEEEEEES---S--TT-SPPP-GGGGGGGHHHHHHHS--SSSS-HHHHHHHHHHHTGGGGTTT--HHHHHHHHHHHHHHS-HHHHHHTTT---SSEEEEHHHHHHHHHHHHSS--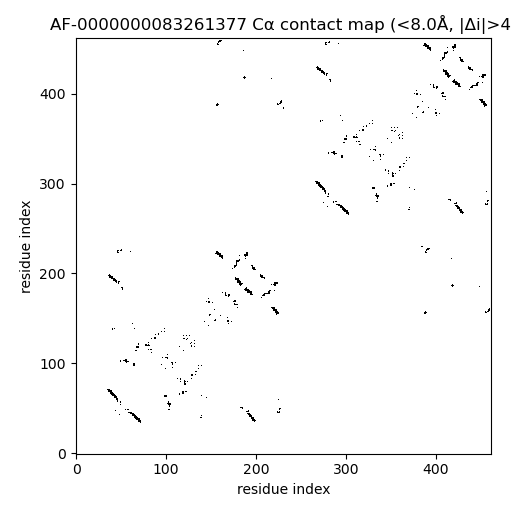EEEEEEETTEEEEEEEEEEEEEETTEEEEEPPP---B--SSEEEE-SS-TT--/--------------------------------------EEEEEEEHHHHHHHS--SS---SSEEEEEEEES----TTTT--PPP-GGGGGGGHHHHHHHS--SSSS-HHHHHHHHHHHTGGGGTTT--HHHHHHHHHHHHHHS-HHHHHHTTT---SSEEEEHHHHHHHHHHHHSS--EEEEEEETTEEEEEEEEEEEEEETTEEEEEPPP---B--SSEEEE-SS-TT--

Nearest PDB structures (foldseek):
  1j1g-assembly1_A  TM=9.077E-01  e=9.169E-17  Momordica charantia
  1ucg-assembly2_B  TM=8.992E-01  e=9.169E-17  Momordica charantia
  1j1f-assembly1_A  TM=8.783E-01  e=1.319E-16  Momordica charantia
  1bk7-assembly1_A  TM=8.995E-01  e=2.015E-16  Momordica charantia
  1v9h-assembly1_A  TM=8.937E-01  e=3.693E-16  Momordica charantia

InterPro domains:
  IPR001568 Ribonuclease T2-like [PF00445] (36-210)
  IPR001568 Ribonuclease T2-like [PTHR11240] (18-212)
  IPR033697 Ribonuclease T2, eukaryotic [cd01061] (36-223)
  IPR036430 Ribonuclease T2-like superfamily [G3DSA:3.90.730.10] (29-227)
  IPR036430 Ribonuclease T2-like superfamily [SSF55895] (32-218)

Foldseek 3Di:
DDPDPPPDCPPPPPPPPPPPDDPPCVVCPPPPPPPQWKKKFKWWQQQQVCLVAPFPADGARFIATPAIAIPCPPDPCLVPFDQDDVVLAVVCVVLCCVRPAGGRDDDRVVSLRCRCNVGVSNCVVQDDSNRRVVVSSVVCVVQGLQVLCVVLVRHLAFDKDFPVSSQVSSCVVQVEGKAWAWDDDVNATAGTMIIWIWHDDPSDIGTYHDPDDHRYPDRMHTRHRHHPPPD/DPPPPPPPPPPPPPPPPPPPPDCPCVVPPPCPVPPQWKKKWKWWQQQQVCLVAPWPADGARFIATPAIAIPPVPPPPLQPFDQDDPVLAVVCVVLCCVRPAGGRDDDRVVSLRCRCNVGVSSCVVQDDSNRRVVVSSVVCVVQGLQVLCVVLVRHQAFDKDFPVSSQVSSCVVQVEGKAWAWDDDVNATAGTMIIWIWHDDPSDIGTYHDPDDHRYPDRMHTRHRHHPPPD